Protein AF-A0A9D5PFR1-F1 (afdb_monomer_lite)

Structure (mmCIF, N/CA/C/O backbone):
data_AF-A0A9D5PFR1-F1
#
_entry.id   AF-A0A9D5PFR1-F1
#
loop_
_atom_site.group_PDB
_atom_site.id
_atom_site.type_symbol
_atom_site.label_atom_id
_atom_site.label_alt_id
_atom_site.label_comp_id
_atom_site.label_asym_id
_atom_site.label_entity_id
_atom_site.label_seq_id
_atom_site.pdbx_PDB_ins_code
_atom_site.Cartn_x
_atom_site.Cartn_y
_atom_site.Cartn_z
_atom_site.occupancy
_atom_site.B_iso_or_equiv
_atom_site.auth_seq_id
_atom_site.auth_comp_id
_atom_site.auth_asym_id
_atom_site.auth_atom_id
_atom_site.pdbx_PDB_model_num
ATOM 1 N N . MET A 1 1 ? 5.428 -60.047 27.900 1.00 41.16 1 MET A N 1
ATOM 2 C CA . MET A 1 1 ? 6.008 -58.747 28.324 1.00 41.16 1 MET A CA 1
ATOM 3 C C . MET A 1 1 ? 7.180 -58.253 27.455 1.00 41.16 1 MET A C 1
ATOM 5 O O . MET A 1 1 ? 7.588 -57.112 27.629 1.00 41.16 1 MET A O 1
ATOM 9 N N . GLN A 1 2 ? 7.705 -59.041 26.500 1.00 33.66 2 GLN A N 1
ATOM 10 C CA . GLN A 1 2 ? 8.765 -58.591 25.575 1.00 33.66 2 GLN A CA 1
ATOM 11 C C . GLN A 1 2 ? 8.259 -58.138 24.187 1.00 33.66 2 GLN A C 1
ATOM 13 O O . GLN A 1 2 ? 8.930 -57.322 23.565 1.00 33.66 2 GLN A O 1
ATOM 18 N N . SER A 1 3 ? 7.065 -58.546 23.725 1.00 34.97 3 SER A N 1
ATOM 19 C CA . SER A 1 3 ? 6.551 -58.102 22.410 1.00 34.97 3 SER A CA 1
ATOM 20 C C . SER A 1 3 ? 5.905 -56.705 22.410 1.00 34.97 3 SER A C 1
ATOM 22 O O . SER A 1 3 ? 5.907 -56.049 21.373 1.00 34.97 3 SER A O 1
ATOM 24 N N . SER A 1 4 ? 5.438 -56.178 23.554 1.00 37.75 4 SER A N 1
ATOM 25 C CA . SER A 1 4 ? 4.819 -54.837 23.599 1.00 37.75 4 SER A CA 1
ATOM 26 C C . SER A 1 4 ? 5.831 -53.688 23.530 1.00 37.75 4 SER A C 1
ATOM 28 O O . SER A 1 4 ? 5.507 -52.623 23.009 1.00 37.75 4 SER A O 1
ATOM 30 N N . LYS A 1 5 ? 7.081 -53.907 23.967 1.00 39.31 5 LYS A N 1
ATOM 31 C CA . LYS A 1 5 ? 8.146 -52.897 23.854 1.00 39.31 5 LYS A CA 1
ATOM 32 C C . LYS A 1 5 ? 8.558 -52.671 22.397 1.00 39.31 5 LYS A C 1
ATOM 34 O O . LYS A 1 5 ? 8.757 -51.529 22.012 1.00 39.31 5 LYS A O 1
ATOM 39 N N . ALA A 1 6 ? 8.609 -53.716 21.569 1.00 40.66 6 ALA A N 1
ATOM 40 C CA . ALA A 1 6 ? 9.007 -53.586 20.165 1.00 40.66 6 ALA A CA 1
ATOM 41 C C . ALA A 1 6 ? 8.016 -52.752 19.325 1.00 40.66 6 ALA A C 1
ATOM 43 O O . ALA A 1 6 ? 8.458 -51.971 18.489 1.00 40.66 6 ALA A O 1
ATOM 44 N N . SER A 1 7 ? 6.703 -52.852 19.588 1.00 38.56 7 SER A N 1
ATOM 45 C CA . SER A 1 7 ? 5.692 -52.044 18.875 1.00 38.56 7 SER A CA 1
ATOM 46 C C . SER A 1 7 ? 5.764 -50.554 19.232 1.00 38.56 7 SER A C 1
ATOM 48 O O . SER A 1 7 ? 5.822 -49.715 18.342 1.00 38.56 7 SER A O 1
ATOM 50 N N . PHE A 1 8 ? 5.930 -50.228 20.520 1.00 45.06 8 PHE A N 1
ATOM 51 C CA . PHE A 1 8 ? 6.042 -48.843 20.988 1.00 45.06 8 PHE A CA 1
ATOM 52 C C . PHE A 1 8 ? 7.277 -48.120 20.420 1.00 45.06 8 PHE A C 1
ATOM 54 O O . PHE A 1 8 ? 7.231 -46.924 20.140 1.00 45.06 8 PHE A O 1
ATOM 61 N N . PHE A 1 9 ? 8.386 -48.840 20.213 1.00 43.34 9 PHE A N 1
ATOM 62 C CA . PHE A 1 9 ? 9.612 -48.260 19.656 1.00 43.34 9 PHE A CA 1
ATOM 63 C C . PHE A 1 9 ? 9.574 -48.080 18.135 1.00 43.34 9 PHE A C 1
ATOM 65 O O . PHE A 1 9 ? 10.194 -47.144 17.631 1.00 43.34 9 PHE A O 1
ATOM 72 N N . ASN A 1 10 ? 8.837 -48.925 17.411 1.00 44.44 10 ASN A N 1
ATOM 73 C CA . ASN A 1 10 ? 8.672 -48.761 15.967 1.00 44.44 10 ASN A CA 1
ATOM 74 C C . ASN A 1 10 ? 7.770 -47.563 15.644 1.00 44.44 10 ASN A C 1
ATOM 76 O O . ASN A 1 10 ? 8.100 -46.774 14.762 1.00 44.44 10 ASN A O 1
ATOM 80 N N . ASP A 1 11 ? 6.706 -47.364 16.423 1.00 43.59 11 ASP A N 1
ATOM 81 C CA . ASP A 1 11 ? 5.785 -46.238 16.238 1.00 43.59 11 ASP A CA 1
ATOM 82 C C . ASP A 1 11 ? 6.452 -44.890 16.573 1.00 43.59 11 ASP A C 1
ATOM 84 O O . ASP A 1 11 ? 6.253 -43.891 15.879 1.00 43.59 11 ASP A O 1
ATOM 88 N N . PHE A 1 12 ? 7.346 -44.866 17.570 1.00 44.44 12 PHE A N 1
ATOM 89 C CA . PHE A 1 12 ? 8.125 -43.672 17.920 1.00 44.44 12 PHE A CA 1
ATOM 90 C C . PHE A 1 12 ? 9.150 -43.285 16.835 1.00 44.44 12 PHE A C 1
ATOM 92 O O . PHE A 1 12 ? 9.372 -42.103 16.573 1.00 44.44 12 PHE A O 1
ATOM 99 N N . ALA A 1 13 ? 9.750 -44.270 16.158 1.00 43.72 13 ALA A N 1
ATOM 100 C CA . ALA A 1 13 ? 10.726 -44.054 15.085 1.00 43.72 13 ALA A CA 1
ATOM 101 C C . ALA A 1 13 ? 10.098 -43.661 13.732 1.00 43.72 13 ALA A C 1
ATOM 103 O O . ALA A 1 13 ? 10.822 -43.240 12.826 1.00 43.72 13 ALA A O 1
ATOM 104 N N . VAL A 1 14 ? 8.778 -43.815 13.582 1.00 49.25 14 VAL A N 1
ATOM 105 C CA . VAL A 1 14 ? 8.005 -43.340 12.420 1.00 49.25 14 VAL A CA 1
ATOM 106 C C . VAL A 1 14 ? 7.525 -41.897 12.629 1.00 49.25 14 VAL A C 1
ATOM 108 O O . VAL A 1 14 ? 7.457 -41.139 11.666 1.00 49.25 14 VAL A O 1
ATOM 111 N N . ALA A 1 15 ? 7.261 -41.486 13.874 1.00 41.72 15 ALA A N 1
ATOM 112 C CA . ALA A 1 15 ? 6.832 -40.123 14.212 1.00 41.72 15 ALA A CA 1
ATOM 113 C C . ALA A 1 15 ? 7.988 -39.106 14.319 1.00 41.72 15 ALA A C 1
ATOM 115 O O . ALA A 1 15 ? 7.789 -37.906 14.138 1.00 41.72 15 ALA A O 1
ATOM 116 N N . ALA A 1 16 ? 9.202 -39.570 14.615 1.00 49.91 16 ALA A N 1
ATOM 117 C CA . ALA A 1 16 ? 10.389 -38.733 14.718 1.00 49.91 16 ALA A CA 1
ATOM 118 C C . ALA A 1 16 ? 11.079 -38.597 13.347 1.00 49.91 16 ALA A C 1
ATOM 120 O O . ALA A 1 16 ? 11.546 -39.585 12.785 1.00 49.91 16 ALA A O 1
ATOM 121 N N . GLY A 1 17 ? 11.144 -37.373 12.811 1.00 62.44 17 GLY A N 1
ATOM 122 C CA . GLY A 1 17 ? 11.751 -37.067 11.509 1.00 62.44 17 GLY A CA 1
ATOM 123 C C . GLY A 1 17 ? 13.201 -37.555 11.333 1.00 62.44 17 GLY A C 1
ATOM 124 O O . GLY A 1 17 ? 13.867 -37.989 12.276 1.00 62.44 17 GLY A O 1
ATOM 125 N N . SER A 1 18 ? 13.701 -37.463 10.096 1.00 49.91 18 SER A N 1
ATOM 126 C CA . SER A 1 18 ? 14.962 -38.059 9.609 1.00 49.91 18 SER A CA 1
ATOM 127 C C . SER A 1 18 ? 16.199 -37.818 10.484 1.00 49.91 18 SER A C 1
ATOM 129 O O . SER A 1 18 ? 17.082 -38.672 10.527 1.00 49.91 18 SER A O 1
ATOM 131 N N . GLU A 1 19 ? 16.268 -36.710 11.222 1.00 46.56 19 GLU A N 1
ATOM 132 C CA . GLU A 1 19 ? 17.404 -36.383 12.092 1.00 46.56 19 GLU A CA 1
ATOM 133 C C . GLU A 1 19 ? 17.514 -37.282 13.337 1.00 46.56 19 GLU A C 1
ATOM 135 O O . GLU A 1 19 ? 18.616 -37.672 13.728 1.00 46.56 19 GLU A O 1
ATOM 140 N N . LEU A 1 20 ? 16.390 -37.695 13.933 1.00 54.81 20 LEU A N 1
ATOM 141 C CA . LEU A 1 20 ? 16.378 -38.559 15.124 1.00 54.81 20 LEU A CA 1
ATOM 142 C C . LEU A 1 20 ? 16.770 -40.006 14.792 1.00 54.81 20 LEU A C 1
ATOM 144 O O . LEU A 1 20 ? 17.420 -40.674 15.600 1.00 54.81 20 LEU A O 1
ATOM 148 N N . ARG A 1 21 ? 16.465 -40.468 13.571 1.00 56.56 21 ARG A N 1
ATOM 149 C CA . ARG A 1 21 ? 16.953 -41.755 13.042 1.00 56.56 21 ARG A CA 1
ATOM 150 C C . ARG A 1 21 ? 18.477 -41.792 12.943 1.00 56.56 21 ARG A C 1
ATOM 152 O O . ARG A 1 21 ? 19.079 -42.797 13.314 1.00 56.56 21 ARG A O 1
ATOM 159 N N . THR A 1 22 ? 19.101 -40.704 12.497 1.00 56.72 22 THR A N 1
ATOM 160 C CA . THR A 1 22 ? 20.563 -40.604 12.356 1.00 56.72 22 THR A CA 1
ATOM 161 C C . THR A 1 22 ? 21.268 -40.680 13.709 1.00 56.72 22 THR A C 1
ATOM 163 O O . THR A 1 22 ? 22.243 -41.415 13.860 1.00 56.72 22 THR A O 1
ATOM 166 N N . VAL A 1 23 ? 20.734 -39.995 14.726 1.00 56.75 23 VAL A N 1
ATOM 167 C CA . VAL A 1 23 ? 21.271 -40.047 16.097 1.00 56.75 23 VAL A CA 1
ATOM 168 C C . VAL A 1 23 ? 21.112 -41.446 16.699 1.00 56.75 23 VAL A C 1
ATOM 170 O O . VAL A 1 23 ? 22.045 -41.968 17.309 1.00 56.75 23 VAL A O 1
ATOM 173 N N . PHE A 1 24 ? 19.968 -42.098 16.483 1.00 61.56 24 PHE A N 1
ATOM 174 C CA . PHE A 1 24 ? 19.722 -43.449 16.989 1.00 61.56 24 PHE A CA 1
ATOM 175 C C . PHE A 1 24 ? 20.650 -44.498 16.352 1.00 61.56 24 PHE A C 1
ATOM 177 O O . PHE A 1 24 ? 21.216 -45.339 17.056 1.00 61.56 24 PHE A O 1
ATOM 184 N N . LEU A 1 25 ? 20.875 -44.409 15.037 1.00 59.78 25 LEU A N 1
ATOM 185 C CA . LEU A 1 25 ? 21.826 -45.261 14.318 1.00 59.78 25 LEU A CA 1
ATOM 186 C C . LEU A 1 25 ? 23.271 -45.030 14.784 1.00 59.78 25 LEU A C 1
ATOM 188 O O . LEU A 1 25 ? 24.013 -45.996 14.948 1.00 59.78 25 LEU A O 1
ATOM 192 N N . ALA A 1 26 ? 23.654 -43.784 15.081 1.00 59.12 26 ALA A N 1
ATOM 193 C CA . ALA A 1 26 ? 24.974 -43.464 15.626 1.00 59.12 26 ALA A CA 1
ATOM 194 C C . ALA A 1 26 ? 25.193 -44.052 17.036 1.00 59.12 26 ALA A C 1
ATOM 196 O O . ALA A 1 26 ? 26.270 -44.571 17.332 1.00 59.12 26 ALA A O 1
ATOM 197 N N . VAL A 1 27 ? 24.165 -44.048 17.893 1.00 61.97 27 VAL A N 1
ATOM 198 C CA . VAL A 1 27 ? 24.221 -44.656 19.237 1.00 61.97 27 VAL A CA 1
ATOM 199 C C . VAL A 1 27 ? 24.313 -46.186 19.163 1.00 61.97 27 VAL A C 1
ATOM 201 O O . VAL A 1 27 ? 25.076 -46.800 19.915 1.00 61.97 27 VAL A O 1
ATOM 204 N N . LEU A 1 28 ? 23.582 -46.816 18.237 1.00 57.62 28 LEU A N 1
ATOM 205 C CA . LEU A 1 28 ? 23.674 -48.259 17.986 1.00 57.62 28 LEU A CA 1
ATOM 206 C C . LEU A 1 28 ? 25.041 -48.664 17.417 1.00 57.62 28 LEU A C 1
ATOM 208 O O . LEU A 1 28 ? 25.621 -49.648 17.880 1.00 57.62 28 LEU A O 1
ATOM 212 N N . ALA A 1 29 ? 25.592 -47.879 16.487 1.00 57.22 29 ALA A N 1
ATOM 213 C CA . ALA A 1 29 ? 26.934 -48.086 15.945 1.00 57.22 29 ALA A CA 1
ATOM 214 C C . ALA A 1 29 ? 28.022 -47.933 17.026 1.00 57.22 29 ALA A C 1
ATOM 216 O O . ALA A 1 29 ? 28.961 -48.729 17.083 1.00 57.22 29 ALA A O 1
ATOM 217 N N . GLY A 1 30 ? 27.855 -46.978 17.949 1.00 54.44 30 GLY A N 1
ATOM 218 C CA . GLY A 1 30 ? 28.743 -46.797 19.100 1.00 54.44 30 GLY A CA 1
ATOM 219 C C . GLY A 1 30 ? 28.773 -48.008 20.041 1.00 54.44 30 GLY A C 1
ATOM 220 O O . GLY A 1 30 ? 29.847 -48.412 20.482 1.00 54.44 30 GLY A O 1
ATOM 221 N N . LYS A 1 31 ? 27.626 -48.655 20.297 1.00 53.25 31 LYS A N 1
ATOM 222 C CA . LYS A 1 31 ? 27.570 -49.886 21.114 1.00 53.25 31 LYS A CA 1
ATOM 223 C C . LYS A 1 31 ? 28.269 -51.082 20.463 1.00 53.25 31 LYS A C 1
ATOM 225 O O . LYS A 1 31 ? 28.791 -51.928 21.183 1.00 53.25 31 LYS A O 1
ATOM 230 N N . PHE A 1 32 ? 28.305 -51.149 19.132 1.00 50.00 32 PHE A N 1
ATOM 231 C CA . PHE A 1 32 ? 29.008 -52.213 18.409 1.00 50.00 32 PHE A CA 1
ATOM 232 C C . PHE A 1 32 ? 30.534 -52.038 18.427 1.00 50.00 32 PHE A C 1
ATOM 234 O O . PHE A 1 32 ? 31.261 -53.022 18.538 1.00 50.00 32 PHE A O 1
ATOM 241 N N . LEU A 1 33 ? 31.030 -50.798 18.383 1.00 52.19 33 LEU A N 1
ATOM 242 C CA . LEU A 1 33 ? 32.470 -50.506 18.329 1.00 52.19 33 LEU A CA 1
ATOM 243 C C . LEU A 1 33 ? 33.192 -50.670 19.679 1.00 52.19 33 LEU A C 1
ATOM 245 O O . LEU A 1 33 ? 34.379 -50.999 19.707 1.00 52.19 33 LEU A O 1
ATOM 249 N N . VAL A 1 34 ? 32.485 -50.504 20.802 1.00 54.38 34 VAL A N 1
ATOM 250 C CA . VAL A 1 34 ? 33.065 -50.638 22.156 1.00 54.38 34 VAL A CA 1
ATOM 251 C C . VAL A 1 34 ? 33.454 -52.087 22.493 1.00 54.38 34 VAL A C 1
ATOM 253 O O . VAL A 1 34 ? 34.335 -52.303 23.320 1.00 54.38 34 VAL A O 1
ATOM 256 N N . ASN A 1 35 ? 32.899 -53.086 21.800 1.00 51.38 35 ASN A N 1
ATOM 257 C CA . ASN A 1 35 ? 33.207 -54.498 22.053 1.00 51.38 35 ASN A CA 1
ATOM 258 C C . ASN A 1 35 ? 34.431 -55.046 21.287 1.00 51.38 35 ASN A C 1
ATOM 260 O O . ASN A 1 35 ? 34.723 -56.232 21.418 1.00 51.38 35 ASN A O 1
ATOM 264 N N . GLY A 1 36 ? 35.164 -54.230 20.512 1.00 53.22 36 GLY A N 1
ATOM 265 C CA . GLY A 1 36 ? 36.220 -54.744 19.619 1.00 53.22 36 GLY A CA 1
ATOM 266 C C . GLY A 1 36 ? 37.571 -54.019 19.589 1.00 53.22 36 GLY A C 1
ATOM 267 O O . GLY A 1 36 ? 38.521 -54.580 19.050 1.00 53.22 36 GLY A O 1
ATOM 268 N N . CYS A 1 37 ? 37.718 -52.815 20.152 1.00 46.66 37 CYS A N 1
ATOM 269 C CA . CYS A 1 37 ? 38.919 -51.995 19.919 1.00 46.66 37 CYS A CA 1
ATOM 270 C C . CYS A 1 37 ? 39.694 -51.642 21.200 1.00 46.66 37 CYS A C 1
ATOM 272 O O . CYS A 1 37 ? 39.205 -50.912 22.056 1.00 46.66 37 CYS A O 1
ATOM 274 N N . LYS A 1 38 ? 40.957 -52.091 21.292 1.00 47.62 38 LYS A N 1
ATOM 275 C CA . LYS A 1 38 ? 41.921 -51.757 22.364 1.00 47.62 38 LYS A CA 1
ATOM 276 C C . LYS A 1 38 ? 42.842 -50.580 21.988 1.00 47.62 38 LYS A C 1
ATOM 278 O O . LYS A 1 38 ? 44.056 -50.684 22.134 1.00 47.62 38 LYS A O 1
ATOM 283 N N . CYS A 1 39 ? 42.300 -49.474 21.473 1.00 44.31 39 CYS A N 1
ATOM 284 C CA . CYS A 1 39 ? 43.110 -48.295 21.130 1.00 44.31 39 CYS A CA 1
ATOM 285 C C . CYS A 1 39 ? 42.730 -47.075 22.002 1.00 44.31 39 CYS A C 1
ATOM 287 O O . CYS A 1 39 ? 41.635 -46.534 21.831 1.00 44.31 39 CYS A O 1
ATOM 289 N N . PRO A 1 40 ? 43.602 -46.613 22.925 1.00 50.06 40 PRO A N 1
ATOM 290 C CA . PRO A 1 40 ? 43.278 -45.548 23.886 1.00 50.06 40 PRO A CA 1
ATOM 291 C C . PRO A 1 40 ? 43.015 -44.173 23.252 1.00 50.06 40 PRO A C 1
ATOM 293 O O . PRO A 1 40 ? 42.202 -43.403 23.758 1.00 50.06 40 PRO A O 1
ATOM 296 N N . ALA A 1 41 ? 43.658 -43.863 22.121 1.00 51.75 41 ALA A N 1
ATOM 297 C CA . ALA A 1 41 ? 43.536 -42.555 21.471 1.00 51.75 41 ALA A CA 1
ATOM 298 C C . ALA A 1 41 ? 42.153 -42.325 20.831 1.00 51.75 41 ALA A C 1
ATOM 300 O O . ALA A 1 41 ? 41.664 -41.197 20.790 1.00 51.75 41 ALA A O 1
ATOM 301 N N . PHE A 1 42 ? 41.487 -43.396 20.388 1.00 51.06 42 PHE A N 1
ATOM 302 C CA . PHE A 1 42 ? 40.155 -43.308 19.785 1.00 51.06 42 PHE A CA 1
ATOM 303 C C . PHE A 1 42 ? 39.065 -43.065 20.843 1.00 51.06 42 PHE A C 1
ATOM 305 O O . PHE A 1 42 ? 38.099 -42.350 20.592 1.00 51.06 42 PHE A O 1
ATOM 312 N N . LEU A 1 43 ? 39.251 -43.594 22.058 1.00 49.03 43 LEU A N 1
ATOM 313 C CA . LEU A 1 43 ? 38.292 -43.478 23.161 1.00 49.03 43 LEU A CA 1
ATOM 314 C C . LEU A 1 43 ? 38.181 -42.046 23.711 1.00 49.03 43 LEU A C 1
ATOM 316 O O . LEU A 1 43 ? 37.073 -41.605 24.011 1.00 49.03 43 LEU A O 1
ATOM 320 N N . CYS A 1 44 ? 39.281 -41.285 23.773 1.00 50.25 44 CYS A N 1
ATOM 321 C CA . CYS A 1 44 ? 39.244 -39.892 24.242 1.00 50.25 44 CYS A CA 1
ATOM 322 C C . CYS A 1 44 ? 38.529 -38.944 23.264 1.00 50.25 44 CYS A C 1
ATOM 324 O O . CYS A 1 44 ? 37.728 -38.112 23.692 1.00 50.25 44 CYS A O 1
ATOM 326 N N . GLY A 1 45 ? 38.760 -39.087 21.953 1.00 51.31 45 GLY A N 1
ATOM 327 C CA . GLY A 1 45 ? 38.068 -38.279 20.939 1.00 51.31 45 GLY A CA 1
ATOM 328 C C . GLY A 1 45 ? 36.570 -38.594 20.853 1.00 51.31 45 GLY A C 1
ATOM 329 O O . GLY A 1 45 ? 35.741 -37.689 20.743 1.00 51.31 45 GLY A O 1
ATOM 330 N N . PHE A 1 46 ? 36.210 -39.874 20.981 1.00 51.88 46 PHE A N 1
ATOM 331 C CA . PHE A 1 46 ? 34.819 -40.324 20.908 1.00 51.88 46 PHE A CA 1
ATOM 332 C C . PHE A 1 46 ? 34.018 -39.966 22.170 1.00 51.88 46 PHE A C 1
ATOM 334 O O . PHE A 1 46 ? 32.862 -39.563 22.064 1.00 51.88 46 PHE A O 1
ATOM 341 N N . ALA A 1 47 ? 34.632 -40.022 23.358 1.00 50.09 47 ALA A N 1
ATOM 342 C CA . ALA A 1 47 ? 33.998 -39.582 24.603 1.00 50.09 47 ALA A CA 1
ATOM 343 C C . ALA A 1 47 ? 33.683 -38.076 24.588 1.00 50.09 47 ALA A C 1
ATOM 345 O O . ALA A 1 47 ? 32.588 -37.675 24.983 1.00 50.09 47 ALA A O 1
ATOM 346 N N . GLY A 1 48 ? 34.593 -37.246 24.061 1.00 50.56 48 GLY A N 1
ATOM 347 C CA . GLY A 1 48 ? 34.357 -35.809 23.887 1.00 50.56 48 GLY A CA 1
ATOM 348 C C . GLY A 1 48 ? 33.215 -35.505 22.913 1.00 50.56 48 GLY A C 1
ATOM 349 O O . GLY A 1 48 ? 32.380 -34.643 23.190 1.00 50.56 48 GLY A O 1
ATOM 350 N N . LEU A 1 49 ? 33.124 -36.252 21.807 1.00 53.78 49 LEU A N 1
ATOM 351 C CA . LEU A 1 49 ? 32.033 -36.123 20.837 1.00 53.78 49 LEU A CA 1
ATOM 352 C C . LEU A 1 49 ? 30.686 -36.574 21.427 1.00 53.78 49 LEU A C 1
ATOM 354 O O . LEU A 1 49 ? 29.694 -35.869 21.267 1.00 53.78 49 LEU A O 1
ATOM 358 N N . ILE A 1 50 ? 30.652 -37.689 22.166 1.00 55.56 50 ILE A N 1
ATOM 359 C CA . ILE A 1 50 ? 29.438 -38.183 22.833 1.00 55.56 50 ILE A CA 1
ATOM 360 C C . ILE A 1 50 ? 28.953 -37.195 23.895 1.00 55.56 50 ILE A C 1
ATOM 362 O O . ILE A 1 50 ? 27.763 -36.908 23.929 1.00 55.56 50 ILE A O 1
ATOM 366 N N . ILE A 1 51 ? 29.840 -36.637 24.726 1.00 58.12 51 ILE A N 1
ATOM 367 C CA . ILE A 1 51 ? 29.462 -35.643 25.745 1.00 58.12 51 ILE A CA 1
ATOM 368 C C . ILE A 1 51 ? 28.916 -34.374 25.082 1.00 58.12 51 ILE A C 1
ATOM 370 O O . ILE A 1 51 ? 27.903 -33.837 25.528 1.00 58.12 51 ILE A O 1
ATOM 374 N N . ARG A 1 52 ? 29.534 -33.915 23.988 1.00 54.62 52 ARG A N 1
ATOM 375 C CA . ARG A 1 52 ? 29.082 -32.724 23.257 1.00 54.62 52 ARG A CA 1
ATOM 376 C C . ARG A 1 52 ? 27.731 -32.949 22.575 1.00 54.62 52 ARG A C 1
ATOM 378 O O . ARG A 1 52 ? 26.865 -32.089 22.677 1.00 54.62 52 ARG A O 1
ATOM 385 N N . ILE A 1 53 ? 27.518 -34.122 21.971 1.00 59.59 53 ILE A N 1
ATOM 386 C CA . ILE A 1 53 ? 26.216 -34.532 21.421 1.00 59.59 53 ILE A CA 1
ATOM 387 C C . ILE A 1 53 ? 25.179 -34.662 22.543 1.00 59.59 53 ILE A C 1
ATOM 389 O O . ILE A 1 53 ? 24.055 -34.206 22.375 1.00 59.59 53 ILE A O 1
ATOM 393 N N . HIS A 1 54 ? 25.539 -35.216 23.706 1.00 57.59 54 HIS A N 1
ATOM 394 C CA . HIS A 1 54 ? 24.619 -35.344 24.837 1.00 57.59 54 HIS A CA 1
ATOM 395 C C . HIS A 1 54 ? 24.201 -33.989 25.407 1.00 57.59 54 HIS A C 1
ATOM 397 O O . HIS A 1 54 ? 23.021 -33.801 25.686 1.00 57.59 54 HIS A O 1
ATOM 403 N N . LEU A 1 55 ? 25.130 -33.044 25.566 1.00 55.50 55 LEU A N 1
ATOM 404 C CA . LEU A 1 55 ? 24.831 -31.704 26.074 1.00 55.50 55 LEU A CA 1
ATOM 405 C C . LEU A 1 55 ? 23.981 -30.895 25.087 1.00 55.50 55 LEU A C 1
ATOM 407 O O . LEU A 1 55 ? 23.040 -30.227 25.511 1.00 55.50 55 LEU A O 1
ATOM 411 N N . ASP A 1 56 ? 24.257 -31.007 23.786 1.00 56.72 56 ASP A N 1
ATOM 412 C CA . ASP A 1 56 ? 23.476 -30.339 22.737 1.00 56.72 56 ASP A CA 1
ATOM 413 C C . ASP A 1 56 ? 22.089 -30.987 22.549 1.00 56.72 56 ASP A C 1
ATOM 415 O O . ASP A 1 56 ? 21.098 -30.319 22.264 1.00 56.72 56 ASP A O 1
ATOM 419 N N . PHE A 1 57 ? 21.982 -32.296 22.789 1.00 56.66 57 PHE A N 1
ATOM 420 C CA . PHE A 1 57 ? 20.710 -33.015 22.810 1.00 56.66 57 PHE A CA 1
ATOM 421 C C . PHE A 1 57 ? 19.875 -32.669 24.048 1.00 56.66 57 PHE A C 1
ATOM 423 O O . PHE A 1 57 ? 18.674 -32.454 23.924 1.00 56.66 57 PHE A O 1
ATOM 430 N N . TYR A 1 58 ? 20.485 -32.554 25.233 1.00 52.25 58 TYR A N 1
ATOM 431 C CA . TYR A 1 58 ? 19.784 -32.142 26.454 1.00 52.25 58 TYR A CA 1
ATOM 432 C C . TYR A 1 58 ? 19.362 -30.667 26.423 1.00 52.25 58 TYR A C 1
ATOM 434 O O . TYR A 1 58 ? 18.285 -30.348 26.921 1.00 52.25 58 TYR A O 1
ATOM 442 N N . SER A 1 59 ? 20.152 -29.770 25.820 1.00 53.28 59 SER A N 1
ATOM 443 C CA . SER A 1 59 ? 19.753 -28.368 25.632 1.00 53.28 59 SER A CA 1
ATOM 444 C C . SER A 1 59 ? 18.575 -28.253 24.658 1.00 53.28 59 SER A C 1
ATOM 446 O O . SER A 1 59 ? 17.595 -27.579 24.970 1.00 53.28 59 SER A O 1
ATOM 448 N N . LYS A 1 60 ? 18.601 -28.992 23.540 1.00 48.53 60 LYS A N 1
ATOM 449 C CA . LYS A 1 60 ? 17.492 -29.060 22.574 1.00 48.53 60 LYS A CA 1
ATOM 450 C C . LYS A 1 60 ? 16.255 -29.741 23.153 1.00 48.53 60 LYS A C 1
ATOM 452 O O . LYS A 1 60 ? 15.156 -29.236 22.962 1.00 48.53 60 LYS A O 1
ATOM 457 N N . LEU A 1 61 ? 16.405 -30.820 23.924 1.00 43.19 61 LEU A N 1
ATOM 458 C CA . LEU A 1 61 ? 15.288 -31.447 24.635 1.00 43.19 61 LEU A CA 1
ATOM 459 C C . LEU A 1 61 ? 14.690 -30.524 25.692 1.00 43.19 61 LEU A C 1
ATOM 461 O O . LEU A 1 61 ? 13.476 -30.507 25.825 1.00 43.19 61 LEU A O 1
ATOM 465 N N . ARG A 1 62 ? 15.497 -29.739 26.414 1.00 42.81 62 ARG A N 1
ATOM 466 C CA . ARG A 1 62 ? 14.994 -28.750 27.377 1.00 42.81 62 ARG A CA 1
ATOM 467 C C . ARG A 1 62 ? 14.224 -27.628 26.679 1.00 42.81 62 ARG A C 1
ATOM 469 O O . ARG A 1 62 ? 13.144 -27.286 27.135 1.00 42.81 62 ARG A O 1
ATOM 476 N N . ILE A 1 63 ? 14.711 -27.146 25.533 1.00 49.41 63 ILE A N 1
ATOM 477 C CA . ILE A 1 63 ? 13.991 -26.183 24.683 1.00 49.41 63 ILE A CA 1
ATOM 478 C C . ILE A 1 63 ? 12.673 -26.783 24.172 1.00 49.41 63 ILE A C 1
ATOM 480 O O . ILE A 1 63 ? 11.649 -26.116 24.223 1.00 49.41 63 ILE A O 1
ATOM 484 N N . ILE A 1 64 ? 12.662 -28.049 23.744 1.00 45.28 64 ILE A N 1
ATOM 485 C CA . ILE A 1 64 ? 11.446 -28.745 23.293 1.00 45.28 64 ILE A CA 1
ATOM 486 C C . ILE A 1 64 ? 10.481 -29.000 24.468 1.00 45.28 64 ILE A C 1
ATOM 488 O O . ILE A 1 64 ? 9.271 -28.856 24.318 1.00 45.28 64 ILE A O 1
ATOM 492 N N . TYR A 1 65 ? 10.977 -29.345 25.656 1.00 40.44 65 TYR A N 1
ATOM 493 C CA . TYR A 1 65 ? 10.150 -29.619 26.835 1.00 40.44 65 TYR A CA 1
ATOM 494 C C . TYR A 1 65 ? 9.531 -28.332 27.415 1.00 40.44 65 TYR A C 1
ATOM 496 O O . TYR A 1 65 ? 8.336 -28.303 27.721 1.00 40.44 65 TYR A O 1
ATOM 504 N N . ASP A 1 66 ? 10.300 -27.239 27.460 1.00 47.34 66 ASP A N 1
ATOM 505 C CA . ASP A 1 66 ? 9.817 -25.910 27.858 1.00 47.34 66 ASP A CA 1
ATOM 506 C C . ASP A 1 66 ? 8.875 -25.310 26.791 1.00 47.34 66 ASP A C 1
ATOM 508 O O . ASP A 1 66 ? 7.853 -24.710 27.139 1.00 47.34 66 ASP A O 1
ATOM 512 N N . ALA A 1 67 ? 9.136 -25.549 25.498 1.00 48.94 67 ALA A N 1
ATOM 513 C CA . ALA A 1 67 ? 8.239 -25.164 24.405 1.00 48.94 67 ALA A CA 1
ATOM 514 C C . ALA A 1 67 ? 6.921 -25.947 24.440 1.00 48.94 67 ALA A C 1
ATOM 516 O O . ALA A 1 67 ? 5.863 -25.345 24.387 1.00 48.94 67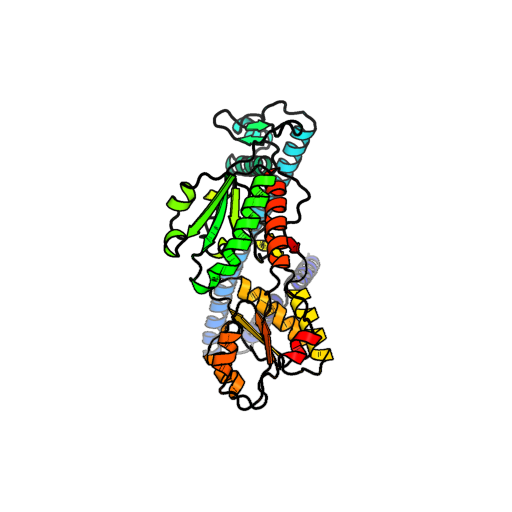 ALA A O 1
ATOM 517 N N . THR A 1 68 ? 6.926 -27.268 24.636 1.00 50.97 68 THR A N 1
ATOM 518 C CA . THR A 1 68 ? 5.680 -28.066 24.618 1.00 50.97 68 THR A CA 1
ATOM 519 C C . THR A 1 68 ? 4.725 -27.763 25.773 1.00 50.97 68 THR A C 1
ATOM 521 O O . THR A 1 68 ? 3.516 -27.945 25.621 1.00 50.97 68 THR A O 1
ATOM 524 N N . THR A 1 69 ? 5.232 -27.291 26.914 1.00 51.06 69 THR A N 1
ATOM 525 C CA . THR A 1 69 ? 4.395 -26.886 28.055 1.00 51.06 69 THR A CA 1
ATOM 526 C C . THR A 1 69 ? 3.839 -25.477 27.839 1.00 51.06 69 THR A C 1
ATOM 528 O O . THR A 1 69 ? 2.634 -25.262 27.966 1.00 51.06 69 THR A O 1
ATOM 531 N N . THR A 1 70 ? 4.692 -24.551 27.394 1.00 55.31 70 THR A N 1
ATOM 532 C CA . THR A 1 70 ? 4.317 -23.162 27.091 1.00 55.31 70 THR A CA 1
ATOM 533 C C . THR A 1 70 ? 3.385 -23.072 25.878 1.00 55.31 70 THR A C 1
ATOM 535 O O . THR A 1 70 ? 2.404 -22.334 25.910 1.00 55.31 70 THR A O 1
ATOM 538 N N . ASP A 1 71 ? 3.614 -23.874 24.839 1.00 57.12 71 ASP A N 1
ATOM 539 C CA . ASP A 1 71 ? 2.780 -23.944 23.638 1.00 57.12 71 ASP A CA 1
ATOM 540 C C . ASP A 1 71 ? 1.431 -24.586 23.944 1.00 57.12 71 ASP A C 1
ATOM 542 O O . ASP A 1 71 ? 0.409 -24.102 23.469 1.00 57.12 71 ASP A O 1
ATOM 546 N N . LYS A 1 72 ? 1.371 -25.626 24.787 1.00 53.75 72 LYS A N 1
ATOM 547 C CA . LYS A 1 72 ? 0.085 -26.193 25.224 1.00 53.75 72 LYS A CA 1
ATOM 548 C C . LYS A 1 72 ? -0.723 -25.196 26.041 1.00 53.75 72 LYS A C 1
ATOM 550 O O . LYS A 1 72 ? -1.920 -25.066 25.799 1.00 53.75 72 LYS A O 1
ATOM 555 N N . GLU A 1 73 ? -0.099 -24.473 26.967 1.00 58.19 73 GLU A N 1
ATOM 556 C CA . GLU A 1 73 ? -0.780 -23.421 27.725 1.00 58.19 73 GLU A CA 1
ATOM 557 C C . GLU A 1 73 ? -1.226 -22.268 26.821 1.00 58.19 73 GLU A C 1
ATOM 559 O O . GLU A 1 73 ? -2.360 -21.810 26.944 1.00 58.19 73 GLU A O 1
ATOM 564 N N . GLN A 1 74 ? -0.403 -21.843 25.859 1.00 62.25 74 GLN A N 1
ATOM 565 C CA . GLN A 1 74 ? -0.765 -20.805 24.891 1.00 62.25 74 GLN A CA 1
ATOM 566 C C . GLN A 1 74 ? -1.870 -21.250 23.924 1.00 62.25 74 GLN A C 1
ATOM 568 O O . GLN A 1 74 ? -2.777 -20.467 23.638 1.00 62.25 74 GLN A O 1
ATOM 573 N N . ILE A 1 75 ? -1.848 -22.499 23.454 1.00 65.38 75 ILE A N 1
ATOM 574 C CA . ILE A 1 75 ? -2.889 -23.083 22.598 1.00 65.38 75 ILE A CA 1
ATOM 575 C C . ILE A 1 75 ? -4.197 -23.206 23.383 1.00 65.38 75 ILE A C 1
ATOM 577 O O . ILE A 1 75 ? -5.235 -22.744 22.911 1.00 65.38 75 ILE A O 1
ATOM 581 N N . MET A 1 76 ? -4.158 -23.742 24.606 1.00 62.53 76 MET A N 1
ATOM 582 C CA . MET A 1 76 ? -5.332 -23.829 25.482 1.00 62.53 76 MET A CA 1
ATOM 583 C C . MET A 1 76 ? -5.883 -22.443 25.829 1.00 62.53 76 MET A C 1
ATOM 585 O O . MET A 1 76 ? -7.098 -22.240 25.843 1.00 62.53 76 MET A O 1
ATOM 589 N N . PHE A 1 77 ? -5.006 -21.461 26.044 1.00 67.31 77 PHE A N 1
ATOM 590 C CA . PHE A 1 77 ? -5.384 -20.067 26.250 1.00 67.31 77 PHE A CA 1
ATOM 591 C C . PHE A 1 77 ? -6.055 -19.473 25.007 1.00 67.31 77 PHE A C 1
ATOM 593 O O . PHE A 1 77 ? -7.087 -18.812 25.121 1.00 67.31 77 PHE A O 1
ATOM 600 N N . ALA A 1 78 ? -5.505 -19.719 23.815 1.00 68.88 78 ALA A N 1
ATOM 601 C CA . ALA A 1 78 ? -6.053 -19.236 22.552 1.00 68.88 78 ALA A CA 1
ATOM 602 C C . ALA A 1 78 ? -7.419 -19.863 22.229 1.00 68.88 78 ALA A C 1
ATOM 604 O O . ALA A 1 78 ? -8.299 -19.164 21.722 1.00 68.88 78 ALA A O 1
ATOM 605 N N . ILE A 1 79 ? -7.614 -21.145 22.550 1.00 76.00 79 ILE A N 1
ATOM 606 C CA . ILE A 1 79 ? -8.896 -21.850 22.406 1.00 76.00 79 ILE A CA 1
ATOM 607 C C . ILE A 1 79 ? -9.931 -21.243 23.358 1.00 76.00 79 ILE A C 1
ATOM 609 O O . ILE A 1 79 ? -10.959 -20.737 22.907 1.00 76.00 79 ILE A O 1
ATOM 613 N N . ARG A 1 80 ? -9.617 -21.166 24.657 1.00 80.88 80 ARG A N 1
ATOM 614 C CA . ARG A 1 80 ? -10.549 -20.665 25.679 1.00 80.88 80 ARG A CA 1
ATOM 615 C C . ARG A 1 80 ? -10.911 -19.194 25.475 1.00 80.88 80 ARG A C 1
ATOM 617 O O . ARG A 1 80 ? -12.049 -18.786 25.680 1.00 80.88 80 ARG A O 1
ATOM 624 N N . TYR A 1 81 ? -9.960 -18.390 25.009 1.00 82.94 81 TYR A N 1
ATOM 625 C CA . TYR A 1 81 ? -10.198 -17.007 24.602 1.00 82.94 81 TYR A CA 1
ATOM 626 C C . TYR A 1 81 ? -11.248 -16.895 23.483 1.00 82.94 81 TYR A C 1
ATOM 628 O O . TYR A 1 81 ? -12.160 -16.069 23.576 1.00 82.94 81 TYR A O 1
ATOM 636 N N . LYS A 1 82 ? -11.131 -17.721 22.432 1.00 80.81 82 LYS A N 1
ATOM 637 C CA . LYS A 1 82 ? -12.065 -17.719 21.295 1.00 80.81 82 LYS A CA 1
ATOM 638 C C . LYS A 1 82 ? -13.463 -18.170 21.711 1.00 80.81 82 LYS A C 1
ATOM 640 O O . LYS A 1 82 ? -14.439 -17.566 21.277 1.00 80.81 82 LYS A O 1
ATOM 645 N N . GLU A 1 83 ? -13.551 -19.176 22.576 1.00 89.38 83 GLU A N 1
ATOM 646 C CA . GLU A 1 83 ? -14.821 -19.679 23.109 1.00 89.38 83 GLU A CA 1
ATOM 647 C C . GLU A 1 83 ? -15.561 -18.607 23.916 1.00 89.38 83 GLU A C 1
ATOM 649 O O . GLU A 1 83 ? -16.722 -18.314 23.636 1.00 89.38 83 GLU A O 1
ATOM 654 N N . ILE A 1 84 ? -14.877 -17.954 24.864 1.00 93.56 84 ILE A N 1
ATOM 655 C CA . ILE A 1 84 ? -15.482 -16.895 25.689 1.00 93.56 84 ILE A CA 1
ATOM 656 C C . ILE A 1 84 ? -15.948 -15.731 24.812 1.00 93.56 84 ILE A C 1
ATOM 658 O O . ILE A 1 84 ? -17.038 -15.198 25.019 1.00 93.56 84 ILE A O 1
ATOM 662 N N . PHE A 1 85 ? -15.147 -15.345 23.815 1.00 89.50 85 PHE A N 1
ATOM 663 C CA . PHE A 1 85 ? -15.533 -14.310 22.860 1.00 89.50 85 PHE A CA 1
ATOM 664 C C . PHE A 1 85 ? -16.815 -14.680 22.102 1.00 89.50 85 PHE A C 1
ATOM 666 O O . PHE A 1 85 ? -17.721 -13.853 22.014 1.00 89.50 85 PHE A O 1
ATOM 673 N N . ALA A 1 86 ? -16.909 -15.909 21.586 1.00 85.69 86 ALA A N 1
ATOM 674 C CA . ALA A 1 86 ? -18.087 -16.379 20.862 1.00 85.69 86 ALA A CA 1
ATOM 675 C C . ALA A 1 86 ? -19.339 -16.396 21.754 1.00 85.69 86 ALA A C 1
ATOM 677 O O . ALA A 1 86 ? -20.379 -15.884 21.345 1.00 85.69 86 ALA A O 1
ATOM 678 N N . ILE A 1 87 ? -19.225 -16.893 22.991 1.00 94.81 87 ILE A N 1
ATOM 679 C CA . ILE A 1 87 ? -20.338 -16.944 23.951 1.00 94.81 87 ILE A CA 1
ATOM 680 C C . ILE A 1 87 ? -20.814 -15.536 24.320 1.00 94.81 87 ILE A C 1
ATOM 682 O O . ILE A 1 87 ? -22.012 -15.260 24.281 1.00 94.81 87 ILE A O 1
ATOM 686 N N . LEU A 1 88 ? -19.896 -14.628 24.671 1.00 95.38 88 LEU A N 1
ATOM 687 C CA . LEU A 1 88 ? -20.267 -13.257 25.028 1.00 95.38 88 LEU A CA 1
ATOM 688 C C . LEU A 1 88 ? -20.892 -12.517 23.849 1.00 95.38 88 LEU A C 1
ATOM 690 O O . LEU A 1 88 ? -21.882 -11.817 24.036 1.00 95.38 88 LEU A O 1
ATOM 694 N N . ARG A 1 89 ? -20.354 -12.699 22.639 1.00 90.31 89 ARG A N 1
ATOM 695 C CA . ARG A 1 89 ? -20.945 -12.140 21.421 1.00 90.31 89 ARG A CA 1
ATOM 696 C C . ARG A 1 89 ? -22.372 -12.645 21.219 1.00 90.31 89 ARG A C 1
ATOM 698 O O . ARG A 1 89 ? -23.255 -11.826 21.002 1.00 90.31 89 ARG A O 1
ATOM 705 N N . GLN A 1 90 ? -22.593 -13.954 21.328 1.00 89.00 90 GLN A N 1
ATOM 706 C CA . GLN A 1 90 ? -23.917 -14.551 21.163 1.00 89.00 90 GLN A CA 1
ATOM 707 C C . GLN A 1 90 ? -24.911 -14.002 22.193 1.00 89.00 90 GLN A C 1
ATOM 709 O O . GLN A 1 90 ? -25.994 -13.570 21.833 1.00 89.00 90 GLN A O 1
ATOM 714 N N . ARG A 1 91 ? -24.510 -13.901 23.464 1.00 94.06 91 ARG A N 1
ATOM 715 C CA . ARG A 1 91 ? -25.361 -13.350 24.532 1.00 94.06 91 ARG A CA 1
ATOM 716 C C . ARG A 1 91 ? -25.700 -11.872 24.363 1.00 94.06 91 ARG A C 1
ATOM 718 O O . ARG A 1 91 ? -26.763 -11.447 24.802 1.00 94.06 91 ARG A O 1
ATOM 725 N N . ILE A 1 92 ? -24.797 -11.087 23.776 1.00 90.88 92 ILE A N 1
ATOM 726 C CA . ILE A 1 92 ? -25.085 -9.695 23.412 1.00 90.88 92 ILE A CA 1
ATOM 727 C C . ILE A 1 92 ? -26.133 -9.663 22.294 1.00 90.88 92 ILE A C 1
ATOM 729 O O . ILE A 1 92 ? -27.112 -8.938 22.412 1.00 90.88 92 ILE A O 1
ATOM 733 N N . VAL A 1 93 ? -25.947 -10.472 21.246 1.00 84.75 93 VAL A N 1
ATOM 734 C CA . VAL A 1 93 ? -26.862 -10.541 20.091 1.00 84.75 93 VAL A CA 1
ATOM 735 C C . VAL A 1 93 ? -28.252 -11.035 20.495 1.00 84.75 93 VAL A C 1
ATOM 737 O O . VAL A 1 93 ? -29.247 -10.455 20.080 1.00 84.75 93 VAL A O 1
ATOM 740 N N . ASP A 1 94 ? -28.324 -12.045 21.358 1.00 87.00 94 ASP A N 1
ATOM 741 C CA . ASP A 1 94 ? -29.585 -12.626 21.833 1.00 87.00 94 ASP A CA 1
ATOM 742 C C . ASP A 1 94 ? -30.261 -11.769 22.922 1.00 87.00 94 ASP A C 1
ATOM 744 O O . ASP A 1 94 ? -31.251 -12.187 23.521 1.00 87.00 94 ASP A O 1
ATOM 748 N N . GLY A 1 95 ? -29.707 -10.593 23.245 1.00 88.38 95 GLY A N 1
ATOM 749 C CA . GLY A 1 95 ? -30.262 -9.673 24.240 1.00 88.38 95 GLY A CA 1
ATOM 750 C C . GLY A 1 95 ? -30.196 -10.179 25.686 1.00 88.38 95 GLY A C 1
ATOM 751 O O . GLY A 1 95 ? -30.843 -9.614 26.565 1.00 88.38 95 GLY A O 1
ATOM 752 N N . THR A 1 96 ? -29.402 -11.221 25.971 1.00 92.50 96 THR A N 1
ATOM 753 C CA . THR A 1 96 ? -29.207 -11.743 27.340 1.00 92.50 96 THR A CA 1
ATOM 754 C C . THR A 1 96 ? -28.633 -10.670 28.262 1.00 92.50 96 THR A C 1
ATOM 756 O O . THR A 1 96 ? -28.977 -10.592 29.441 1.00 92.50 96 THR A O 1
ATOM 759 N N . TYR A 1 97 ? -27.742 -9.838 27.726 1.00 92.06 97 TYR A N 1
ATOM 760 C CA . TYR A 1 97 ? -27.258 -8.651 28.409 1.00 92.06 97 TYR A CA 1
ATOM 761 C C . TYR A 1 97 ? -27.911 -7.419 27.790 1.00 92.06 97 TYR A C 1
ATOM 763 O O . TYR A 1 97 ? -27.787 -7.183 26.592 1.00 92.06 97 TYR A O 1
ATOM 771 N N . VAL A 1 98 ? -28.578 -6.620 28.620 1.00 85.75 98 VAL A N 1
ATOM 772 C CA . VAL A 1 98 ? -29.299 -5.416 28.192 1.00 85.75 98 VAL A CA 1
ATOM 773 C C . VAL A 1 98 ? -28.526 -4.190 28.667 1.00 85.75 98 VAL A C 1
ATOM 775 O O . VAL A 1 98 ? -28.213 -4.084 29.853 1.00 85.75 98 VAL A O 1
ATOM 778 N N . GLN A 1 99 ? -28.203 -3.271 27.749 1.00 87.56 99 GLN A N 1
ATOM 779 C CA . GLN A 1 99 ? -27.468 -2.007 27.961 1.00 87.56 99 GLN A CA 1
ATOM 780 C C . GLN A 1 99 ? -26.024 -2.120 28.487 1.00 87.56 99 GLN A C 1
ATOM 782 O O . GLN A 1 99 ? -25.182 -1.286 28.150 1.00 87.56 99 GLN A O 1
ATOM 787 N N . ARG A 1 100 ? -25.695 -3.099 29.335 1.00 93.31 100 ARG A N 1
ATOM 788 C CA . ARG A 1 100 ? -24.368 -3.269 29.944 1.00 93.31 100 ARG A CA 1
ATOM 789 C C . ARG A 1 100 ? -24.016 -4.733 30.138 1.00 93.31 100 ARG A C 1
ATOM 791 O O . ARG A 1 100 ? -24.865 -5.557 30.464 1.00 93.31 100 ARG A O 1
ATOM 798 N N . LEU A 1 101 ? -22.724 -5.026 30.025 1.00 95.56 101 LEU A N 1
ATOM 799 C CA . LEU A 1 101 ? -22.188 -6.304 30.473 1.00 95.56 101 LEU A CA 1
ATOM 800 C C . LEU A 1 101 ? -22.042 -6.334 32.004 1.00 95.56 101 LEU A C 1
ATOM 802 O O . LEU A 1 101 ? -21.835 -5.285 32.629 1.00 95.56 101 LEU A O 1
ATOM 806 N N . PRO A 1 102 ? -22.067 -7.536 32.613 1.00 96.44 102 PRO A N 1
ATOM 807 C CA . PRO A 1 102 ? -21.674 -7.720 34.001 1.00 96.44 102 PRO A CA 1
ATOM 808 C C . PRO A 1 102 ? -20.273 -7.165 34.274 1.00 96.44 102 PRO A C 1
ATOM 810 O O . PRO A 1 102 ? -19.439 -7.016 33.376 1.00 96.44 102 PRO A O 1
ATOM 813 N N . SER A 1 103 ? -19.993 -6.878 35.547 1.00 95.38 103 SER A N 1
ATOM 814 C CA . SER A 1 103 ? -18.683 -6.361 35.947 1.00 95.38 103 SER A CA 1
ATOM 815 C C . SER A 1 103 ? -17.552 -7.289 35.490 1.00 95.38 103 SER A C 1
ATOM 817 O O . SER A 1 103 ? -17.716 -8.511 35.456 1.00 95.38 103 SER A O 1
ATOM 819 N N . LEU A 1 104 ? -16.367 -6.728 35.223 1.00 94.31 104 LEU A N 1
ATOM 820 C CA . LEU A 1 104 ? -15.189 -7.521 34.851 1.00 94.31 104 LEU A CA 1
ATOM 821 C C . LEU A 1 104 ? -14.934 -8.660 35.853 1.00 94.31 104 LEU A C 1
ATOM 823 O O . LEU A 1 104 ? -14.581 -9.764 35.455 1.00 94.31 104 LEU A O 1
ATOM 827 N N . ARG A 1 105 ? -15.151 -8.406 37.151 1.00 95.25 105 ARG A N 1
ATOM 828 C CA . ARG A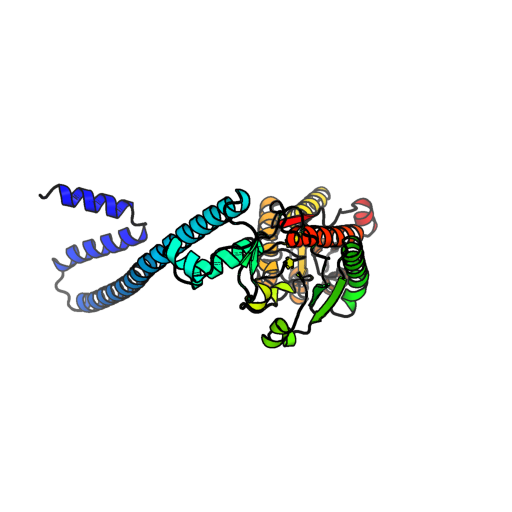 1 105 ? -15.004 -9.406 38.217 1.00 95.25 105 ARG A CA 1
ATOM 829 C C . ARG A 1 105 ? -16.044 -10.524 38.103 1.00 95.25 105 ARG A C 1
ATOM 831 O O . ARG A 1 105 ? -15.672 -11.684 38.245 1.00 95.25 105 ARG A O 1
ATOM 838 N N . SER A 1 106 ? -17.302 -10.181 37.829 1.00 96.19 106 SER A N 1
ATOM 839 C CA . SER A 1 106 ? -18.385 -11.152 37.625 1.00 96.19 106 SER A CA 1
ATOM 840 C C . SER A 1 106 ? -18.100 -12.042 36.419 1.00 96.19 106 SER A C 1
ATOM 842 O O . SER A 1 106 ? -18.148 -13.258 36.545 1.00 96.19 106 SER A O 1
ATOM 844 N N . LEU A 1 107 ? -17.688 -11.449 35.295 1.00 96.19 107 LEU A N 1
ATOM 845 C CA . LEU A 1 107 ? -17.312 -12.190 34.090 1.00 96.19 107 LEU A CA 1
ATOM 846 C C . LEU A 1 107 ? -16.095 -13.099 34.328 1.00 96.19 107 LEU A C 1
ATOM 848 O O . LEU A 1 107 ? -16.081 -14.247 33.902 1.00 96.19 107 LEU A O 1
ATOM 852 N N . CYS A 1 108 ? -15.071 -12.624 35.045 1.00 95.81 108 CYS A N 1
ATOM 853 C CA . CYS A 1 108 ? -13.919 -13.464 35.397 1.00 95.81 108 CYS A CA 1
ATOM 854 C C . CYS A 1 108 ? -14.336 -14.683 36.232 1.00 95.81 108 CYS A C 1
ATOM 856 O O . CYS A 1 108 ? -13.840 -15.782 35.995 1.00 95.81 108 CYS A O 1
ATOM 858 N N . SER A 1 109 ? -15.248 -14.485 37.190 1.00 95.31 109 SER A N 1
ATOM 859 C CA . SER A 1 109 ? -15.780 -15.564 38.025 1.00 95.31 109 SER A CA 1
ATOM 860 C C . SER A 1 109 ? -16.613 -16.552 37.214 1.00 95.31 109 SER A C 1
ATOM 862 O O . SER A 1 109 ? -16.460 -17.755 37.388 1.00 95.31 109 SER A O 1
ATOM 864 N N . GLU A 1 110 ? -17.468 -16.049 36.326 1.00 95.12 110 GLU A N 1
ATOM 865 C CA . GLU A 1 110 ? -18.361 -16.860 35.500 1.00 95.12 110 GLU A CA 1
ATOM 866 C C . GLU A 1 110 ? -17.590 -17.774 34.543 1.00 95.12 110 GLU A C 1
ATOM 868 O O . GLU A 1 110 ? -17.851 -18.970 34.473 1.00 95.12 110 GLU A O 1
ATOM 873 N N . PHE A 1 111 ? -16.597 -17.230 33.840 1.00 94.31 111 PHE A N 1
ATOM 874 C CA . PHE A 1 111 ? -15.826 -17.985 32.848 1.00 94.31 111 PHE A CA 1
ATOM 875 C C . PHE A 1 111 ? -14.585 -18.682 33.438 1.00 94.31 111 PHE A C 1
ATOM 877 O O . PHE A 1 111 ? -13.840 -19.356 32.716 1.00 94.31 111 PHE A O 1
ATOM 884 N N . MET A 1 112 ? -14.362 -18.530 34.750 1.00 92.75 112 MET A N 1
ATOM 885 C CA . MET A 1 112 ? -13.188 -19.019 35.481 1.00 92.75 112 MET A CA 1
ATOM 886 C C . MET A 1 112 ? -11.871 -18.609 34.804 1.00 92.75 112 MET A C 1
ATOM 888 O O . MET A 1 112 ? -10.998 -19.436 34.539 1.00 92.75 112 MET A O 1
ATOM 892 N N . VAL A 1 113 ? -11.739 -17.318 34.486 1.00 93.12 113 VAL A N 1
ATOM 893 C CA . VAL A 1 113 ? -10.542 -16.752 33.848 1.00 93.12 113 VAL A CA 1
ATOM 894 C C . VAL A 1 113 ? -9.972 -15.583 34.635 1.00 93.12 113 VAL A C 1
ATOM 896 O O . VAL A 1 113 ? -10.666 -14.893 35.379 1.00 93.12 113 VAL A O 1
ATOM 899 N N . CYS A 1 114 ? -8.681 -15.321 34.442 1.00 92.00 114 CYS A N 1
ATOM 900 C CA . CYS A 1 114 ? -8.041 -14.148 35.017 1.00 92.00 114 CYS A CA 1
ATOM 901 C C . CYS A 1 114 ? -8.475 -12.851 34.306 1.00 92.00 114 CYS A C 1
ATOM 903 O O . CYS A 1 114 ? -8.898 -12.851 33.144 1.00 92.00 114 CYS A O 1
ATOM 905 N N . LYS A 1 115 ? -8.292 -11.715 34.993 1.00 91.19 115 LYS A N 1
ATOM 906 C CA . LYS A 1 115 ? -8.635 -10.381 34.472 1.00 91.19 115 LYS A CA 1
ATOM 907 C C . LYS A 1 115 ? -7.979 -10.074 33.129 1.00 91.19 115 LYS A C 1
ATOM 909 O O . LYS A 1 115 ? -8.633 -9.482 32.282 1.00 91.19 115 LYS A O 1
ATOM 914 N N . SER A 1 116 ? -6.722 -10.474 32.911 1.00 86.19 116 SER A N 1
ATOM 915 C CA . SER A 1 116 ? -6.027 -10.171 31.651 1.00 86.19 116 SER A CA 1
ATOM 916 C C . SER A 1 116 ? -6.700 -10.849 30.452 1.00 86.19 116 SER A C 1
ATOM 918 O O . SER A 1 116 ? -6.875 -10.216 29.413 1.00 86.19 116 SER A O 1
ATOM 920 N N . THR A 1 117 ? -7.148 -12.097 30.614 1.00 87.06 117 THR A N 1
ATOM 921 C CA . THR A 1 117 ? -7.889 -12.847 29.589 1.00 87.06 117 THR A CA 1
ATOM 922 C C . THR A 1 117 ? -9.210 -12.168 29.276 1.00 87.06 117 THR A C 1
ATOM 924 O O . THR A 1 117 ? -9.491 -11.876 28.116 1.00 87.06 117 THR A O 1
ATOM 927 N N . MET A 1 118 ? -9.994 -11.848 30.308 1.00 94.69 118 MET A N 1
ATOM 928 C CA . MET A 1 118 ? -11.287 -11.199 30.114 1.00 94.69 118 MET A CA 1
ATOM 929 C C . MET A 1 118 ? -11.134 -9.798 29.508 1.00 94.69 118 MET A C 1
ATOM 931 O O . MET A 1 118 ? -11.864 -9.456 28.586 1.00 94.69 118 MET A O 1
ATOM 935 N N . SER A 1 119 ? -10.134 -9.014 29.924 1.00 88.75 119 SER A N 1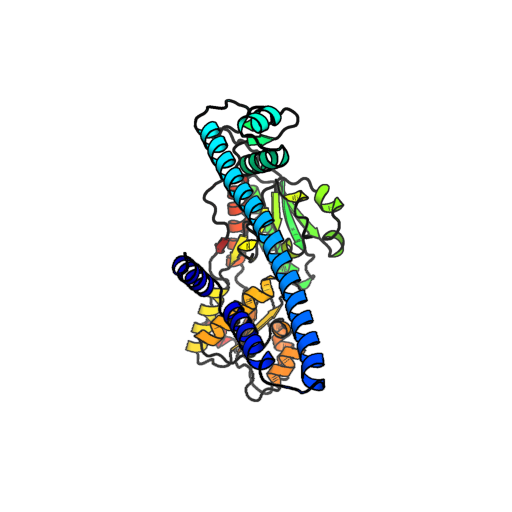
ATOM 936 C CA . SER A 1 119 ? -9.831 -7.721 29.298 1.00 88.75 119 SER A CA 1
ATOM 937 C C . SER A 1 119 ? -9.492 -7.863 27.813 1.00 88.75 119 SER A C 1
ATOM 939 O O . SER A 1 119 ? -9.974 -7.071 27.009 1.00 88.75 119 SER A O 1
ATOM 941 N N . LYS A 1 120 ? -8.728 -8.891 27.407 1.00 85.38 120 LYS A N 1
ATOM 942 C CA . LYS A 1 120 ? -8.479 -9.171 25.980 1.00 85.38 120 LYS A CA 1
ATOM 943 C C . LYS A 1 120 ? -9.775 -9.492 25.231 1.00 85.38 120 LYS A C 1
ATOM 945 O O . LYS A 1 120 ? -9.922 -9.077 24.083 1.00 85.38 120 LYS A O 1
ATOM 950 N N . VAL A 1 121 ? -10.692 -10.243 25.846 1.00 91.75 121 VAL A N 1
ATOM 951 C CA . VAL A 1 121 ? -11.986 -10.580 25.232 1.00 91.75 121 VAL A CA 1
ATOM 952 C C . VAL A 1 121 ? -12.849 -9.328 25.084 1.00 91.75 121 VAL A C 1
ATOM 954 O O . VAL A 1 121 ? -13.337 -9.054 23.992 1.00 91.75 121 VAL A O 1
ATOM 957 N N . LEU A 1 122 ? -12.972 -8.522 26.142 1.00 92.38 122 LEU A N 1
ATOM 958 C CA . LEU A 1 122 ? -13.730 -7.269 26.116 1.00 92.38 122 LEU A CA 1
ATOM 959 C C . LEU A 1 122 ? -13.156 -6.272 25.108 1.00 92.38 122 LEU A C 1
ATOM 961 O O . LEU A 1 122 ? -13.919 -5.667 24.365 1.00 92.38 122 LEU A O 1
ATOM 965 N N . ASN A 1 123 ? -11.830 -6.144 25.020 1.00 81.69 123 ASN A N 1
ATOM 966 C CA . ASN A 1 123 ? -11.187 -5.309 24.005 1.00 81.69 123 ASN A CA 1
ATOM 967 C C . ASN A 1 123 ? -11.513 -5.794 22.589 1.00 81.69 123 ASN A C 1
ATOM 969 O O . ASN A 1 123 ? -11.693 -4.981 21.690 1.00 81.69 123 ASN A O 1
ATOM 973 N N . LYS A 1 124 ? -11.624 -7.111 22.381 1.00 79.94 124 LYS A N 1
ATOM 974 C CA . LYS A 1 124 ? -12.005 -7.676 21.083 1.00 79.94 124 LYS A CA 1
ATOM 975 C C . LYS A 1 124 ? -13.475 -7.437 20.753 1.00 79.94 124 LYS A C 1
ATOM 977 O O . LYS A 1 124 ? -13.780 -7.148 19.603 1.00 79.94 124 LYS A O 1
ATOM 982 N N . LEU A 1 125 ? -14.369 -7.526 21.739 1.00 84.94 125 LEU A N 1
ATOM 983 C CA . LEU A 1 125 ? -15.779 -7.152 21.580 1.00 84.94 125 LEU A CA 1
ATOM 984 C C . LEU A 1 125 ? -15.923 -5.650 21.299 1.00 84.94 125 LEU A C 1
ATOM 986 O O . LEU A 1 125 ? -16.734 -5.268 20.463 1.00 84.94 125 LEU A O 1
ATOM 990 N N . ALA A 1 126 ? -15.107 -4.815 21.949 1.00 80.50 126 ALA A N 1
ATOM 991 C CA . ALA A 1 126 ? -15.084 -3.376 21.713 1.00 80.50 126 ALA A CA 1
ATOM 992 C C . ALA A 1 126 ? -14.566 -3.038 20.314 1.00 80.50 126 ALA A C 1
ATOM 994 O O . ALA A 1 126 ? -15.166 -2.241 19.603 1.00 80.50 126 ALA A O 1
ATOM 995 N N . TYR A 1 127 ? -13.504 -3.718 19.883 1.00 67.94 127 TYR A N 1
ATOM 996 C CA . TYR A 1 127 ? -13.006 -3.644 18.514 1.00 67.94 127 TYR A CA 1
ATOM 997 C C . TYR A 1 127 ? -14.053 -4.101 17.486 1.00 67.94 127 TYR A C 1
ATOM 999 O O . TYR A 1 127 ? -14.122 -3.557 16.392 1.00 67.94 127 TYR A O 1
ATOM 1007 N N . ALA A 1 128 ? -14.886 -5.082 17.840 1.00 70.81 128 ALA A N 1
ATOM 1008 C CA . ALA A 1 128 ? -16.006 -5.529 17.016 1.00 70.81 128 ALA A CA 1
ATOM 1009 C C . ALA A 1 128 ? -17.227 -4.587 17.071 1.00 70.81 128 ALA A C 1
ATOM 1011 O O . ALA A 1 128 ? -18.265 -4.929 16.515 1.00 70.81 128 ALA A O 1
ATOM 1012 N N . GLY A 1 129 ? -17.139 -3.447 17.767 1.00 74.00 129 GLY A N 1
ATOM 1013 C CA . GLY A 1 129 ? -18.223 -2.469 17.882 1.00 74.00 129 GLY A CA 1
ATOM 1014 C C . GLY A 1 129 ? -19.403 -2.914 18.749 1.00 74.00 129 GLY A C 1
ATOM 1015 O O . GLY A 1 129 ? -20.384 -2.191 18.842 1.00 74.00 129 GLY A O 1
ATOM 1016 N N . LEU A 1 130 ? -19.322 -4.073 19.410 1.00 85.06 130 LEU A N 1
ATOM 1017 C CA . LEU A 1 130 ? -20.428 -4.631 20.199 1.00 85.06 130 LEU A CA 1
ATOM 1018 C C . LEU A 1 130 ? -20.551 -3.978 21.5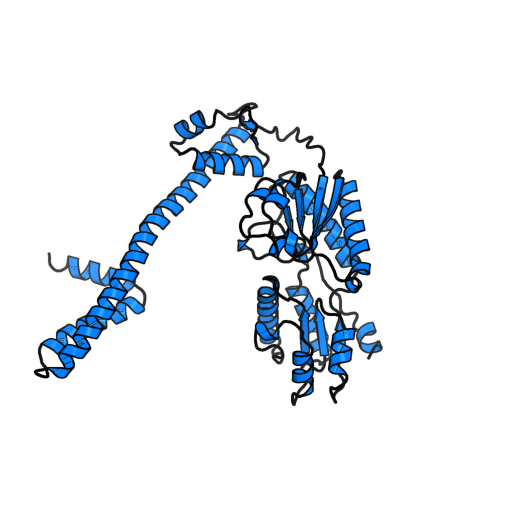76 1.00 85.06 130 LEU A C 1
ATOM 1020 O O . LEU A 1 130 ? -21.616 -3.986 22.191 1.00 85.06 130 LEU A O 1
ATOM 1024 N N . VAL A 1 131 ? -19.441 -3.449 22.095 1.00 89.62 131 VAL A N 1
ATOM 1025 C CA . VAL A 1 131 ? -19.394 -2.832 23.418 1.00 89.62 131 VAL A CA 1
ATOM 1026 C C . VAL A 1 131 ? -18.475 -1.617 23.452 1.00 89.62 131 VAL A C 1
ATOM 1028 O O . VAL A 1 131 ? -17.525 -1.507 22.688 1.00 89.62 131 VAL A O 1
ATOM 1031 N N . ARG A 1 132 ? -18.698 -0.725 24.414 1.00 86.19 132 ARG A N 1
ATOM 1032 C CA . ARG A 1 132 ? -17.817 0.398 24.737 1.00 86.19 132 ARG A CA 1
ATOM 1033 C C . ARG A 1 132 ? -17.378 0.305 26.192 1.00 86.19 132 ARG A C 1
ATOM 1035 O O . ARG A 1 132 ? -18.200 0.319 27.108 1.00 86.19 132 ARG A O 1
ATOM 1042 N N . ILE A 1 133 ? -16.069 0.220 26.410 1.00 86.62 133 ILE A N 1
ATOM 1043 C CA . ILE A 1 133 ? -15.477 0.159 27.751 1.00 86.62 133 ILE A CA 1
ATOM 1044 C C . ILE A 1 133 ? -15.365 1.586 28.299 1.00 86.62 133 ILE A C 1
ATOM 1046 O O . ILE A 1 133 ? -14.787 2.461 27.660 1.00 86.62 133 ILE A O 1
ATOM 1050 N N . THR A 1 134 ? -15.919 1.830 29.485 1.00 85.56 134 THR A N 1
ATOM 1051 C CA . THR A 1 134 ? -15.904 3.135 30.164 1.00 85.56 134 THR A CA 1
ATOM 1052 C C . THR A 1 134 ? -15.417 2.992 31.606 1.00 85.56 134 THR A C 1
ATOM 1054 O O . THR A 1 134 ? -15.365 1.890 32.152 1.00 85.56 134 THR A O 1
ATOM 1057 N N . HIS A 1 135 ? -15.145 4.115 32.277 1.00 79.56 135 HIS A N 1
ATOM 1058 C CA . HIS A 1 135 ? -14.830 4.126 33.711 1.00 79.56 135 HIS A CA 1
ATOM 1059 C C . HIS A 1 135 ? -15.968 3.573 34.594 1.00 79.56 135 HIS A C 1
ATOM 1061 O O . HIS A 1 135 ? -15.721 3.176 35.728 1.00 79.56 135 HIS A O 1
ATOM 1067 N N . ARG A 1 136 ? -17.209 3.517 34.083 1.00 82.25 136 ARG A N 1
ATOM 1068 C CA . ARG A 1 136 ? -18.389 2.987 34.795 1.00 82.25 136 ARG A CA 1
ATOM 1069 C C . ARG A 1 136 ? -18.719 1.536 34.430 1.00 82.25 136 ARG A C 1
ATOM 1071 O O . ARG A 1 136 ? -19.765 1.037 34.835 1.00 82.25 136 ARG A O 1
ATOM 1078 N N . GLY A 1 137 ? -17.860 0.870 33.658 1.00 89.88 137 GLY A N 1
ATOM 1079 C CA . GLY A 1 137 ? -18.073 -0.490 33.161 1.00 89.88 137 GLY A CA 1
ATOM 1080 C C . GLY A 1 137 ? -18.237 -0.553 31.643 1.00 89.88 137 GLY A C 1
ATOM 1081 O O . GLY A 1 137 ? -17.929 0.401 30.926 1.00 89.88 137 GLY A O 1
ATOM 1082 N N . THR A 1 138 ? -18.711 -1.697 31.155 1.00 92.19 138 THR A N 1
ATOM 1083 C CA . THR A 1 138 ? -18.794 -2.000 29.722 1.00 92.19 138 THR A CA 1
ATOM 1084 C C . THR A 1 138 ? -20.236 -1.875 29.241 1.00 92.19 138 THR A C 1
ATOM 1086 O O . THR A 1 138 ? -21.108 -2.619 29.683 1.00 92.19 138 THR A O 1
ATOM 1089 N N . ILE A 1 139 ? -20.481 -0.906 28.363 1.00 91.31 139 ILE A N 1
ATOM 1090 C CA . ILE A 1 139 ? -21.795 -0.589 27.791 1.00 91.31 139 ILE A CA 1
ATOM 1091 C C . ILE A 1 139 ? -21.962 -1.387 26.499 1.00 91.31 139 ILE A C 1
ATOM 1093 O O . ILE A 1 139 ? -21.009 -1.480 25.733 1.00 91.31 139 ILE A O 1
ATOM 1097 N N . ILE A 1 140 ? -23.135 -1.964 26.268 1.00 90.88 140 ILE A N 1
ATOM 1098 C CA . ILE A 1 140 ? -23.470 -2.642 25.012 1.00 90.88 140 ILE A CA 1
ATOM 1099 C C . ILE A 1 140 ? -23.903 -1.582 24.009 1.00 90.88 140 ILE A C 1
ATOM 1101 O O . ILE A 1 140 ? -24.648 -0.670 24.359 1.00 90.88 140 ILE A O 1
ATOM 1105 N N . MET A 1 141 ? -23.376 -1.673 22.795 1.00 84.00 141 MET A N 1
ATOM 1106 C CA . MET A 1 141 ? -23.753 -0.776 21.712 1.00 84.00 141 MET A CA 1
ATOM 1107 C C . MET A 1 141 ? -24.944 -1.406 20.988 1.00 84.00 141 MET A C 1
ATOM 1109 O O . MET A 1 141 ? -24.812 -2.513 20.467 1.00 84.00 141 MET A O 1
ATOM 1113 N N . ASP A 1 142 ? -26.094 -0.732 20.969 1.00 67.88 142 ASP A N 1
ATOM 1114 C CA . ASP A 1 142 ? -27.221 -1.175 20.148 1.00 67.88 142 ASP A CA 1
ATOM 1115 C C . ASP A 1 142 ? -26.833 -1.037 18.673 1.00 67.88 142 ASP A C 1
ATOM 1117 O O . ASP A 1 142 ? -26.411 0.032 18.219 1.00 67.88 142 ASP A O 1
ATOM 1121 N N . SER A 1 143 ? -26.973 -2.124 17.910 1.00 55.91 143 SER A N 1
ATOM 1122 C CA . SER A 1 143 ? -26.625 -2.152 16.484 1.00 55.91 143 SER A CA 1
ATOM 1123 C C . SER A 1 143 ? -27.452 -1.175 15.645 1.00 55.91 143 SER A C 1
ATOM 1125 O O . SER A 1 143 ? -27.057 -0.857 14.529 1.00 55.91 143 SER A O 1
ATOM 1127 N N . GLU A 1 144 ? -28.579 -0.691 16.175 1.00 48.91 144 GLU A N 1
ATOM 1128 C CA . GLU A 1 144 ? -29.486 0.236 15.493 1.00 48.91 144 GLU A CA 1
ATOM 1129 C C . GLU A 1 144 ? -29.167 1.721 15.753 1.00 48.91 144 GLU A C 1
ATOM 1131 O O . GLU A 1 144 ? -29.681 2.578 15.043 1.00 48.91 144 GLU A O 1
ATOM 1136 N N . THR A 1 145 ? -28.294 2.055 16.716 1.00 43.66 145 THR A N 1
ATOM 1137 C CA . THR A 1 145 ? -28.017 3.455 17.118 1.00 43.66 145 THR A CA 1
ATOM 1138 C C . THR A 1 145 ? -26.529 3.793 17.195 1.00 43.66 145 THR A C 1
ATOM 1140 O O . THR A 1 145 ? -26.078 4.549 18.058 1.00 43.66 145 THR A O 1
ATOM 1143 N N . THR A 1 146 ? -25.725 3.299 16.252 1.00 46.28 146 THR A N 1
ATOM 1144 C CA . THR A 1 146 ? -24.391 3.881 16.036 1.00 46.28 146 THR A CA 1
ATOM 1145 C C . THR A 1 146 ? -24.498 5.205 15.273 1.00 46.28 146 THR A C 1
ATOM 1147 O O . THR A 1 146 ? -23.949 5.361 14.190 1.00 46.28 146 THR A O 1
ATOM 1150 N N . ASP A 1 147 ? -25.105 6.210 15.913 1.00 47.66 147 ASP A N 1
ATOM 1151 C CA . ASP A 1 147 ? -24.775 7.627 15.703 1.00 47.66 147 ASP A CA 1
ATOM 1152 C C . ASP A 1 147 ? -23.360 7.889 16.263 1.00 47.66 147 ASP A C 1
ATOM 1154 O O . ASP A 1 147 ? -23.124 8.733 17.132 1.00 47.66 147 ASP A O 1
ATOM 1158 N N . LEU A 1 148 ? -22.372 7.109 15.810 1.00 55.50 148 LEU A N 1
ATOM 1159 C CA . LEU A 1 148 ? -20.980 7.503 15.932 1.00 55.50 148 LEU A CA 1
ATOM 1160 C C . LEU A 1 148 ? -20.830 8.691 14.995 1.00 55.50 148 LEU A C 1
ATOM 1162 O O . LEU A 1 148 ? -20.590 8.512 13.802 1.00 55.50 148 LEU A O 1
ATOM 1166 N N . GLN A 1 149 ? -21.025 9.897 15.532 1.00 64.19 149 GLN A N 1
ATOM 1167 C CA . GLN A 1 149 ? -20.656 11.104 14.812 1.00 64.19 149 GLN A CA 1
ATOM 1168 C C . GLN A 1 149 ? -19.216 10.917 14.322 1.00 64.19 149 GLN A C 1
ATOM 1170 O O . GLN A 1 149 ? -18.335 10.644 15.147 1.00 64.19 149 GLN A O 1
ATOM 1175 N N . PRO A 1 150 ? -18.985 10.959 13.000 1.00 75.25 150 PRO A N 1
ATOM 1176 C CA . PRO A 1 150 ? -17.687 10.620 12.460 1.00 75.25 150 PRO A CA 1
ATOM 1177 C C . PRO A 1 150 ? -16.636 11.589 13.008 1.00 75.25 150 PRO A C 1
ATOM 1179 O O . PRO A 1 150 ? -16.791 12.809 12.972 1.00 75.25 150 PRO A O 1
ATOM 1182 N N . GLY A 1 151 ? -15.589 11.015 13.596 1.00 88.50 151 GLY A N 1
ATOM 1183 C CA . GLY A 1 151 ? -14.555 11.762 14.302 1.00 88.50 151 GLY A CA 1
ATOM 1184 C C . GLY A 1 151 ? -13.480 12.368 13.394 1.00 88.50 151 GLY A C 1
ATOM 1185 O O . GLY A 1 151 ? -13.643 12.485 12.177 1.00 88.50 151 GLY A O 1
ATOM 1186 N N . ILE A 1 152 ? -12.343 12.740 13.983 1.00 94.69 152 ILE A N 1
ATOM 1187 C CA . ILE A 1 152 ? -11.184 13.272 13.253 1.00 94.69 152 ILE A CA 1
ATOM 1188 C C . ILE A 1 152 ? -10.206 12.139 12.936 1.00 94.69 152 ILE A C 1
ATOM 1190 O O . ILE A 1 152 ? -9.697 11.464 13.830 1.00 94.69 152 ILE A O 1
ATOM 1194 N N . VAL A 1 153 ? -9.881 11.973 11.657 1.00 95.75 153 VAL A N 1
ATOM 1195 C CA . VAL A 1 153 ? -8.962 10.951 11.144 1.00 95.75 153 VAL A CA 1
ATOM 1196 C C . VAL A 1 153 ? -7.590 11.559 10.876 1.00 95.75 153 VAL A C 1
ATOM 1198 O O . VAL A 1 153 ? -7.466 12.575 10.188 1.00 95.75 153 VAL A O 1
ATOM 1201 N N . ALA A 1 154 ? -6.535 10.926 11.379 1.00 96.00 154 ALA A N 1
ATOM 1202 C CA . ALA A 1 154 ? -5.173 11.319 11.040 1.00 96.00 154 ALA A CA 1
ATOM 1203 C C . ALA A 1 154 ? -4.676 10.579 9.795 1.00 96.00 154 ALA A C 1
ATOM 1205 O O . ALA A 1 154 ? -4.651 9.351 9.762 1.00 96.00 154 ALA A O 1
ATOM 1206 N N . ILE A 1 155 ? -4.220 11.327 8.795 1.00 96.88 155 ILE A N 1
ATOM 1207 C CA . ILE A 1 155 ? -3.508 10.809 7.626 1.00 96.88 155 ILE A CA 1
ATOM 1208 C C . ILE A 1 155 ? -2.013 10.945 7.914 1.00 96.88 155 ILE A C 1
ATOM 1210 O O . ILE A 1 155 ? -1.484 12.057 7.942 1.00 96.88 155 ILE A O 1
ATOM 1214 N N . ILE A 1 156 ? -1.345 9.823 8.169 1.00 93.75 156 ILE A N 1
ATOM 1215 C CA . ILE A 1 156 ? 0.051 9.763 8.598 1.00 93.75 156 ILE A CA 1
ATOM 1216 C C . ILE A 1 156 ? 0.963 9.471 7.405 1.00 93.75 156 ILE A C 1
ATOM 1218 O O . ILE A 1 156 ? 0.867 8.419 6.766 1.00 93.75 156 ILE A O 1
ATOM 1222 N N . THR A 1 157 ? 1.924 10.360 7.171 1.00 91.56 157 THR A N 1
ATOM 1223 C CA . THR A 1 157 ? 2.972 10.195 6.161 1.00 91.56 157 THR A CA 1
ATOM 1224 C C . THR A 1 157 ? 4.358 10.438 6.752 1.00 91.56 157 THR A C 1
ATOM 1226 O O . THR A 1 157 ? 4.523 11.177 7.725 1.00 91.56 157 THR A O 1
ATOM 1229 N N . ARG A 1 158 ? 5.380 9.835 6.140 1.00 86.75 158 ARG A N 1
ATOM 1230 C CA . ARG A 1 158 ? 6.760 10.305 6.306 1.00 86.75 158 ARG A CA 1
ATOM 1231 C C . ARG A 1 158 ? 6.933 11.644 5.592 1.00 86.75 158 ARG A C 1
ATOM 1233 O O . ARG A 1 158 ? 6.203 11.927 4.641 1.00 86.75 158 ARG A O 1
ATOM 1240 N N . LYS A 1 159 ? 7.929 12.420 6.000 1.00 83.81 159 LYS A N 1
ATOM 1241 C CA . LYS A 1 159 ? 8.352 13.589 5.233 1.00 83.81 159 LYS A CA 1
ATOM 1242 C C . LYS A 1 159 ? 8.835 13.175 3.852 1.00 83.81 159 LYS A C 1
ATOM 1244 O O . LYS A 1 159 ? 9.744 12.351 3.734 1.00 83.81 159 LYS A O 1
ATOM 1249 N N . LEU A 1 160 ? 8.180 13.699 2.822 1.00 73.62 160 LEU A N 1
ATOM 1250 C CA . LEU A 1 160 ? 8.550 13.437 1.436 1.00 73.62 160 LEU A CA 1
ATOM 1251 C C . LEU A 1 160 ? 9.545 14.494 0.949 1.00 73.62 160 LEU A C 1
ATOM 1253 O O . LEU A 1 160 ? 9.422 15.682 1.267 1.00 73.62 160 LEU A O 1
ATOM 1257 N N . ASP A 1 161 ? 10.512 14.070 0.136 1.00 68.50 161 ASP A N 1
ATOM 1258 C CA . ASP A 1 161 ? 11.405 14.998 -0.554 1.00 68.50 161 ASP A CA 1
ATOM 1259 C C . ASP A 1 161 ? 10.595 15.964 -1.429 1.00 68.50 161 ASP A C 1
ATOM 1261 O O . ASP A 1 161 ? 9.562 15.602 -1.996 1.00 68.50 161 ASP A O 1
ATOM 1265 N N . VAL A 1 162 ? 11.077 17.205 -1.566 1.00 57.94 162 VAL A N 1
ATOM 1266 C CA . VAL A 1 162 ? 10.387 18.309 -2.272 1.00 57.94 162 VAL A CA 1
ATOM 1267 C C . VAL A 1 162 ? 9.905 17.900 -3.663 1.00 57.94 162 VAL A C 1
ATOM 1269 O O . VAL A 1 162 ? 8.841 18.308 -4.121 1.00 57.94 162 VAL A O 1
ATOM 1272 N N . SER A 1 163 ? 10.677 17.047 -4.321 1.00 56.25 163 SER A N 1
ATOM 1273 C CA . SER A 1 163 ? 10.412 16.594 -5.668 1.00 56.25 163 SER A CA 1
ATOM 1274 C C . SER A 1 163 ? 9.203 15.644 -5.758 1.00 56.25 163 SER A C 1
ATOM 1276 O O . SER A 1 163 ? 8.590 15.568 -6.821 1.00 56.25 163 SER A O 1
ATOM 1278 N N . ALA A 1 164 ? 8.829 14.938 -4.686 1.00 60.00 164 ALA A N 1
ATOM 1279 C CA . ALA A 1 164 ? 7.694 14.007 -4.639 1.00 60.00 164 ALA A CA 1
ATOM 1280 C C . ALA A 1 164 ? 6.340 14.686 -4.329 1.00 60.00 164 ALA A C 1
ATOM 1282 O O . ALA A 1 164 ? 5.312 14.015 -4.292 1.00 60.00 164 ALA A O 1
ATOM 1283 N N . LYS A 1 165 ? 6.318 16.012 -4.125 1.00 59.53 165 LYS A N 1
ATOM 1284 C CA . LYS A 1 165 ? 5.151 16.737 -3.590 1.00 59.53 165 LYS A CA 1
ATOM 1285 C C . LYS A 1 165 ? 4.001 16.985 -4.577 1.00 59.53 165 LYS A C 1
ATOM 1287 O O . LYS A 1 165 ? 2.859 17.048 -4.143 1.00 59.53 165 LYS A O 1
ATOM 1292 N N . HIS A 1 166 ? 4.258 17.088 -5.885 1.00 57.44 166 HIS A N 1
ATOM 1293 C CA . HIS A 1 166 ? 3.207 17.477 -6.847 1.00 57.44 166 HIS A CA 1
ATOM 1294 C C . HIS A 1 166 ? 2.085 16.429 -6.995 1.00 57.44 166 HIS A C 1
ATOM 1296 O O . HIS A 1 166 ? 0.919 16.798 -7.079 1.00 57.44 166 HIS A O 1
ATOM 1302 N N . GLY A 1 167 ? 2.405 15.128 -6.980 1.00 64.06 167 GLY A N 1
ATOM 1303 C CA . GLY A 1 167 ? 1.387 14.062 -6.988 1.00 64.06 167 GLY A CA 1
ATOM 1304 C C . GLY A 1 167 ? 0.733 13.820 -5.618 1.00 64.06 167 GLY A C 1
ATOM 1305 O O . GLY A 1 167 ? -0.408 13.367 -5.542 1.00 64.06 167 GLY A O 1
ATOM 1306 N N . ASP A 1 168 ? 1.438 14.161 -4.534 1.00 76.69 168 ASP A N 1
ATOM 1307 C CA . ASP A 1 168 ? 0.977 13.996 -3.148 1.00 76.69 168 ASP A CA 1
ATOM 1308 C C . ASP A 1 168 ? -0.205 14.926 -2.831 1.00 76.69 168 ASP A C 1
ATOM 1310 O O . ASP A 1 168 ? -1.195 14.504 -2.236 1.00 76.69 168 ASP A O 1
ATOM 1314 N N . GLU A 1 169 ? -0.167 16.181 -3.288 1.00 84.50 169 GLU A N 1
ATOM 1315 C CA . GLU A 1 169 ? -1.233 17.153 -3.005 1.00 84.50 169 GLU A CA 1
ATOM 1316 C C . GLU A 1 169 ? -2.597 16.716 -3.549 1.00 84.50 169 GLU A C 1
ATOM 1318 O O . GLU A 1 169 ? -3.603 16.815 -2.841 1.00 84.50 169 GLU A O 1
ATOM 1323 N N . GLN A 1 170 ? -2.641 16.169 -4.766 1.00 89.19 170 GLN A N 1
ATOM 1324 C CA . GLN A 1 170 ? -3.888 15.704 -5.372 1.00 89.19 170 GLN A CA 1
ATOM 1325 C C . GLN A 1 170 ? -4.428 14.445 -4.689 1.00 89.19 170 GLN A C 1
ATOM 1327 O O . GLN A 1 170 ? -5.629 14.361 -4.409 1.00 89.19 170 GLN A O 1
ATOM 1332 N N . PHE A 1 171 ? -3.557 13.477 -4.395 1.00 91.19 171 PHE A N 1
ATOM 1333 C CA . PHE A 1 171 ? -3.931 12.253 -3.690 1.00 91.19 171 PHE A CA 1
ATOM 1334 C C . PHE A 1 171 ? -4.481 12.565 -2.291 1.00 91.19 171 PHE A C 1
ATOM 1336 O O . PHE A 1 171 ? -5.588 12.146 -1.947 1.00 91.19 171 PHE A O 1
ATOM 1343 N N . ILE A 1 172 ? -3.754 13.365 -1.504 1.00 93.81 172 ILE A N 1
ATOM 1344 C CA . ILE A 1 172 ? -4.174 13.787 -0.163 1.00 93.81 172 ILE A CA 1
ATOM 1345 C C . ILE A 1 172 ? -5.440 14.635 -0.221 1.00 93.81 172 ILE A C 1
ATOM 1347 O O . ILE A 1 172 ? -6.335 14.443 0.601 1.00 93.81 172 ILE A O 1
ATOM 1351 N N . GLY A 1 173 ? -5.526 15.576 -1.164 1.00 95.31 173 GLY A N 1
ATOM 1352 C CA . GLY A 1 173 ? -6.701 16.425 -1.348 1.00 95.31 173 GLY A CA 1
ATOM 1353 C C . GLY A 1 173 ? -7.953 15.597 -1.632 1.00 95.31 173 GLY A C 1
ATOM 1354 O O . GLY A 1 173 ? -8.982 15.795 -0.986 1.00 95.31 173 GLY A O 1
ATOM 1355 N N . THR A 1 174 ? -7.831 14.603 -2.515 1.00 96.56 174 THR A N 1
ATOM 1356 C CA . THR A 1 174 ? -8.897 13.638 -2.809 1.00 96.56 174 THR A CA 1
ATOM 1357 C C . THR A 1 174 ? -9.259 12.836 -1.561 1.00 96.56 174 THR A C 1
ATOM 1359 O O . THR A 1 174 ? -10.420 12.819 -1.172 1.00 96.56 174 THR A O 1
ATOM 1362 N N . LEU A 1 175 ? -8.280 12.237 -0.873 1.00 97.56 175 LEU A N 1
ATOM 1363 C CA . LEU A 1 175 ? -8.520 11.443 0.338 1.00 97.56 175 LEU A CA 1
ATOM 1364 C C . LEU A 1 175 ? -9.257 12.252 1.416 1.00 97.56 175 LEU A C 1
ATOM 1366 O O . LEU A 1 175 ? -10.216 11.767 2.012 1.00 97.56 175 LEU A O 1
ATOM 1370 N N . LYS A 1 176 ? -8.841 13.501 1.647 1.00 97.81 176 LYS A N 1
ATOM 1371 C CA . LYS A 1 176 ? -9.502 14.414 2.587 1.00 97.81 176 LYS A CA 1
ATOM 1372 C C . LYS A 1 176 ? -10.927 14.761 2.160 1.00 97.81 176 LYS A C 1
ATOM 1374 O O . LYS A 1 176 ? -11.811 14.781 3.011 1.00 97.81 176 LYS A O 1
ATOM 1379 N N . SER A 1 177 ? -11.145 15.040 0.873 1.00 97.94 177 SER A N 1
ATOM 1380 C CA . SER A 1 177 ? -12.474 15.347 0.331 1.00 97.94 177 SER A CA 1
ATOM 1381 C C . SER A 1 177 ? -13.432 14.170 0.504 1.00 97.94 177 SER A C 1
ATOM 1383 O O . SER A 1 177 ? -14.545 14.354 0.986 1.00 97.94 177 SER A O 1
ATOM 1385 N N . GLU A 1 178 ? -12.979 12.957 0.199 1.00 98.12 178 GLU A N 1
ATOM 1386 C CA . GLU A 1 178 ? -13.773 11.733 0.343 1.00 98.12 178 GLU A CA 1
ATOM 1387 C C . GLU A 1 178 ? -14.081 11.420 1.813 1.00 98.12 178 GLU A C 1
ATOM 1389 O O . GLU A 1 178 ? -15.214 11.094 2.158 1.00 98.12 178 GLU A O 1
ATOM 1394 N N . LEU A 1 179 ? -13.111 11.598 2.717 1.00 97.50 179 LEU A N 1
ATOM 1395 C CA . LEU A 1 179 ? -13.360 11.498 4.159 1.00 97.50 179 LEU A CA 1
ATOM 1396 C C . LEU A 1 179 ? -14.414 12.513 4.626 1.00 97.50 179 LEU A C 1
ATOM 1398 O O . LEU A 1 179 ? -15.304 12.142 5.389 1.00 97.50 179 LEU A O 1
ATOM 1402 N N . ALA A 1 180 ? -14.356 13.755 4.137 1.00 96.88 180 ALA A N 1
ATOM 1403 C CA . ALA A 1 180 ? -15.336 14.786 4.469 1.00 96.88 180 ALA A CA 1
ATOM 1404 C C . ALA A 1 180 ? -16.742 14.457 3.936 1.00 96.88 180 ALA A C 1
ATOM 1406 O O . ALA A 1 180 ? -17.720 14.655 4.653 1.00 96.88 180 ALA A O 1
ATOM 1407 N N . GLN A 1 181 ? -16.857 13.897 2.725 1.00 96.19 181 GLN A N 1
ATOM 1408 C CA . GLN A 1 181 ? -18.134 13.404 2.183 1.00 96.19 181 GLN A CA 1
ATOM 1409 C C . GLN A 1 181 ? -18.719 12.259 3.023 1.00 96.19 181 GLN A C 1
ATOM 1411 O O . GLN A 1 181 ? -19.935 12.138 3.149 1.00 96.19 181 GLN A O 1
ATOM 1416 N N . LEU A 1 182 ? -17.857 11.450 3.642 1.00 94.94 182 LEU A N 1
ATOM 1417 C CA . LEU A 1 182 ? -18.225 10.401 4.598 1.00 94.94 182 LEU A CA 1
ATOM 1418 C C . LEU A 1 182 ? -18.442 10.935 6.029 1.00 94.94 182 LEU A C 1
ATOM 1420 O O . LEU A 1 182 ? -18.669 10.149 6.948 1.00 94.94 182 LEU A O 1
ATOM 1424 N N . GLY A 1 183 ? -18.376 12.257 6.219 1.00 94.19 183 GLY A N 1
ATOM 1425 C CA . GLY A 1 183 ? -18.646 12.960 7.471 1.00 94.19 183 GLY A CA 1
ATOM 1426 C C . GLY A 1 183 ? -17.458 13.080 8.430 1.00 94.19 183 GLY A C 1
ATOM 1427 O O . GLY A 1 183 ? -17.624 13.610 9.525 1.00 94.19 183 GLY A O 1
ATOM 1428 N N . PHE A 1 184 ? -16.263 12.620 8.052 1.00 96.06 184 PHE A N 1
ATOM 1429 C CA . PHE A 1 184 ? -15.071 12.675 8.900 1.00 96.06 184 PHE A CA 1
ATOM 1430 C C . PHE A 1 184 ? -14.318 14.001 8.764 1.00 96.06 184 PHE A C 1
ATOM 1432 O O . PHE A 1 184 ? -14.042 14.479 7.661 1.00 96.06 184 PHE A O 1
ATOM 1439 N N . GLY A 1 185 ? -13.859 14.540 9.895 1.00 96.50 185 GLY A N 1
ATOM 1440 C CA . GLY A 1 185 ? -12.765 15.510 9.896 1.00 96.50 185 GLY A CA 1
ATOM 1441 C C . GLY A 1 185 ? -11.441 14.815 9.566 1.00 96.50 185 GLY A C 1
ATOM 1442 O O . GLY A 1 185 ? -11.267 13.634 9.862 1.00 96.50 185 GLY A O 1
ATOM 1443 N N . SER A 1 186 ? -10.470 15.517 8.978 1.00 97.19 186 SER A N 1
ATOM 1444 C CA . SER A 1 186 ? -9.158 14.914 8.705 1.00 97.19 186 SER A CA 1
ATOM 1445 C C . SER A 1 186 ? -7.979 15.872 8.872 1.00 97.19 186 SER A C 1
ATOM 1447 O O . SER A 1 186 ? -8.043 17.049 8.513 1.00 97.19 186 SER A O 1
ATOM 1449 N N . ALA A 1 187 ? -6.866 15.350 9.392 1.00 96.06 187 ALA A N 1
ATOM 1450 C CA . ALA A 1 187 ? -5.610 16.077 9.569 1.00 96.06 187 ALA A CA 1
ATOM 1451 C C . ALA A 1 187 ? -4.447 15.301 8.936 1.00 96.06 187 ALA A C 1
ATOM 1453 O O . ALA A 1 187 ? -4.296 14.107 9.178 1.00 96.06 187 ALA A O 1
ATOM 1454 N N . LYS A 1 188 ? -3.609 15.978 8.137 1.00 95.00 188 LYS A N 1
ATOM 1455 C CA . LYS A 1 188 ? -2.357 15.396 7.621 1.00 95.00 188 LYS A CA 1
ATOM 1456 C C . LYS A 1 188 ? -1.280 15.589 8.683 1.00 95.00 188 LYS A C 1
ATOM 1458 O O . LYS A 1 188 ? -1.050 16.720 9.102 1.00 95.00 188 LYS A O 1
ATOM 1463 N N . LEU A 1 189 ? -0.624 14.507 9.085 1.00 93.00 189 LEU A N 1
ATOM 1464 C CA . LEU A 1 189 ? 0.559 14.532 9.935 1.00 93.00 189 LEU A CA 1
ATOM 1465 C C . LEU A 1 189 ? 1.740 14.009 9.128 1.00 93.00 189 LEU A C 1
ATOM 1467 O O . LEU A 1 189 ? 1.791 12.834 8.762 1.00 93.00 189 LEU A O 1
ATOM 1471 N N . GLU A 1 190 ? 2.673 14.906 8.844 1.00 91.81 190 GLU A N 1
ATOM 1472 C CA . GLU A 1 190 ? 3.940 14.585 8.204 1.00 91.81 190 GLU A CA 1
ATOM 1473 C C . GLU A 1 190 ? 5.027 14.523 9.277 1.00 91.81 190 GLU A C 1
ATOM 1475 O O . GLU A 1 190 ? 5.223 15.491 10.010 1.00 91.81 190 GLU A O 1
ATOM 1480 N N . LEU A 1 191 ? 5.682 13.367 9.405 1.00 88.88 191 LEU A N 1
ATOM 1481 C CA . LEU A 1 191 ? 6.609 13.088 10.504 1.00 88.88 191 LEU A CA 1
ATOM 1482 C C . LEU A 1 191 ? 8.047 12.917 10.017 1.00 88.88 191 LEU A C 1
ATOM 1484 O O . LEU A 1 191 ? 8.309 12.221 9.027 1.00 88.88 191 LEU A O 1
ATOM 1488 N N . ASP A 1 192 ? 8.977 13.498 10.774 1.00 86.00 192 ASP A N 1
ATOM 1489 C CA . ASP A 1 192 ? 10.417 13.301 10.622 1.00 86.00 192 ASP A CA 1
ATOM 1490 C C . ASP A 1 192 ? 10.873 11.992 11.292 1.00 86.00 192 ASP A C 1
ATOM 1492 O O . ASP A 1 192 ? 10.216 11.470 12.195 1.00 86.00 192 ASP A O 1
ATOM 1496 N N . SER A 1 193 ? 12.027 11.455 10.870 1.00 79.00 193 SER A N 1
ATOM 1497 C CA . SER A 1 193 ? 12.585 10.177 11.361 1.00 79.00 193 SER A CA 1
ATOM 1498 C C . SER A 1 193 ? 12.668 10.095 12.894 1.00 79.00 193 SER A C 1
ATOM 1500 O O . SER A 1 193 ? 12.418 9.039 13.473 1.00 79.00 193 SER A O 1
ATOM 1502 N N . ALA A 1 194 ? 12.960 11.218 13.555 1.00 84.00 194 ALA A N 1
ATOM 1503 C CA . ALA A 1 194 ? 13.081 11.308 15.006 1.00 84.00 194 ALA A CA 1
ATOM 1504 C C . ALA A 1 194 ? 11.747 11.177 15.762 1.00 84.00 194 ALA A C 1
ATOM 1506 O O . ALA A 1 194 ? 11.765 10.855 16.947 1.00 84.00 194 ALA A O 1
ATOM 1507 N N . ASP A 1 195 ? 10.599 11.445 15.134 1.00 85.12 195 ASP A N 1
ATOM 1508 C CA . ASP A 1 195 ? 9.299 11.399 15.818 1.00 85.12 195 ASP A CA 1
ATOM 1509 C C . ASP A 1 195 ? 8.715 9.990 15.871 1.00 85.12 195 ASP A C 1
ATOM 1511 O O . ASP A 1 195 ? 8.042 9.632 16.840 1.00 85.12 195 ASP A O 1
ATOM 1515 N N . TRP A 1 196 ? 9.055 9.157 14.886 1.00 84.56 196 TRP A N 1
ATOM 1516 C CA . TRP A 1 196 ? 8.618 7.766 14.812 1.00 84.56 196 TRP A CA 1
ATOM 1517 C C . TRP A 1 196 ? 8.979 6.971 16.066 1.00 84.56 196 TRP A C 1
ATOM 1519 O O . TRP A 1 196 ? 8.156 6.209 16.570 1.00 84.56 196 TRP A O 1
ATOM 1529 N N . SER A 1 197 ? 10.167 7.205 16.623 1.00 82.62 197 SER A N 1
ATOM 1530 C CA . SER A 1 197 ? 10.697 6.463 17.767 1.00 82.62 197 SER A CA 1
ATOM 1531 C C . SER A 1 197 ? 10.232 6.966 19.137 1.00 82.62 197 SER A C 1
ATOM 1533 O O . SER A 1 197 ? 10.570 6.334 20.133 1.00 82.62 197 SER A O 1
ATOM 1535 N N . LYS A 1 198 ? 9.467 8.065 19.232 1.00 84.50 198 LYS A N 1
ATOM 1536 C CA . LYS A 1 198 ? 9.069 8.678 20.516 1.00 84.50 198 LYS A CA 1
ATOM 1537 C C . LYS A 1 198 ? 7.745 8.085 21.030 1.00 84.50 198 LYS A C 1
ATOM 1539 O O . LYS A 1 198 ? 6.683 8.506 20.571 1.00 84.50 198 LYS A O 1
ATOM 1544 N N . PRO A 1 199 ? 7.722 7.206 22.053 1.00 78.12 199 PRO A N 1
ATOM 1545 C CA . PRO A 1 199 ? 6.473 6.573 22.501 1.00 78.12 199 PRO A CA 1
ATOM 1546 C C . PRO A 1 199 ? 5.455 7.593 23.036 1.00 78.12 199 PRO A C 1
ATOM 1548 O O . PRO A 1 199 ? 4.258 7.512 22.756 1.00 78.12 199 PRO A O 1
ATOM 1551 N N . GLY A 1 200 ? 5.942 8.616 23.747 1.00 80.56 200 GLY A N 1
ATOM 1552 C CA . GLY A 1 200 ? 5.110 9.689 24.293 1.00 80.56 200 GLY A CA 1
ATOM 1553 C C . GLY A 1 200 ? 4.513 10.630 23.241 1.00 80.56 200 GLY A C 1
ATOM 1554 O O . GLY A 1 200 ? 3.607 11.389 23.574 1.00 80.56 200 GLY A O 1
ATOM 1555 N N . PHE A 1 201 ? 5.001 10.622 21.995 1.00 85.00 201 PHE A N 1
ATOM 1556 C CA . PHE A 1 201 ? 4.349 11.332 20.889 1.00 85.00 201 PHE A CA 1
ATOM 1557 C C . PHE A 1 201 ? 3.033 10.630 20.537 1.00 85.00 201 PHE A C 1
ATOM 1559 O O . PHE A 1 201 ? 1.964 11.232 20.616 1.00 85.00 201 PHE A O 1
ATOM 1566 N N . TRP A 1 202 ? 3.098 9.322 20.281 1.00 82.94 202 TRP A N 1
ATOM 1567 C CA . TRP A 1 202 ? 1.948 8.508 19.889 1.00 82.94 202 TRP A CA 1
ATOM 1568 C C . TRP A 1 202 ? 0.859 8.427 20.960 1.00 82.94 202 TRP A C 1
ATOM 1570 O O . TRP A 1 202 ? -0.322 8.446 20.633 1.00 82.94 202 TRP A O 1
ATOM 1580 N N . GLN A 1 203 ? 1.240 8.397 22.241 1.00 79.81 203 GLN A N 1
ATOM 1581 C CA . GLN A 1 203 ? 0.289 8.398 23.362 1.00 79.81 203 GLN A CA 1
ATOM 1582 C C . GLN A 1 203 ? -0.519 9.700 23.478 1.00 79.81 203 GLN A C 1
ATOM 1584 O O . GLN A 1 203 ? -1.611 9.691 24.042 1.00 79.81 203 GLN A O 1
ATOM 1589 N N . ARG A 1 204 ? 0.007 10.818 22.963 1.00 83.88 204 ARG A N 1
ATOM 1590 C CA . ARG A 1 204 ? -0.653 12.131 23.010 1.00 83.88 204 ARG A CA 1
ATOM 1591 C C . ARG A 1 204 ? -1.576 12.384 21.819 1.00 83.88 204 ARG A C 1
ATOM 1593 O O . ARG A 1 204 ? -2.383 13.309 21.873 1.00 83.88 204 ARG A O 1
ATOM 1600 N N . LEU A 1 205 ? -1.487 11.578 20.759 1.00 85.62 205 LEU A N 1
ATOM 1601 C CA . LEU A 1 205 ? -2.354 11.722 19.594 1.00 85.62 205 LEU A CA 1
ATOM 1602 C C . LEU A 1 205 ? -3.758 11.198 19.902 1.00 85.62 205 LEU A C 1
ATOM 1604 O O . LEU A 1 205 ? -3.968 9.995 20.058 1.00 85.62 205 LEU A O 1
ATOM 1608 N N . ASN A 1 206 ? -4.741 12.096 19.912 1.00 86.19 206 ASN A N 1
ATOM 1609 C CA . ASN A 1 206 ? -6.134 11.744 20.165 1.00 86.19 206 ASN A CA 1
ATOM 1610 C C . ASN A 1 206 ? -7.023 11.910 18.923 1.00 86.19 206 ASN A C 1
ATOM 1612 O O . ASN A 1 206 ? -7.925 12.736 18.910 1.00 86.19 206 ASN A O 1
ATOM 1616 N N . PHE A 1 207 ? -6.753 11.114 17.889 1.00 91.69 207 PHE A N 1
ATOM 1617 C CA . PHE A 1 207 ? -7.612 10.997 16.701 1.00 91.69 207 PHE A CA 1
ATOM 1618 C C . PHE A 1 207 ? -8.574 9.825 16.837 1.00 91.69 207 PHE A C 1
ATOM 1620 O O . PHE A 1 207 ? -8.292 8.903 17.591 1.00 91.69 207 PHE A O 1
ATOM 1627 N N . ASP A 1 208 ? -9.670 9.812 16.097 1.00 91.75 208 ASP A N 1
ATOM 1628 C CA . ASP A 1 208 ? -10.648 8.721 16.128 1.00 91.75 208 ASP A CA 1
ATOM 1629 C C . ASP A 1 208 ? -10.225 7.529 15.259 1.00 91.75 208 ASP A C 1
ATOM 1631 O O . ASP A 1 208 ? -10.692 6.411 15.460 1.00 91.75 208 ASP A O 1
ATOM 1635 N N . GLY A 1 209 ? -9.270 7.732 14.351 1.00 93.38 209 GLY A N 1
ATOM 1636 C CA . GLY A 1 209 ? -8.590 6.668 13.622 1.00 93.38 209 GLY A CA 1
ATOM 1637 C C . GLY A 1 209 ? -7.417 7.185 12.797 1.00 93.38 209 GLY A C 1
ATOM 1638 O O . GLY A 1 209 ? -7.137 8.388 12.774 1.00 93.38 209 GLY A O 1
ATOM 1639 N N . TYR A 1 210 ? -6.709 6.264 12.143 1.00 94.44 210 TYR A N 1
ATOM 1640 C CA . TYR A 1 210 ? -5.464 6.572 11.437 1.00 94.44 210 TYR A CA 1
ATOM 1641 C C . TYR A 1 210 ? -5.405 5.898 10.066 1.00 94.44 210 TYR A C 1
ATOM 1643 O O . TYR A 1 210 ? -5.723 4.717 9.925 1.00 94.44 210 TYR A O 1
ATOM 1651 N N . ILE A 1 211 ? -4.935 6.637 9.067 1.00 96.38 211 ILE A N 1
ATOM 1652 C CA . ILE A 1 211 ? -4.626 6.132 7.731 1.00 96.38 211 ILE A CA 1
ATOM 1653 C C . ILE A 1 211 ? -3.130 6.335 7.501 1.00 96.38 211 ILE A C 1
ATOM 1655 O O . ILE A 1 211 ? -2.659 7.469 7.496 1.00 96.38 211 ILE A O 1
ATOM 1659 N N . PHE A 1 212 ? -2.379 5.251 7.333 1.00 94.19 212 PHE A N 1
ATOM 1660 C CA . PHE A 1 212 ? -0.937 5.289 7.080 1.00 94.19 212 PHE A CA 1
ATOM 1661 C C . PHE A 1 212 ? -0.668 5.135 5.590 1.00 94.19 212 PHE A C 1
ATOM 1663 O O . PHE A 1 212 ? -1.119 4.163 5.003 1.00 94.19 212 PHE A O 1
ATOM 1670 N N . ILE A 1 213 ? 0.086 6.044 4.986 1.00 92.25 213 ILE A N 1
ATOM 1671 C CA . ILE A 1 213 ? 0.421 6.021 3.551 1.00 92.25 213 ILE A CA 1
ATOM 1672 C C . ILE A 1 213 ? 1.932 6.169 3.342 1.00 92.25 213 ILE A C 1
ATOM 1674 O O . ILE A 1 213 ? 2.657 6.544 4.264 1.00 92.25 213 ILE A O 1
ATOM 1678 N N . TYR A 1 214 ? 2.416 5.889 2.133 1.00 86.00 214 TYR A N 1
ATOM 1679 C CA . TYR A 1 214 ? 3.833 5.974 1.751 1.00 86.00 214 TYR A CA 1
ATOM 1680 C C . TYR A 1 214 ? 4.769 5.179 2.670 1.00 86.00 214 TYR A C 1
ATOM 1682 O O . TYR A 1 214 ? 5.811 5.667 3.119 1.00 86.00 214 TYR A O 1
ATOM 1690 N N . SER A 1 215 ? 4.363 3.948 2.976 1.00 84.38 215 SER A N 1
ATOM 1691 C CA . SER A 1 215 ? 5.076 2.996 3.829 1.00 84.38 215 SER A CA 1
ATOM 1692 C C . SER A 1 215 ? 5.328 3.506 5.252 1.00 84.38 215 SER A C 1
ATOM 1694 O O . SER A 1 215 ? 6.135 2.935 5.983 1.00 84.38 215 SER A O 1
ATOM 1696 N N . SER A 1 216 ? 4.614 4.551 5.682 1.00 86.88 216 SER A N 1
ATOM 1697 C CA . SER A 1 216 ? 4.807 5.180 6.989 1.00 86.88 216 SER A CA 1
ATOM 1698 C C . SER A 1 216 ? 4.468 4.235 8.150 1.00 86.88 216 SER A C 1
ATOM 1700 O O . SER A 1 216 ? 5.085 4.300 9.208 1.00 86.88 216 SER A O 1
ATOM 1702 N N . PHE A 1 217 ? 3.575 3.265 7.926 1.00 88.25 217 PHE A N 1
ATOM 1703 C CA . PHE A 1 217 ? 3.262 2.218 8.901 1.00 88.25 217 PHE A CA 1
ATOM 1704 C C . PHE A 1 217 ? 4.491 1.392 9.315 1.00 88.25 217 PHE A C 1
ATOM 1706 O O . PHE A 1 217 ? 4.616 1.013 10.478 1.00 88.25 217 PHE A O 1
ATOM 1713 N N . TYR A 1 218 ? 5.423 1.138 8.392 1.00 84.12 218 TYR A N 1
ATOM 1714 C CA . TYR A 1 218 ? 6.630 0.348 8.663 1.00 84.12 218 TYR A CA 1
ATOM 1715 C C . TYR A 1 218 ? 7.638 1.060 9.564 1.00 84.12 218 TYR A C 1
ATOM 1717 O O . TYR A 1 218 ? 8.539 0.415 10.094 1.00 84.12 218 TYR A O 1
ATOM 1725 N N . LEU A 1 219 ? 7.482 2.372 9.743 1.00 84.19 219 LEU A N 1
ATOM 1726 C CA . LEU A 1 219 ? 8.328 3.185 10.610 1.00 84.19 219 LEU A CA 1
ATOM 1727 C C . LEU A 1 219 ? 7.835 3.187 12.063 1.00 84.19 219 LEU A C 1
ATOM 1729 O O . LEU A 1 219 ? 8.540 3.669 12.947 1.00 84.19 219 LEU A O 1
ATOM 1733 N N . LEU A 1 220 ? 6.637 2.653 12.332 1.00 81.62 220 LEU A N 1
ATOM 1734 C CA . LEU A 1 220 ? 6.131 2.541 13.693 1.00 81.62 220 LEU A CA 1
ATOM 1735 C C . LEU A 1 220 ? 6.977 1.555 14.516 1.00 81.62 220 LEU A C 1
ATOM 1737 O O . LEU A 1 220 ? 7.208 0.425 14.072 1.00 81.62 220 LEU A O 1
ATOM 1741 N N . PRO A 1 221 ? 7.370 1.922 15.748 1.00 71.19 221 PRO A N 1
ATOM 1742 C CA . PRO A 1 221 ? 8.001 0.997 16.679 1.00 71.19 221 PRO A CA 1
ATOM 1743 C C . PRO A 1 221 ? 7.119 -0.233 16.934 1.00 71.19 221 PRO A C 1
ATOM 1745 O O . PRO A 1 221 ? 5.888 -0.156 16.904 1.00 71.19 221 PRO A O 1
ATOM 1748 N N . GLY A 1 222 ? 7.747 -1.370 17.252 1.00 63.78 222 GLY A N 1
ATOM 1749 C CA . GLY A 1 222 ? 7.059 -2.642 17.521 1.00 63.78 222 GLY A CA 1
ATOM 1750 C C . GLY A 1 222 ? 6.017 -2.590 18.652 1.00 63.78 222 GLY A C 1
ATOM 1751 O O . GLY A 1 222 ? 5.128 -3.440 18.708 1.00 63.78 222 GLY A O 1
ATOM 1752 N N . GLU A 1 223 ? 6.053 -1.565 19.507 1.00 54.75 223 GLU A N 1
ATOM 1753 C CA . GLU A 1 223 ? 5.046 -1.295 20.537 1.00 54.75 223 GLU A CA 1
ATOM 1754 C C . GLU A 1 223 ? 3.782 -0.645 19.943 1.00 54.75 223 GLU A C 1
ATOM 1756 O O . GLU A 1 223 ? 3.439 0.507 20.198 1.00 54.75 223 GLU A O 1
ATOM 1761 N N . ARG A 1 224 ? 3.021 -1.430 19.176 1.00 61.66 224 ARG A N 1
ATOM 1762 C CA . ARG A 1 224 ? 1.725 -1.057 18.567 1.00 61.66 224 ARG A CA 1
ATOM 1763 C C . ARG A 1 224 ? 0.598 -0.789 19.586 1.00 61.66 224 ARG A C 1
ATOM 1765 O O . ARG A 1 224 ? -0.558 -0.606 19.200 1.00 61.66 224 ARG A O 1
ATOM 1772 N N . ALA A 1 225 ? 0.903 -0.806 20.885 1.00 50.69 225 ALA A N 1
ATOM 1773 C CA . ALA A 1 225 ? -0.069 -0.822 21.974 1.00 50.69 225 ALA A CA 1
ATOM 1774 C C . ALA A 1 225 ? -0.927 0.453 22.041 1.00 50.69 225 ALA A C 1
ATOM 1776 O O . ALA A 1 225 ? -2.132 0.351 22.283 1.00 50.69 225 ALA A O 1
ATOM 1777 N N . SER A 1 226 ? -0.345 1.626 21.759 1.00 57.84 226 SER A N 1
ATOM 1778 C CA . SER A 1 226 ? -1.032 2.932 21.810 1.00 57.84 226 SER A CA 1
ATOM 1779 C C . SER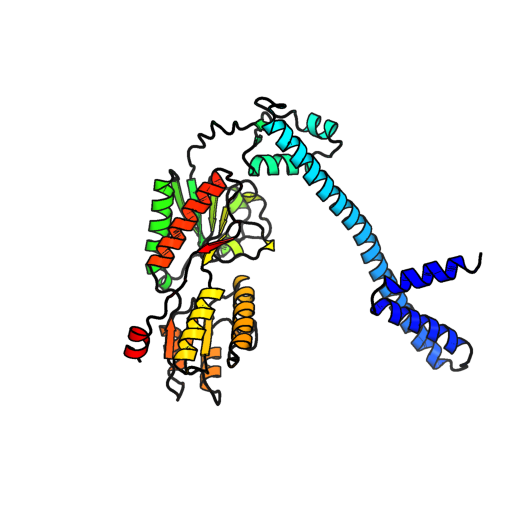 A 1 226 ? -2.185 3.058 20.812 1.00 57.84 226 SER A C 1
ATOM 1781 O O . SER A 1 226 ? -3.139 3.790 21.055 1.00 57.84 226 SER A O 1
ATOM 1783 N N . PHE A 1 227 ? -2.129 2.307 19.715 1.00 64.38 227 PHE A N 1
ATOM 1784 C CA . PHE A 1 227 ? -3.125 2.345 18.650 1.00 64.38 227 PHE A CA 1
ATOM 1785 C C . PHE A 1 227 ? -4.143 1.207 18.694 1.00 64.38 227 PHE A C 1
ATOM 1787 O O . PHE A 1 227 ? -5.092 1.205 17.913 1.00 64.38 227 PHE A O 1
ATOM 1794 N N . SER A 1 228 ? -3.930 0.213 19.556 1.00 61.81 228 SER A N 1
ATOM 1795 C CA . SER A 1 228 ? -4.610 -1.087 19.487 1.00 61.81 228 SER A CA 1
ATOM 1796 C C . SER A 1 228 ? -6.141 -1.029 19.574 1.00 61.81 228 SER A C 1
ATOM 1798 O O . SER A 1 228 ? -6.809 -1.986 19.189 1.00 61.81 228 SER A O 1
ATOM 1800 N N . THR A 1 229 ? -6.705 0.083 20.046 1.00 74.44 229 THR A N 1
ATOM 1801 C CA . THR A 1 229 ? -8.150 0.276 20.206 1.00 74.44 229 THR A CA 1
ATOM 1802 C C . THR A 1 229 ? -8.798 1.120 19.112 1.00 74.44 229 THR A C 1
ATOM 1804 O O . THR A 1 229 ? -10.024 1.176 19.066 1.00 74.44 229 THR A O 1
ATOM 1807 N N . LYS A 1 230 ? -8.020 1.774 18.238 1.00 86.81 230 LYS A N 1
ATOM 1808 C CA . LYS A 1 230 ? -8.542 2.713 17.235 1.00 86.81 230 LYS A CA 1
ATOM 1809 C C . LYS A 1 230 ? -8.491 2.116 15.817 1.00 86.81 230 LYS A C 1
ATOM 1811 O O . LYS A 1 230 ? -7.520 1.424 15.491 1.00 86.81 230 LYS A O 1
ATOM 1816 N N . PRO A 1 231 ? -9.501 2.381 14.966 1.00 90.62 231 PRO A N 1
ATOM 1817 C CA . PRO A 1 231 ? -9.514 1.984 13.559 1.00 90.62 231 PRO A CA 1
ATOM 1818 C C . PRO A 1 231 ? -8.278 2.461 12.797 1.00 90.62 231 PRO A C 1
ATOM 1820 O O . PRO A 1 231 ? -7.849 3.613 12.929 1.00 90.62 231 PRO A O 1
ATOM 1823 N N . ARG A 1 232 ? -7.702 1.560 11.995 1.00 91.69 232 ARG A N 1
ATOM 1824 C CA . ARG A 1 232 ? -6.483 1.806 11.223 1.00 91.69 232 ARG A CA 1
ATOM 1825 C C . ARG A 1 232 ? -6.553 1.164 9.853 1.00 91.69 232 ARG A C 1
ATOM 1827 O O . ARG A 1 232 ? -6.978 0.016 9.749 1.00 91.69 232 ARG A O 1
ATOM 1834 N N . ILE A 1 233 ? -6.083 1.896 8.846 1.00 95.06 233 ILE A N 1
ATOM 1835 C CA . ILE A 1 233 ? -5.877 1.385 7.489 1.00 95.06 233 ILE A CA 1
ATOM 1836 C C . ILE A 1 233 ? -4.503 1.794 6.970 1.00 95.06 233 ILE A C 1
ATOM 1838 O O . ILE A 1 233 ? -4.015 2.885 7.264 1.00 95.06 233 ILE A O 1
ATOM 1842 N N . ILE A 1 234 ? -3.885 0.905 6.198 1.00 94.50 234 ILE A N 1
ATOM 1843 C CA . ILE A 1 234 ? -2.606 1.113 5.530 1.00 94.50 234 ILE A CA 1
ATOM 1844 C C . ILE A 1 234 ? -2.849 1.256 4.020 1.00 94.50 234 ILE A C 1
ATOM 1846 O O . ILE A 1 234 ? -3.456 0.395 3.398 1.00 94.50 234 ILE A O 1
ATOM 1850 N N . GLY A 1 235 ? -2.384 2.346 3.423 1.00 92.88 235 GLY A N 1
ATOM 1851 C CA . GLY A 1 235 ? -2.426 2.627 1.989 1.00 92.88 235 GLY A CA 1
ATOM 1852 C C . GLY A 1 235 ? -1.160 2.211 1.263 1.00 92.88 235 GLY A C 1
ATOM 1853 O O . GLY A 1 235 ? -0.559 3.057 0.614 1.00 92.88 235 GLY A O 1
ATOM 1854 N N . ASN A 1 236 ? -0.739 0.961 1.463 1.00 87.38 236 ASN A N 1
ATOM 1855 C CA . ASN A 1 236 ? 0.381 0.268 0.824 1.00 87.38 236 ASN A CA 1
ATOM 1856 C C . ASN A 1 236 ? 0.293 -1.227 1.156 1.00 87.38 236 ASN A C 1
ATOM 1858 O O . ASN A 1 236 ? -0.412 -1.619 2.093 1.00 87.38 236 ASN A O 1
ATOM 1862 N N . TYR A 1 237 ? 1.082 -2.036 0.451 1.00 85.69 237 TYR A N 1
ATOM 1863 C CA . TYR A 1 237 ? 1.220 -3.460 0.683 1.00 85.69 237 TYR A CA 1
ATOM 1864 C C . TYR A 1 237 ? 1.522 -3.708 2.149 1.00 85.69 237 TYR A C 1
ATOM 1866 O O . TYR A 1 237 ? 2.305 -2.980 2.768 1.00 85.69 237 TYR A O 1
ATOM 1874 N N . LEU A 1 238 ? 0.901 -4.750 2.690 1.00 85.94 238 LEU A N 1
ATOM 1875 C CA . LEU A 1 238 ? 1.081 -5.191 4.056 1.00 85.94 238 LEU A CA 1
ATOM 1876 C C . LEU A 1 238 ? 1.113 -6.722 4.083 1.00 85.94 238 LEU A C 1
ATOM 1878 O O . LEU A 1 238 ? 0.162 -7.331 3.600 1.00 85.94 238 LEU A O 1
ATOM 1882 N N . PRO A 1 239 ? 2.149 -7.350 4.664 1.00 82.12 239 PRO A N 1
ATOM 1883 C CA . PRO A 1 239 ? 2.166 -8.795 4.858 1.00 82.12 239 PRO A CA 1
ATOM 1884 C C . PRO A 1 239 ? 0.960 -9.295 5.668 1.00 82.12 239 PRO A C 1
ATOM 1886 O O . PRO A 1 239 ? 0.536 -8.645 6.634 1.00 82.12 239 PRO A O 1
ATOM 1889 N N . ASP A 1 240 ? 0.427 -10.460 5.292 1.00 80.81 240 ASP A N 1
ATOM 1890 C CA . ASP A 1 240 ? -0.780 -11.060 5.880 1.00 80.81 240 ASP A CA 1
ATOM 1891 C C . ASP A 1 240 ? -0.669 -11.259 7.400 1.00 80.81 240 ASP A C 1
ATOM 1893 O O . ASP A 1 240 ? -1.655 -11.134 8.137 1.00 80.81 240 ASP A O 1
ATOM 1897 N N . GLU A 1 241 ? 0.544 -11.494 7.904 1.00 80.31 241 GLU A N 1
ATOM 1898 C CA . GLU A 1 241 ? 0.820 -11.767 9.315 1.00 80.31 241 GLU A CA 1
ATOM 1899 C C . GLU A 1 241 ? 0.583 -10.546 10.212 1.00 80.31 241 GLU A C 1
ATOM 1901 O O . GLU A 1 241 ? 0.395 -10.683 11.423 1.00 80.31 241 GLU A O 1
ATOM 1906 N N . ILE A 1 242 ? 0.582 -9.334 9.647 1.00 81.31 242 ILE A N 1
ATOM 1907 C CA . ILE A 1 242 ? 0.378 -8.097 10.410 1.00 81.31 242 ILE A CA 1
ATOM 1908 C C . ILE A 1 242 ? -1.093 -7.935 10.815 1.00 81.31 242 ILE A C 1
ATOM 1910 O O . ILE A 1 242 ? -1.379 -7.333 11.852 1.00 81.31 242 ILE A O 1
ATOM 1914 N N . GLY A 1 243 ? -2.020 -8.525 10.055 1.00 83.44 243 GLY A N 1
ATOM 1915 C CA . GLY A 1 243 ? -3.426 -8.645 10.424 1.00 83.44 243 GLY A CA 1
ATOM 1916 C C . GLY A 1 243 ? -4.224 -7.337 10.490 1.00 83.44 243 GLY A C 1
ATOM 1917 O O . GLY A 1 243 ? -5.353 -7.385 10.990 1.00 83.44 243 GLY A O 1
ATOM 1918 N N . GLU A 1 244 ? -3.676 -6.223 10.003 1.00 89.00 244 GLU A N 1
ATOM 1919 C CA . GLU A 1 244 ? -4.371 -4.937 9.833 1.00 89.00 244 GLU A CA 1
ATOM 1920 C C . GLU A 1 244 ? -5.063 -4.866 8.459 1.00 89.00 244 GLU A C 1
ATOM 1922 O O . GLU A 1 244 ? -4.888 -5.755 7.626 1.00 89.00 244 GLU A O 1
ATOM 1927 N N . TYR A 1 245 ? -5.855 -3.815 8.231 1.00 92.94 245 TYR A N 1
ATOM 1928 C CA . TYR A 1 245 ? -6.479 -3.556 6.933 1.00 92.94 245 TYR A CA 1
ATOM 1929 C C . TYR A 1 245 ? -5.537 -2.765 6.027 1.00 92.94 245 TYR A C 1
ATOM 1931 O O . TYR A 1 245 ? -5.011 -1.730 6.444 1.00 92.94 245 TYR A O 1
ATOM 1939 N N . CYS A 1 246 ? -5.380 -3.190 4.779 1.00 94.50 246 CYS A N 1
ATOM 1940 C CA . CYS A 1 246 ? -4.668 -2.448 3.758 1.00 94.50 246 CYS A CA 1
ATOM 1941 C C . CYS A 1 246 ? -5.477 -2.292 2.469 1.00 94.50 246 CYS A C 1
ATOM 1943 O O . CYS A 1 246 ? -6.288 -3.142 2.086 1.00 94.50 246 CYS A O 1
ATOM 1945 N N . VAL A 1 247 ? -5.240 -1.166 1.807 1.00 95.25 247 VAL A N 1
ATOM 1946 C CA . VAL A 1 247 ? -5.658 -0.917 0.434 1.00 95.25 247 VAL A CA 1
ATOM 1947 C C . VAL A 1 247 ? -4.399 -0.597 -0.350 1.00 95.25 247 VAL A C 1
ATOM 1949 O O . VAL A 1 247 ? -3.662 0.312 0.025 1.00 95.25 247 VAL A O 1
ATOM 1952 N N . ASP A 1 248 ? -4.157 -1.333 -1.421 1.00 92.00 248 ASP A N 1
ATOM 1953 C CA . ASP A 1 248 ? -3.040 -1.061 -2.320 1.00 92.00 248 ASP A CA 1
ATOM 1954 C C . ASP A 1 248 ? -3.417 -1.424 -3.753 1.00 92.00 248 ASP A C 1
ATOM 1956 O O . ASP A 1 248 ? -4.533 -1.870 -4.020 1.00 92.00 248 ASP A O 1
ATOM 1960 N N . PHE A 1 249 ? -2.500 -1.229 -4.682 1.00 89.69 249 PHE A N 1
ATOM 1961 C CA . PHE A 1 249 ? -2.626 -1.739 -6.034 1.00 89.69 249 PHE A CA 1
ATOM 1962 C C . PHE A 1 249 ? -2.229 -3.216 -6.119 1.00 89.69 249 PHE A C 1
ATOM 1964 O O . PHE A 1 249 ? -1.409 -3.709 -5.344 1.00 89.69 249 PHE A O 1
ATOM 1971 N N . ASP A 1 250 ? -2.798 -3.931 -7.089 1.00 88.12 250 ASP A N 1
ATOM 1972 C CA . ASP A 1 250 ? -2.315 -5.265 -7.456 1.00 88.12 250 ASP A CA 1
ATOM 1973 C C . ASP A 1 250 ? -1.069 -5.158 -8.353 1.00 88.12 250 ASP A C 1
ATOM 1975 O O . ASP A 1 250 ? -1.126 -5.312 -9.578 1.00 88.12 250 ASP A O 1
ATOM 1979 N N . ASP A 1 251 ? 0.069 -4.843 -7.735 1.00 84.75 251 ASP A N 1
ATOM 1980 C CA . ASP A 1 251 ? 1.333 -4.648 -8.450 1.00 84.75 251 ASP A CA 1
ATOM 1981 C C . ASP A 1 251 ? 1.841 -5.927 -9.111 1.00 84.75 251 ASP A C 1
ATOM 1983 O O . ASP A 1 251 ? 2.485 -5.863 -10.158 1.00 84.75 251 ASP A O 1
ATOM 1987 N N . ALA A 1 252 ? 1.538 -7.092 -8.535 1.00 87.19 252 ALA A N 1
ATOM 1988 C CA . ALA A 1 252 ? 1.939 -8.373 -9.098 1.00 87.19 252 ALA A CA 1
ATOM 1989 C C . ALA A 1 252 ? 1.245 -8.614 -10.443 1.00 87.19 252 ALA A C 1
ATOM 1991 O O . ALA A 1 252 ? 1.918 -8.879 -11.444 1.00 87.19 252 ALA A O 1
ATOM 1992 N N . THR A 1 253 ? -0.082 -8.463 -10.483 1.00 88.88 253 THR A N 1
ATOM 1993 C CA . THR A 1 253 ? -0.855 -8.593 -11.724 1.00 88.88 253 THR A CA 1
ATOM 1994 C C . THR A 1 253 ? -0.493 -7.490 -12.714 1.00 88.88 253 THR A C 1
ATOM 1996 O O . THR A 1 253 ? -0.270 -7.777 -13.889 1.00 88.88 253 THR A O 1
ATOM 1999 N N . GLY A 1 254 ? -0.365 -6.240 -12.256 1.00 88.06 254 GLY A N 1
ATOM 2000 C CA . GLY A 1 254 ? 0.015 -5.122 -13.122 1.00 88.06 254 GLY A CA 1
ATOM 2001 C C . GLY A 1 254 ? 1.378 -5.330 -13.789 1.00 88.06 254 GLY A C 1
ATOM 2002 O O . GLY A 1 254 ? 1.511 -5.180 -15.004 1.00 88.06 254 GLY A O 1
ATOM 2003 N N . LEU A 1 255 ? 2.388 -5.742 -13.020 1.00 89.69 255 LEU A N 1
ATOM 2004 C CA . LEU A 1 255 ? 3.726 -6.010 -13.542 1.00 89.69 255 LEU A CA 1
ATOM 2005 C C . LEU A 1 255 ? 3.740 -7.211 -14.494 1.00 89.69 255 LEU A C 1
ATOM 2007 O O . LEU A 1 255 ? 4.401 -7.161 -15.530 1.00 89.69 255 LEU A O 1
ATOM 2011 N N . GLN A 1 256 ? 2.977 -8.264 -14.187 1.00 92.19 256 GLN A N 1
ATOM 2012 C CA . GLN A 1 256 ? 2.799 -9.405 -15.083 1.00 92.19 256 GLN A CA 1
ATOM 2013 C C . GLN A 1 256 ? 2.236 -8.980 -16.446 1.00 92.19 256 GLN A C 1
ATOM 2015 O O . GLN A 1 256 ? 2.779 -9.374 -17.478 1.00 92.19 256 GLN A O 1
ATOM 2020 N N . GLU A 1 257 ? 1.171 -8.178 -16.462 1.00 90.00 257 GLU A N 1
ATOM 2021 C CA . GLU A 1 257 ? 0.548 -7.693 -17.699 1.00 90.00 257 GLU A CA 1
ATOM 2022 C C . GLU A 1 257 ? 1.512 -6.823 -18.522 1.00 90.00 257 GLU A C 1
ATOM 2024 O O . GLU A 1 257 ? 1.523 -6.909 -19.752 1.00 90.00 257 GLU A O 1
ATOM 2029 N N . ILE A 1 258 ? 2.330 -5.988 -17.872 1.00 90.31 258 ILE A N 1
ATOM 2030 C CA . ILE A 1 258 ? 3.343 -5.169 -18.556 1.00 90.31 258 ILE A CA 1
ATOM 2031 C C . ILE A 1 258 ? 4.407 -6.059 -19.194 1.00 90.31 258 ILE A C 1
ATOM 2033 O O . ILE A 1 258 ? 4.703 -5.894 -20.373 1.00 90.31 258 ILE A O 1
ATOM 2037 N N . ILE A 1 259 ? 4.946 -7.031 -18.454 1.00 93.38 259 ILE A N 1
ATOM 2038 C CA . ILE A 1 259 ? 5.934 -7.977 -18.989 1.00 93.38 259 ILE A CA 1
ATOM 2039 C C . ILE A 1 259 ? 5.364 -8.726 -20.197 1.00 93.38 259 ILE A C 1
ATOM 2041 O O . ILE A 1 259 ? 6.041 -8.839 -21.214 1.00 93.38 259 ILE A O 1
ATOM 2045 N N . GLN A 1 260 ? 4.115 -9.196 -20.119 1.00 93.50 260 GLN A N 1
ATOM 2046 C CA . GLN A 1 260 ? 3.449 -9.866 -21.241 1.00 93.50 260 GLN A CA 1
ATOM 2047 C C . GLN A 1 260 ? 3.379 -8.980 -22.485 1.00 93.50 260 GLN A C 1
ATOM 2049 O O . GLN A 1 260 ? 3.658 -9.449 -23.586 1.00 93.50 260 GLN A O 1
ATOM 2054 N N . GLN A 1 261 ? 3.033 -7.704 -22.314 1.00 91.75 261 GLN A N 1
ATOM 2055 C CA . GLN A 1 261 ? 2.971 -6.756 -23.424 1.00 91.75 261 GLN A CA 1
ATOM 2056 C C . GLN A 1 261 ? 4.354 -6.461 -24.006 1.00 91.75 261 GLN A C 1
ATOM 2058 O O . GLN A 1 261 ? 4.484 -6.394 -25.220 1.00 91.75 261 GLN A O 1
ATOM 2063 N N . LEU A 1 262 ? 5.387 -6.338 -23.170 1.00 92.88 262 LEU A N 1
ATOM 2064 C CA . LEU A 1 262 ? 6.762 -6.128 -23.629 1.00 92.88 262 LEU A CA 1
ATOM 2065 C C . LEU A 1 262 ? 7.302 -7.340 -24.398 1.00 92.88 262 LEU A C 1
ATOM 2067 O O . LEU A 1 262 ? 7.883 -7.172 -25.464 1.00 92.88 262 LEU A O 1
ATOM 2071 N N . ILE A 1 263 ? 7.046 -8.559 -23.918 1.00 94.69 263 ILE A N 1
ATOM 2072 C CA . ILE A 1 263 ? 7.419 -9.792 -24.629 1.00 94.69 263 ILE A CA 1
ATOM 2073 C C . ILE A 1 263 ? 6.687 -9.895 -25.970 1.00 94.69 263 ILE A C 1
ATOM 2075 O O . ILE A 1 263 ? 7.274 -10.327 -26.954 1.00 94.69 263 ILE A O 1
ATOM 2079 N N . ALA A 1 264 ? 5.421 -9.472 -26.036 1.00 93.44 264 ALA A N 1
ATOM 2080 C CA . ALA A 1 264 ? 4.674 -9.418 -27.294 1.00 93.44 264 ALA A CA 1
ATOM 2081 C C . ALA A 1 264 ? 5.236 -8.391 -28.300 1.00 93.44 264 ALA A C 1
ATOM 2083 O O . ALA A 1 264 ? 4.849 -8.419 -29.464 1.00 93.44 264 ALA A O 1
ATOM 2084 N N . GLN A 1 265 ? 6.123 -7.497 -27.854 1.00 91.31 265 GLN A N 1
ATOM 2085 C CA . GLN A 1 265 ? 6.894 -6.555 -28.671 1.00 91.31 265 GLN A CA 1
ATOM 2086 C C . GLN A 1 265 ? 8.365 -6.997 -28.813 1.00 91.31 265 GLN A C 1
ATOM 2088 O O . GLN A 1 265 ? 9.238 -6.169 -29.050 1.00 91.31 265 GLN A O 1
ATOM 2093 N N . ASP A 1 266 ? 8.646 -8.288 -28.611 1.00 93.94 266 ASP A N 1
ATOM 2094 C CA . ASP A 1 266 ? 9.965 -8.921 -28.732 1.00 93.94 266 ASP A CA 1
ATOM 2095 C C . ASP A 1 266 ? 11.041 -8.446 -27.734 1.00 93.94 266 ASP A C 1
ATOM 2097 O O . ASP A 1 266 ? 12.217 -8.790 -27.871 1.00 93.94 266 ASP A O 1
ATOM 2101 N N . PHE A 1 267 ? 10.667 -7.735 -26.663 1.00 94.50 267 PHE A N 1
ATOM 2102 C CA . PHE A 1 267 ? 11.602 -7.445 -25.574 1.00 94.50 267 PHE A CA 1
ATOM 2103 C C . PHE A 1 267 ? 11.853 -8.698 -24.731 1.00 94.50 267 PHE A C 1
ATOM 2105 O O . PHE A 1 267 ? 10.931 -9.283 -24.158 1.00 94.50 267 PHE A O 1
ATOM 2112 N N . SER A 1 268 ? 13.123 -9.076 -24.589 1.00 93.88 268 SER A N 1
ATOM 2113 C CA . SER A 1 268 ? 13.539 -10.259 -23.814 1.00 93.88 268 SER A CA 1
ATOM 2114 C C . SER A 1 268 ? 14.484 -9.914 -22.660 1.00 93.88 268 SER A C 1
ATOM 2116 O O . SER A 1 268 ? 14.528 -10.621 -21.648 1.00 93.88 268 SER A O 1
ATOM 2118 N N . ARG A 1 269 ? 15.195 -8.784 -22.764 1.00 95.62 269 ARG A N 1
ATOM 2119 C CA . ARG A 1 269 ? 16.121 -8.269 -21.747 1.00 95.62 269 ARG A CA 1
ATOM 2120 C C . ARG A 1 269 ? 15.464 -7.154 -20.935 1.00 95.62 269 ARG A C 1
ATOM 2122 O O . ARG A 1 269 ? 15.742 -5.972 -21.124 1.00 95.62 269 ARG A O 1
ATOM 2129 N N . ILE A 1 270 ? 14.558 -7.550 -20.044 1.00 95.94 270 ILE A N 1
ATOM 2130 C CA . ILE A 1 270 ? 13.733 -6.645 -19.233 1.00 95.94 270 ILE A CA 1
ATOM 2131 C C . ILE A 1 270 ? 14.306 -6.552 -17.815 1.00 95.94 270 ILE A C 1
ATOM 2133 O O . ILE A 1 270 ? 14.374 -7.557 -17.107 1.00 95.94 270 ILE A O 1
ATOM 2137 N N . ALA A 1 271 ? 14.662 -5.348 -17.371 1.00 95.12 271 ALA A N 1
ATOM 2138 C CA . ALA A 1 271 ? 15.060 -5.078 -15.991 1.00 95.12 271 ALA A CA 1
ATOM 2139 C C . ALA A 1 271 ? 13.977 -4.307 -15.222 1.00 95.12 271 ALA A C 1
ATOM 2141 O O . ALA A 1 271 ? 13.154 -3.600 -15.804 1.00 95.12 271 ALA A O 1
ATOM 2142 N N . LEU A 1 272 ? 14.008 -4.418 -13.894 1.00 93.75 272 LEU A N 1
ATOM 2143 C CA . LEU A 1 272 ? 13.155 -3.664 -12.977 1.00 93.75 272 LEU A CA 1
ATOM 2144 C C . LEU A 1 272 ? 14.031 -2.755 -12.107 1.00 93.75 272 LEU A C 1
ATOM 2146 O O . LEU A 1 272 ? 14.863 -3.242 -11.345 1.00 93.75 272 LEU A O 1
ATOM 2150 N N . ALA A 1 273 ? 13.825 -1.444 -12.204 1.00 91.75 273 ALA A N 1
ATOM 2151 C CA . ALA A 1 273 ? 14.435 -0.433 -11.349 1.00 91.75 273 A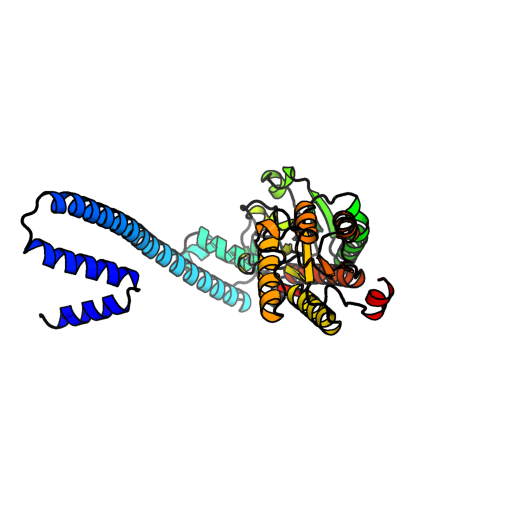LA A CA 1
ATOM 2152 C C . ALA A 1 273 ? 13.422 0.030 -10.296 1.00 91.75 273 ALA A C 1
ATOM 2154 O O . ALA A 1 273 ? 12.492 0.784 -10.600 1.00 91.75 273 ALA A O 1
ATOM 2155 N N . ILE A 1 274 ? 13.609 -0.399 -9.046 1.00 87.75 274 ILE A N 1
ATOM 2156 C CA . ILE A 1 274 ? 12.682 -0.099 -7.953 1.00 87.75 274 ILE A CA 1
ATOM 2157 C C . ILE A 1 274 ? 13.376 0.532 -6.750 1.00 87.75 274 ILE A C 1
ATOM 2159 O O . ILE A 1 274 ? 14.442 0.091 -6.349 1.00 87.75 274 ILE A O 1
ATOM 2163 N N . THR A 1 275 ? 12.796 1.573 -6.149 1.00 81.50 275 THR A N 1
ATOM 2164 C CA . THR A 1 275 ? 13.396 2.239 -4.979 1.00 81.50 275 THR A CA 1
ATOM 2165 C C . THR A 1 275 ? 12.609 1.895 -3.721 1.00 81.50 275 THR A C 1
ATOM 2167 O O . THR A 1 275 ? 11.626 2.557 -3.393 1.00 81.50 275 THR A O 1
ATOM 2170 N N . ILE A 1 276 ? 13.056 0.870 -2.987 1.00 72.69 276 ILE A N 1
ATOM 2171 C CA . ILE A 1 276 ? 12.414 0.423 -1.741 1.00 72.69 276 ILE A CA 1
ATOM 2172 C C . ILE A 1 276 ? 13.440 0.314 -0.609 1.00 72.69 276 ILE A C 1
ATOM 2174 O O . ILE A 1 276 ? 13.663 -0.747 -0.028 1.00 72.69 276 ILE A O 1
ATOM 2178 N N . LYS A 1 277 ? 14.089 1.427 -0.258 1.00 65.88 277 LYS A N 1
ATOM 2179 C CA . LYS A 1 277 ? 15.057 1.417 0.846 1.00 65.88 277 LYS A CA 1
ATOM 2180 C C . LYS A 1 277 ? 14.362 1.296 2.204 1.00 65.88 277 LYS A C 1
ATOM 2182 O O . LYS A 1 277 ? 13.501 2.108 2.536 1.00 65.88 277 LYS A O 1
ATOM 2187 N N . GLY A 1 278 ? 14.798 0.319 3.002 1.00 61.09 278 GLY A N 1
ATOM 2188 C CA . GLY A 1 278 ? 14.490 0.230 4.434 1.00 61.09 278 GLY A CA 1
ATOM 2189 C C . GLY A 1 278 ? 13.043 -0.126 4.778 1.00 61.09 278 GLY A C 1
ATOM 2190 O O . GLY A 1 278 ? 12.591 0.200 5.873 1.00 61.09 278 GLY A O 1
ATOM 2191 N N . THR A 1 279 ? 12.300 -0.772 3.873 1.00 66.31 279 THR A N 1
ATOM 2192 C CA . THR A 1 279 ? 10.931 -1.230 4.162 1.00 66.31 279 THR A CA 1
ATOM 2193 C C . THR A 1 279 ? 10.775 -2.714 3.853 1.00 66.31 279 THR A C 1
ATOM 2195 O O . THR A 1 279 ? 11.382 -3.220 2.910 1.00 66.31 279 THR A O 1
ATOM 2198 N N . ARG A 1 280 ? 9.906 -3.401 4.606 1.00 69.00 280 ARG A N 1
ATOM 2199 C CA . ARG A 1 280 ? 9.565 -4.813 4.356 1.00 69.00 280 ARG A CA 1
ATOM 2200 C C . ARG A 1 280 ? 8.847 -5.040 3.023 1.00 69.00 280 ARG A C 1
ATOM 2202 O O . ARG A 1 280 ? 8.762 -6.176 2.577 1.00 69.00 280 ARG A O 1
ATOM 2209 N N . CYS A 1 281 ? 8.365 -3.983 2.364 1.00 71.00 281 CYS A N 1
ATOM 2210 C CA . CYS A 1 281 ? 7.819 -4.105 1.016 1.00 71.00 281 CYS A CA 1
ATOM 2211 C C . CYS A 1 281 ? 8.874 -4.625 0.027 1.00 71.00 281 CYS A C 1
ATOM 2213 O O . CYS A 1 281 ? 8.516 -5.344 -0.895 1.00 71.00 281 CYS A O 1
ATOM 2215 N N . GLY A 1 282 ? 10.163 -4.318 0.228 1.00 79.19 282 GLY A N 1
ATOM 2216 C CA . GLY A 1 282 ? 11.228 -4.694 -0.709 1.00 79.19 282 GLY A CA 1
ATOM 2217 C C . GLY A 1 282 ? 11.304 -6.200 -0.961 1.00 79.19 282 GLY A C 1
ATOM 2218 O O . GLY A 1 282 ? 11.379 -6.620 -2.111 1.00 79.19 282 GLY A O 1
ATOM 2219 N N . GLU A 1 283 ? 11.196 -7.001 0.101 1.00 81.50 283 GLU A N 1
ATOM 2220 C CA . GLU A 1 283 ? 11.220 -8.468 0.028 1.00 81.50 283 GLU A CA 1
ATOM 2221 C C . GLU A 1 283 ? 10.029 -9.018 -0.766 1.00 81.50 283 GLU A C 1
ATOM 2223 O O . GLU A 1 283 ? 10.210 -9.828 -1.669 1.00 81.50 283 GLU A O 1
ATOM 2228 N N . ALA A 1 284 ? 8.816 -8.517 -0.509 1.00 81.69 284 ALA A N 1
ATOM 2229 C CA . ALA A 1 284 ? 7.619 -8.971 -1.217 1.00 81.69 284 ALA A CA 1
ATOM 2230 C C . ALA A 1 284 ? 7.656 -8.638 -2.720 1.00 81.69 284 ALA A C 1
ATOM 2232 O O . ALA A 1 284 ? 7.267 -9.461 -3.557 1.00 81.69 284 ALA A O 1
ATOM 2233 N N . TYR A 1 285 ? 8.158 -7.453 -3.082 1.00 84.31 285 TYR A N 1
ATOM 2234 C CA . TYR A 1 285 ? 8.369 -7.099 -4.488 1.00 84.31 285 TYR A CA 1
ATOM 2235 C C . TYR A 1 285 ? 9.475 -7.941 -5.128 1.00 84.31 285 TYR A C 1
ATOM 2237 O O . TYR A 1 285 ? 9.313 -8.360 -6.273 1.00 84.31 285 TYR A O 1
ATOM 2245 N N . PHE A 1 286 ? 10.567 -8.220 -4.410 1.00 88.75 286 PHE A N 1
ATOM 2246 C CA . PHE A 1 286 ? 11.649 -9.072 -4.905 1.00 88.75 286 PHE A CA 1
ATOM 2247 C C . PHE A 1 286 ? 11.151 -10.489 -5.182 1.00 88.75 286 PHE A C 1
ATOM 2249 O O . PHE A 1 286 ? 11.340 -11.003 -6.281 1.00 88.75 286 PHE A O 1
ATOM 2256 N N . ASP A 1 287 ? 10.416 -11.085 -4.243 1.00 88.75 287 ASP A N 1
ATOM 2257 C CA . ASP A 1 287 ? 9.817 -12.408 -4.411 1.00 88.75 287 ASP A CA 1
ATOM 2258 C C . ASP A 1 287 ? 8.863 -12.457 -5.607 1.00 88.75 287 ASP A C 1
ATOM 2260 O O . ASP A 1 287 ? 8.856 -13.424 -6.378 1.00 88.75 287 ASP A O 1
ATOM 2264 N N . THR A 1 288 ? 8.060 -11.405 -5.779 1.00 89.69 288 THR A N 1
ATOM 2265 C CA . THR A 1 288 ? 7.158 -11.251 -6.925 1.00 89.69 288 THR A CA 1
ATOM 2266 C C . THR A 1 288 ? 7.950 -11.172 -8.228 1.00 89.69 288 THR A C 1
ATOM 2268 O O . THR A 1 288 ? 7.681 -11.937 -9.156 1.00 89.69 288 THR A O 1
ATOM 2271 N N . TRP A 1 289 ? 8.985 -10.334 -8.285 1.00 92.25 289 TRP A N 1
ATOM 2272 C CA . TRP A 1 289 ? 9.869 -10.213 -9.441 1.00 92.25 289 TRP A CA 1
ATOM 2273 C C . TRP A 1 289 ? 10.559 -11.542 -9.781 1.00 92.25 289 TRP A C 1
ATOM 2275 O O . TRP A 1 289 ? 10.516 -11.986 -10.926 1.00 92.25 289 TRP A O 1
ATOM 2285 N N . CYS A 1 290 ? 11.099 -12.257 -8.791 1.00 92.25 290 CYS A N 1
ATOM 2286 C CA . CYS A 1 290 ? 11.711 -13.574 -8.976 1.00 92.25 290 CYS A CA 1
ATOM 2287 C C . CYS A 1 290 ? 10.730 -14.637 -9.488 1.00 92.25 290 CYS A C 1
ATOM 2289 O O . CYS A 1 290 ? 11.136 -15.553 -10.208 1.00 92.25 290 CYS A O 1
ATOM 2291 N N . LYS A 1 291 ? 9.447 -14.572 -9.112 1.00 94.00 291 LYS A N 1
ATOM 2292 C CA . LYS A 1 291 ? 8.406 -15.443 -9.684 1.00 94.00 291 LYS A CA 1
ATOM 2293 C C . LYS A 1 291 ? 8.154 -15.091 -11.149 1.00 94.00 291 LYS A C 1
ATOM 2295 O O . LYS A 1 291 ? 8.159 -15.989 -11.987 1.00 94.00 291 LYS A O 1
ATOM 2300 N N . LEU A 1 292 ? 8.002 -13.806 -11.465 1.00 93.81 292 LEU A N 1
ATOM 2301 C CA . LEU A 1 292 ? 7.759 -13.341 -12.832 1.00 93.81 292 LEU A CA 1
ATOM 2302 C C . LEU A 1 292 ? 8.928 -13.680 -13.764 1.00 93.81 292 LEU A C 1
ATOM 2304 O O . LEU A 1 292 ? 8.698 -14.263 -14.820 1.00 93.81 292 LEU A O 1
ATOM 2308 N N . MET A 1 293 ? 10.175 -13.439 -13.350 1.00 94.19 293 MET A N 1
ATOM 2309 C CA . MET A 1 293 ? 11.354 -13.807 -14.142 1.00 94.19 293 MET A CA 1
ATOM 2310 C C . MET A 1 293 ? 11.377 -15.296 -14.492 1.00 94.19 293 MET A C 1
ATOM 2312 O O . MET A 1 293 ? 11.637 -15.652 -15.636 1.00 94.19 293 MET A O 1
ATOM 2316 N N . ARG A 1 294 ? 11.055 -16.175 -13.534 1.00 94.69 294 ARG A N 1
ATOM 2317 C CA . ARG A 1 294 ? 10.978 -17.623 -13.784 1.00 94.69 294 ARG A CA 1
ATOM 2318 C C . ARG A 1 294 ? 9.845 -17.983 -14.739 1.00 94.69 294 ARG A C 1
ATOM 2320 O O . ARG A 1 294 ? 10.061 -18.771 -15.654 1.00 94.69 294 ARG A O 1
ATOM 2327 N N . ASN A 1 295 ? 8.665 -17.397 -14.542 1.00 96.00 295 ASN A N 1
ATOM 2328 C CA . ASN A 1 295 ? 7.486 -17.674 -15.362 1.00 96.00 295 ASN A CA 1
ATOM 2329 C C . ASN A 1 295 ? 7.692 -17.253 -16.824 1.00 96.00 295 ASN A C 1
ATOM 2331 O O . ASN A 1 295 ? 7.293 -17.977 -17.732 1.00 96.00 295 ASN A O 1
ATOM 2335 N N . PHE A 1 296 ? 8.351 -16.115 -17.044 1.00 95.75 296 PHE A N 1
ATOM 2336 C CA . PHE A 1 296 ? 8.599 -15.552 -18.372 1.00 95.75 296 PHE A CA 1
ATOM 2337 C C . PHE A 1 296 ? 9.989 -15.868 -18.938 1.00 95.75 296 PHE A C 1
ATOM 2339 O O . PHE A 1 296 ? 10.296 -15.451 -20.049 1.00 95.75 296 PHE A O 1
ATOM 2346 N N . LYS A 1 297 ? 10.820 -16.623 -18.204 1.00 95.38 297 LYS A N 1
ATOM 2347 C CA . LYS A 1 297 ? 12.213 -16.950 -18.563 1.00 95.38 297 LYS A CA 1
ATOM 2348 C C . LYS A 1 297 ? 13.068 -15.707 -18.864 1.00 95.38 297 LYS A C 1
ATOM 2350 O O . LYS A 1 297 ? 13.882 -15.720 -19.783 1.00 95.38 297 LYS A O 1
ATOM 2355 N N . LEU A 1 298 ? 12.877 -14.641 -18.088 1.00 93.81 298 LEU A N 1
ATOM 2356 C CA . LEU A 1 298 ? 13.631 -13.394 -18.230 1.00 93.81 298 LEU A CA 1
ATOM 2357 C C . LEU A 1 298 ? 15.044 -13.526 -17.655 1.00 93.81 298 LEU A C 1
ATOM 2359 O O . LEU A 1 298 ? 15.278 -14.281 -16.707 1.00 93.81 298 LEU A O 1
ATOM 2363 N N . HIS A 1 299 ? 15.968 -12.733 -18.196 1.00 92.12 299 HIS A N 1
ATOM 2364 C CA . HIS A 1 299 ? 17.298 -12.570 -17.620 1.00 92.12 299 HIS A CA 1
ATOM 2365 C C . HIS A 1 299 ? 17.215 -11.933 -16.225 1.00 92.12 299 HIS A C 1
ATOM 2367 O O . HIS A 1 299 ? 16.444 -10.997 -16.000 1.00 92.12 299 HIS A O 1
ATOM 2373 N N . ASN A 1 300 ? 18.028 -12.421 -15.284 1.00 89.94 300 ASN A N 1
ATOM 2374 C CA . ASN A 1 300 ? 18.077 -11.853 -13.944 1.00 89.94 300 ASN A CA 1
ATOM 2375 C C . ASN A 1 300 ? 19.102 -10.719 -13.874 1.00 89.94 300 ASN A C 1
ATOM 2377 O O . ASN A 1 300 ? 20.304 -10.960 -13.841 1.00 89.94 300 ASN A O 1
ATOM 2381 N N . TYR A 1 301 ? 18.603 -9.487 -13.840 1.00 92.19 301 TYR A N 1
ATOM 2382 C CA . TYR A 1 301 ? 19.417 -8.282 -13.677 1.00 92.19 301 TYR A CA 1
ATOM 2383 C C . TYR A 1 301 ? 19.588 -7.850 -12.209 1.00 92.19 301 TYR A C 1
ATOM 2385 O O . TYR A 1 301 ? 20.406 -6.973 -11.928 1.00 92.19 301 TYR A O 1
ATOM 2393 N N . ASN A 1 302 ? 18.839 -8.468 -11.285 1.00 86.38 302 ASN A N 1
ATOM 2394 C CA . ASN A 1 302 ? 18.761 -8.133 -9.860 1.00 86.38 302 ASN A CA 1
ATOM 2395 C C . ASN A 1 302 ? 18.939 -9.409 -9.018 1.00 86.38 302 ASN A C 1
ATOM 2397 O O . ASN A 1 302 ? 17.975 -10.024 -8.560 1.00 86.38 302 ASN A O 1
ATOM 2401 N N . ASN A 1 303 ? 20.186 -9.846 -8.849 1.00 79.62 303 ASN A N 1
ATOM 2402 C CA . ASN A 1 303 ? 20.494 -11.217 -8.416 1.00 79.62 303 ASN A CA 1
ATOM 2403 C C . ASN A 1 303 ? 20.315 -11.464 -6.913 1.00 79.62 303 ASN A C 1
ATOM 2405 O O . ASN A 1 303 ? 20.299 -12.616 -6.481 1.00 79.62 303 ASN A O 1
ATOM 2409 N N . SER A 1 304 ? 20.196 -10.403 -6.121 1.00 82.81 304 SER A N 1
ATOM 2410 C CA . SER A 1 304 ? 20.022 -10.464 -4.675 1.00 82.81 304 SER A CA 1
ATOM 2411 C C . SER A 1 304 ? 19.023 -9.409 -4.213 1.00 82.81 304 SER A C 1
ATOM 2413 O O . SER A 1 304 ? 18.773 -8.420 -4.905 1.00 82.81 304 SER A O 1
ATOM 2415 N N . ILE A 1 305 ? 18.479 -9.606 -3.011 1.00 78.44 305 ILE A N 1
ATOM 2416 C CA . ILE A 1 305 ? 17.635 -8.606 -2.354 1.00 78.44 305 ILE A CA 1
ATOM 2417 C C . ILE A 1 305 ? 18.401 -7.299 -2.093 1.00 78.44 305 ILE A C 1
ATOM 2419 O O . ILE A 1 305 ? 17.828 -6.217 -2.216 1.00 78.44 305 ILE A O 1
ATOM 2423 N N . ASP A 1 306 ? 19.703 -7.394 -1.807 1.00 76.94 306 ASP A N 1
ATOM 2424 C CA . ASP A 1 306 ? 20.578 -6.240 -1.573 1.00 76.94 306 ASP A CA 1
ATOM 2425 C C . ASP A 1 306 ? 20.757 -5.395 -2.844 1.00 76.94 306 ASP A C 1
ATOM 2427 O O . ASP A 1 306 ? 20.827 -4.168 -2.772 1.00 76.94 306 ASP A O 1
ATOM 2431 N N . ASP A 1 307 ? 20.750 -6.048 -4.010 1.00 76.00 307 ASP A N 1
ATOM 2432 C CA . ASP A 1 307 ? 20.830 -5.415 -5.329 1.00 76.00 307 ASP A CA 1
ATOM 2433 C C . ASP A 1 307 ? 19.460 -4.973 -5.870 1.00 76.00 307 ASP A C 1
ATOM 2435 O O . ASP A 1 307 ? 19.390 -4.326 -6.912 1.00 76.00 307 ASP A O 1
ATOM 2439 N N . PHE A 1 308 ? 18.354 -5.324 -5.206 1.00 83.88 308 PHE A N 1
ATOM 2440 C CA . PHE A 1 308 ? 17.018 -5.094 -5.758 1.00 83.88 308 PHE A CA 1
ATOM 2441 C C . PHE A 1 308 ? 16.582 -3.627 -5.689 1.00 83.88 308 PHE A C 1
ATOM 2443 O O . PHE A 1 308 ? 15.806 -3.166 -6.524 1.00 83.88 308 PHE A O 1
ATOM 2450 N N . SER A 1 309 ? 17.086 -2.870 -4.709 1.00 87.56 309 SER A N 1
ATOM 2451 C CA . SER A 1 309 ? 16.865 -1.425 -4.675 1.00 87.56 309 SER A CA 1
ATOM 2452 C C . SER A 1 309 ? 17.783 -0.709 -5.664 1.00 87.56 309 SER A C 1
ATOM 2454 O O . SER A 1 309 ? 19.005 -0.813 -5.583 1.00 87.56 309 SER A O 1
ATOM 2456 N N . TYR A 1 310 ? 17.188 0.098 -6.538 1.00 90.12 310 TYR A N 1
ATOM 2457 C CA . TYR A 1 310 ? 17.892 0.876 -7.544 1.00 90.12 310 TYR A CA 1
ATOM 2458 C C . TYR A 1 310 ? 18.996 1.752 -6.932 1.00 90.12 310 TYR A C 1
ATOM 2460 O O . TYR A 1 310 ? 18.810 2.430 -5.912 1.00 90.12 310 TYR A O 1
ATOM 2468 N N . SER A 1 311 ? 20.148 1.757 -7.601 1.00 90.19 311 SER A N 1
ATOM 2469 C CA . SER A 1 311 ? 21.291 2.614 -7.303 1.00 90.19 311 SER A CA 1
ATOM 2470 C C . SER A 1 311 ? 22.063 2.943 -8.589 1.00 90.19 311 SER A C 1
ATOM 2472 O O . SER A 1 311 ? 22.009 2.162 -9.541 1.00 90.19 311 SER A O 1
ATOM 2474 N N . PRO A 1 312 ? 22.832 4.045 -8.625 1.00 91.44 312 PRO A N 1
ATOM 2475 C CA . PRO A 1 312 ? 23.705 4.341 -9.763 1.00 91.44 312 PRO A CA 1
ATOM 2476 C C . PRO A 1 312 ? 24.710 3.216 -10.061 1.00 91.44 312 PRO A C 1
ATOM 2478 O O . PRO A 1 312 ? 25.013 2.942 -11.218 1.00 91.44 312 PRO A O 1
ATOM 2481 N N . GLN A 1 313 ? 25.187 2.510 -9.029 1.00 91.69 313 GLN A N 1
ATOM 2482 C CA . GLN A 1 313 ? 26.091 1.364 -9.175 1.00 91.69 313 GLN A CA 1
ATOM 2483 C C . GLN A 1 313 ? 25.419 0.179 -9.882 1.00 91.69 313 GLN A C 1
ATOM 2485 O O . GLN A 1 313 ? 26.070 -0.549 -10.631 1.00 91.69 313 GLN A O 1
ATOM 2490 N N . LEU A 1 314 ? 24.116 -0.020 -9.660 1.00 91.75 314 LEU A N 1
ATOM 2491 C CA . LEU A 1 314 ? 23.342 -1.039 -10.366 1.00 91.75 314 LEU A CA 1
ATOM 2492 C C . LEU A 1 314 ? 23.230 -0.705 -11.862 1.00 91.75 314 LEU A C 1
ATOM 2494 O O . LEU A 1 314 ? 23.449 -1.579 -12.696 1.00 91.75 314 LEU A O 1
ATOM 2498 N N . ALA A 1 315 ? 22.974 0.562 -12.202 1.00 92.81 315 ALA A N 1
ATOM 2499 C CA . ALA A 1 315 ? 22.944 1.022 -13.591 1.00 92.81 315 ALA A CA 1
ATOM 2500 C C . ALA A 1 315 ? 24.306 0.857 -14.293 1.00 92.81 315 ALA A C 1
ATOM 2502 O O . ALA A 1 315 ? 24.365 0.376 -15.424 1.00 92.81 315 ALA A O 1
ATOM 2503 N N . GLU A 1 316 ? 25.409 1.185 -13.614 1.00 92.19 316 GLU A N 1
ATOM 2504 C CA . GLU A 1 316 ? 26.769 0.976 -14.132 1.00 92.19 316 GLU A CA 1
ATOM 2505 C C . GLU A 1 316 ? 27.058 -0.508 -14.400 1.00 92.19 316 GLU A C 1
ATOM 2507 O O . GLU A 1 316 ? 27.573 -0.870 -15.461 1.00 92.19 316 GLU A O 1
ATOM 2512 N N . ARG A 1 317 ? 26.660 -1.390 -13.474 1.00 92.69 317 ARG A N 1
ATOM 2513 C CA . ARG A 1 317 ? 26.733 -2.842 -13.678 1.00 92.69 317 ARG A CA 1
ATOM 2514 C C . ARG A 1 317 ? 25.944 -3.271 -14.907 1.00 92.69 317 ARG A C 1
ATOM 2516 O O . ARG A 1 317 ? 26.499 -3.969 -15.743 1.00 92.69 317 ARG A O 1
ATOM 2523 N N . TRP A 1 318 ? 24.696 -2.832 -15.059 1.00 94.50 318 TRP A N 1
ATOM 2524 C CA . TRP A 1 318 ? 23.902 -3.154 -16.246 1.00 94.50 318 TRP A CA 1
ATOM 2525 C C . TRP A 1 318 ? 24.590 -2.711 -17.539 1.00 94.50 318 TRP A C 1
ATOM 2527 O O . TRP A 1 318 ? 24.684 -3.513 -18.461 1.00 94.50 318 TRP A O 1
ATOM 2537 N N . CYS A 1 319 ? 25.145 -1.495 -17.595 1.00 93.75 319 CYS A N 1
ATOM 2538 C CA . CYS A 1 319 ? 25.829 -0.982 -18.788 1.00 93.75 319 CYS A CA 1
ATOM 2539 C C . CYS A 1 319 ? 27.140 -1.704 -19.140 1.00 93.75 319 CYS A C 1
ATOM 2541 O O . CYS A 1 319 ? 27.617 -1.566 -20.265 1.00 93.75 319 CYS A O 1
ATOM 2543 N N . THR A 1 320 ? 27.739 -2.441 -18.202 1.00 93.00 320 THR A N 1
ATOM 2544 C CA . THR A 1 320 ? 29.004 -3.170 -18.413 1.00 93.00 320 THR A CA 1
ATOM 2545 C C . THR A 1 320 ? 28.802 -4.652 -18.727 1.00 93.00 320 THR A C 1
ATOM 2547 O O . THR A 1 320 ? 29.768 -5.354 -19.032 1.00 93.00 320 THR A O 1
ATOM 2550 N N . MET A 1 321 ? 27.561 -5.141 -18.682 1.00 93.00 321 MET A N 1
ATOM 2551 C CA . MET A 1 321 ? 27.228 -6.512 -19.063 1.00 93.00 321 MET A CA 1
ATOM 2552 C C . MET A 1 321 ? 27.370 -6.709 -20.575 1.00 93.00 321 MET A C 1
ATOM 2554 O O . MET A 1 321 ? 27.152 -5.790 -21.361 1.00 93.00 321 MET A O 1
ATOM 2558 N N . SER A 1 322 ? 27.684 -7.938 -20.994 1.00 93.00 322 SER A N 1
ATOM 2559 C CA . SER A 1 322 ? 27.689 -8.305 -22.418 1.00 93.00 322 SER A CA 1
ATOM 2560 C C . SER A 1 322 ? 26.303 -8.172 -23.054 1.00 93.00 322 SER A C 1
ATOM 2562 O O . SER A 1 322 ? 26.189 -7.863 -24.236 1.00 93.00 322 SER A O 1
ATOM 2564 N N . GLU A 1 323 ? 25.258 -8.387 -22.253 1.00 93.31 323 GLU A N 1
ATOM 2565 C CA . GLU A 1 323 ? 23.851 -8.309 -22.642 1.00 93.31 323 GLU A CA 1
ATOM 2566 C C . GLU A 1 323 ? 23.097 -7.373 -21.679 1.00 93.31 323 GLU A C 1
ATOM 2568 O O . GLU A 1 323 ? 22.414 -7.842 -20.758 1.00 93.31 323 GLU A O 1
ATOM 2573 N N . PRO A 1 324 ? 23.240 -6.042 -21.828 1.00 95.06 324 PRO A N 1
ATOM 2574 C CA . PRO A 1 324 ? 22.537 -5.087 -20.980 1.00 95.06 324 PRO A CA 1
ATOM 2575 C C . PRO A 1 324 ? 21.014 -5.159 -21.217 1.00 95.06 324 PRO A C 1
ATOM 2577 O O . PRO A 1 324 ? 20.569 -5.682 -22.251 1.00 95.06 324 PRO A O 1
ATOM 2580 N N . PRO A 1 325 ? 20.202 -4.631 -20.282 1.00 95.94 325 PRO A N 1
ATOM 2581 C CA . PRO A 1 325 ? 18.760 -4.526 -20.466 1.00 95.94 325 PRO A CA 1
ATOM 2582 C C . PRO A 1 325 ? 18.420 -3.748 -21.741 1.00 95.94 325 PRO A C 1
ATOM 2584 O O . PRO A 1 325 ? 18.955 -2.667 -21.971 1.00 95.94 325 PRO A O 1
ATOM 2587 N N . GLU A 1 326 ? 17.494 -4.272 -22.540 1.00 95.31 326 GLU A N 1
ATOM 2588 C CA . GLU A 1 326 ? 16.864 -3.531 -23.640 1.00 95.31 326 GLU A CA 1
ATOM 2589 C C . GLU A 1 326 ? 15.863 -2.528 -23.086 1.00 95.31 326 GLU A C 1
ATOM 2591 O O . GLU A 1 326 ? 15.728 -1.424 -23.602 1.00 95.31 326 GLU A O 1
ATOM 2596 N N . ILE A 1 327 ? 15.165 -2.902 -22.015 1.00 95.31 327 ILE A N 1
ATOM 2597 C CA . ILE A 1 327 ? 14.164 -2.058 -21.383 1.00 95.31 327 ILE A CA 1
ATOM 2598 C C . ILE A 1 327 ? 14.262 -2.126 -19.864 1.00 95.31 327 ILE A C 1
ATOM 2600 O O . ILE A 1 327 ? 14.451 -3.193 -19.277 1.00 95.31 327 ILE A O 1
ATOM 2604 N N . VAL A 1 328 ? 14.085 -0.972 -19.224 1.00 95.00 328 VAL A N 1
ATOM 2605 C CA . VAL A 1 328 ? 13.993 -0.856 -17.770 1.00 95.00 328 VAL A CA 1
ATOM 2606 C C . VAL A 1 328 ? 12.609 -0.363 -17.363 1.00 95.00 328 VAL A C 1
ATOM 2608 O O . VAL A 1 328 ? 12.183 0.737 -17.724 1.00 95.00 328 VAL A O 1
ATOM 2611 N N . ILE A 1 329 ? 11.912 -1.174 -16.571 1.00 93.38 329 ILE A N 1
ATOM 2612 C CA . ILE A 1 329 ? 10.671 -0.801 -15.895 1.00 93.38 329 ILE A CA 1
ATOM 2613 C C . ILE A 1 329 ? 11.044 -0.038 -14.621 1.00 93.38 329 ILE A C 1
ATOM 2615 O O . ILE A 1 329 ? 11.655 -0.589 -13.711 1.00 93.38 329 ILE A O 1
ATOM 2619 N N . CYS A 1 330 ? 10.670 1.230 -14.536 1.00 90.44 330 CYS A N 1
ATOM 2620 C CA . CYS A 1 330 ? 10.916 2.102 -13.397 1.00 90.44 330 CYS A CA 1
ATOM 2621 C C . CYS A 1 330 ? 9.692 2.093 -12.473 1.00 90.44 330 CYS A C 1
ATOM 2623 O O . CYS A 1 330 ? 8.701 2.764 -12.749 1.00 90.44 330 CYS A O 1
ATOM 2625 N N . ALA A 1 331 ? 9.751 1.351 -11.367 1.00 86.25 331 ALA A N 1
ATOM 2626 C CA . ALA A 1 331 ? 8.699 1.313 -10.349 1.00 86.25 331 ALA A CA 1
ATOM 2627 C C . ALA A 1 331 ? 9.132 2.132 -9.129 1.00 86.25 331 ALA A C 1
ATOM 2629 O O . ALA A 1 331 ? 10.216 1.917 -8.600 1.00 86.25 331 ALA A O 1
ATOM 2630 N N . ASN A 1 332 ? 8.345 3.110 -8.673 1.00 78.31 332 ASN A N 1
ATOM 2631 C CA . ASN A 1 332 ? 8.711 3.973 -7.529 1.00 78.31 332 ASN A CA 1
ATOM 2632 C C . ASN A 1 332 ? 10.093 4.672 -7.643 1.00 78.31 332 ASN A C 1
ATOM 2634 O O . ASN A 1 332 ? 10.599 5.236 -6.674 1.00 78.31 332 ASN A O 1
ATOM 2638 N N . THR A 1 333 ? 10.699 4.654 -8.831 1.00 80.75 333 THR A N 1
ATOM 2639 C CA . THR A 1 333 ? 11.965 5.293 -9.197 1.00 80.75 333 THR A CA 1
ATOM 2640 C C . THR A 1 333 ? 11.668 6.184 -10.384 1.00 80.75 333 THR A C 1
ATOM 2642 O O . THR A 1 333 ? 10.902 5.791 -11.260 1.00 80.75 333 THR A O 1
ATOM 2645 N N . ARG A 1 334 ? 12.260 7.377 -10.431 1.00 82.62 334 ARG A N 1
ATOM 2646 C CA . ARG A 1 334 ? 12.048 8.294 -11.554 1.00 82.62 334 ARG A CA 1
ATOM 2647 C C . ARG A 1 334 ? 12.802 7.810 -12.777 1.00 82.62 334 ARG A C 1
ATOM 2649 O O . ARG A 1 334 ? 14.030 7.747 -12.746 1.00 82.62 334 ARG A O 1
ATOM 2656 N N . GLN A 1 335 ? 12.083 7.610 -13.871 1.00 87.56 335 GLN A N 1
ATOM 2657 C CA . GLN A 1 335 ? 12.632 7.272 -15.179 1.00 87.56 335 GLN A CA 1
ATOM 2658 C C . GLN A 1 335 ? 13.777 8.200 -15.597 1.00 87.56 335 GLN A C 1
ATOM 2660 O O . GLN A 1 335 ? 14.752 7.737 -16.171 1.00 87.56 335 GLN A O 1
ATOM 2665 N N . GLN A 1 336 ? 13.692 9.496 -15.288 1.00 88.19 336 GLN A N 1
ATOM 2666 C CA . GLN A 1 336 ? 14.725 10.482 -15.629 1.00 88.19 336 GLN A CA 1
ATOM 2667 C C . GLN A 1 336 ? 16.069 10.195 -14.947 1.00 88.19 336 GLN A C 1
ATOM 2669 O O . GLN A 1 336 ? 17.107 10.344 -15.584 1.00 88.19 336 GLN A O 1
ATOM 2674 N N . ILE A 1 337 ? 16.046 9.759 -13.681 1.00 89.31 337 ILE A N 1
ATOM 2675 C CA . ILE A 1 337 ? 17.258 9.415 -12.923 1.00 89.31 337 ILE A CA 1
ATOM 2676 C C . ILE A 1 337 ? 17.890 8.166 -13.532 1.00 89.31 337 ILE A C 1
ATOM 2678 O O . ILE A 1 337 ? 19.063 8.181 -13.886 1.00 89.31 337 ILE A O 1
ATOM 2682 N N . VAL A 1 338 ? 17.084 7.120 -13.741 1.00 91.81 338 VAL A N 1
ATOM 2683 C CA . VAL A 1 338 ? 17.554 5.867 -14.349 1.00 91.81 338 VAL A CA 1
ATOM 2684 C C . VAL A 1 338 ? 18.120 6.120 -15.746 1.00 91.81 338 VAL A C 1
ATOM 2686 O O . VAL A 1 338 ? 19.203 5.649 -16.080 1.00 91.81 338 VAL A O 1
ATOM 2689 N N . ARG A 1 339 ? 17.427 6.938 -16.546 1.00 92.50 339 ARG A N 1
ATOM 2690 C CA . ARG A 1 339 ? 17.875 7.340 -17.879 1.00 92.50 339 ARG A CA 1
ATOM 2691 C C . ARG A 1 339 ? 19.218 8.056 -17.824 1.00 92.50 339 ARG A C 1
ATOM 2693 O O . ARG A 1 339 ? 20.089 7.716 -18.610 1.00 92.50 339 ARG A O 1
ATOM 2700 N N . GLN A 1 340 ? 19.388 9.025 -16.924 1.00 92.81 340 GLN A N 1
ATOM 2701 C CA . GLN A 1 340 ? 20.641 9.766 -16.772 1.00 92.81 340 GLN A CA 1
ATOM 2702 C C . GLN A 1 340 ? 21.809 8.842 -16.407 1.00 92.81 340 GLN A C 1
ATOM 2704 O O . GLN A 1 340 ? 22.868 8.930 -17.024 1.00 92.81 340 GLN A O 1
ATOM 2709 N N . ASP A 1 341 ? 21.612 7.935 -15.452 1.00 92.94 341 ASP A N 1
ATOM 2710 C CA . ASP A 1 341 ? 22.658 7.004 -15.018 1.00 92.94 341 ASP A CA 1
ATOM 2711 C C . ASP A 1 341 ? 23.026 5.998 -16.126 1.00 92.94 341 ASP A C 1
ATOM 2713 O O . ASP A 1 341 ? 24.193 5.638 -16.285 1.00 92.94 341 ASP A O 1
ATOM 2717 N N . MET A 1 342 ? 22.049 5.599 -16.948 1.00 92.94 342 MET A N 1
ATOM 2718 C CA . MET A 1 342 ? 22.238 4.664 -18.061 1.00 92.94 342 MET A CA 1
ATOM 2719 C C . MET A 1 342 ? 22.639 5.322 -19.391 1.00 92.94 342 MET A C 1
ATOM 2721 O O . MET A 1 342 ? 22.875 4.608 -20.360 1.00 92.94 342 MET A O 1
ATOM 2725 N N . GLN A 1 343 ? 22.806 6.650 -19.469 1.00 88.25 343 GLN A N 1
ATOM 2726 C CA . GLN A 1 343 ? 23.288 7.334 -20.690 1.00 88.25 343 GLN A CA 1
ATOM 2727 C C . GLN A 1 343 ? 24.667 6.850 -21.162 1.00 88.25 343 GLN A C 1
ATOM 2729 O O . GLN A 1 343 ? 25.041 7.069 -22.310 1.00 88.25 343 GLN A O 1
ATOM 2734 N N . ARG A 1 344 ? 25.439 6.223 -20.269 1.00 83.25 344 ARG A N 1
ATOM 2735 C CA . ARG A 1 344 ? 26.767 5.670 -20.563 1.00 83.25 344 ARG A CA 1
ATOM 2736 C C . ARG A 1 344 ? 26.714 4.279 -21.198 1.00 83.25 344 ARG A C 1
ATOM 2738 O O . ARG A 1 344 ? 27.746 3.801 -21.661 1.00 83.25 344 ARG A O 1
ATOM 2745 N N . CYS A 1 345 ? 25.549 3.628 -21.206 1.00 85.25 345 CYS A N 1
ATOM 2746 C CA . CYS A 1 345 ? 25.348 2.378 -21.928 1.00 85.25 345 CYS A CA 1
ATOM 2747 C C . CYS A 1 345 ? 25.579 2.622 -23.426 1.00 85.25 345 CYS A C 1
ATOM 2749 O O . CYS A 1 345 ? 25.022 3.547 -24.012 1.00 85.25 345 CYS A O 1
ATOM 2751 N N . THR A 1 346 ? 26.391 1.777 -24.059 1.00 79.50 346 THR A N 1
ATOM 2752 C CA . THR A 1 346 ? 26.657 1.855 -25.505 1.00 79.50 346 THR A CA 1
ATOM 2753 C C . THR A 1 346 ? 25.467 1.401 -26.350 1.00 79.50 346 THR A C 1
ATOM 2755 O O . THR A 1 346 ? 25.379 1.753 -27.524 1.00 79.50 346 THR A O 1
ATOM 2758 N N . GLN A 1 347 ? 24.557 0.621 -25.762 1.00 84.75 347 GLN A N 1
ATOM 2759 C CA . GLN A 1 347 ? 23.337 0.135 -26.398 1.00 84.75 347 GLN A CA 1
ATOM 2760 C C . GLN A 1 347 ? 22.149 1.050 -26.083 1.00 84.75 347 GLN A C 1
ATOM 2762 O O . GLN A 1 347 ? 22.088 1.666 -25.019 1.00 84.75 347 GLN A O 1
ATOM 2767 N N . GLN A 1 348 ? 21.190 1.120 -27.009 1.00 88.88 348 GLN A N 1
ATOM 2768 C CA . GLN A 1 348 ? 19.935 1.835 -26.795 1.00 88.88 348 GLN A CA 1
ATOM 2769 C C . GLN A 1 348 ? 19.097 1.109 -25.736 1.00 88.88 348 GLN A C 1
ATOM 2771 O O . GLN A 1 348 ? 18.821 -0.081 -25.871 1.00 88.88 348 GLN A O 1
ATOM 2776 N N . VAL A 1 349 ? 18.684 1.846 -24.703 1.00 92.31 349 VAL A N 1
ATOM 2777 C CA . VAL A 1 349 ? 17.854 1.342 -23.603 1.00 92.31 349 VAL A CA 1
ATOM 2778 C C . VAL A 1 349 ? 16.537 2.112 -23.578 1.00 92.31 349 VAL A C 1
ATOM 2780 O O . VAL A 1 349 ? 16.519 3.346 -23.562 1.00 92.31 349 VAL A O 1
ATOM 2783 N N . TYR A 1 350 ? 15.430 1.379 -23.569 1.00 92.94 350 TYR A N 1
ATOM 2784 C CA . TYR A 1 350 ? 14.079 1.907 -23.428 1.00 92.94 350 TYR A CA 1
ATOM 2785 C C . TYR A 1 350 ? 13.712 1.996 -21.945 1.00 92.94 350 TYR A C 1
ATOM 2787 O O . TYR A 1 350 ? 14.209 1.236 -21.113 1.00 92.94 350 TYR A O 1
ATOM 2795 N N . PHE A 1 351 ? 12.815 2.913 -21.583 1.00 91.50 351 PHE A N 1
ATOM 2796 C CA . PHE A 1 351 ? 12.422 3.066 -20.183 1.00 91.50 351 PHE A CA 1
ATOM 2797 C C . PHE A 1 351 ? 10.917 3.236 -20.054 1.00 91.50 351 PHE A C 1
ATOM 2799 O O . PHE A 1 351 ? 10.342 4.100 -20.711 1.00 91.50 351 PHE A O 1
ATOM 2806 N N . TYR A 1 352 ? 10.303 2.488 -19.143 1.00 89.81 352 TYR A N 1
ATOM 2807 C CA . TYR A 1 352 ? 8.869 2.546 -18.877 1.00 89.81 352 TYR A CA 1
ATOM 2808 C C . TYR A 1 352 ? 8.603 2.943 -17.423 1.00 89.81 352 TYR A C 1
ATOM 2810 O O . TYR A 1 352 ? 9.067 2.265 -16.512 1.00 89.81 352 TYR A O 1
ATOM 2818 N N . GLN A 1 353 ? 7.871 4.034 -17.185 1.00 87.62 353 GLN A N 1
ATOM 2819 C CA . GLN A 1 353 ? 7.517 4.476 -15.834 1.00 87.62 353 GLN A CA 1
ATOM 2820 C C . GLN A 1 353 ? 6.224 3.799 -15.363 1.00 87.62 353 GLN A C 1
ATOM 2822 O O . GLN A 1 353 ? 5.153 4.002 -15.930 1.00 87.62 353 GLN A O 1
ATOM 2827 N N . LEU A 1 354 ? 6.319 3.030 -14.278 1.00 83.19 354 LEU A N 1
ATOM 2828 C CA . LEU A 1 354 ? 5.162 2.509 -13.558 1.00 83.19 354 LEU A CA 1
ATOM 2829 C C . LEU A 1 354 ? 4.533 3.653 -12.738 1.00 83.19 354 LEU A C 1
ATOM 2831 O O . LEU A 1 354 ? 5.258 4.356 -12.026 1.00 83.19 354 LEU A O 1
ATOM 2835 N N . GLY A 1 355 ? 3.204 3.799 -12.775 1.00 71.50 355 GLY A N 1
ATOM 2836 C CA . GLY A 1 355 ? 2.467 4.613 -11.794 1.00 71.50 355 GLY A CA 1
ATOM 2837 C C . GLY A 1 355 ? 2.218 6.072 -12.127 1.00 71.50 355 GLY A C 1
ATOM 2838 O O . GLY A 1 355 ? 2.036 6.862 -11.207 1.00 71.50 355 GLY A O 1
ATOM 2839 N N . GLU A 1 356 ? 2.191 6.457 -13.400 1.00 67.56 356 GLU A N 1
ATOM 2840 C CA . GLU A 1 356 ? 1.808 7.827 -13.778 1.00 67.56 356 GLU A CA 1
ATOM 2841 C C . GLU A 1 356 ? 0.289 8.023 -13.927 1.00 67.56 356 GLU A C 1
ATOM 2843 O O . GLU A 1 356 ? -0.161 9.112 -14.278 1.00 67.56 356 GLU A O 1
ATOM 2848 N N . ASP A 1 357 ? -0.526 7.000 -13.649 1.00 80.62 357 ASP A N 1
ATOM 2849 C CA . ASP A 1 357 ? -1.979 7.119 -13.757 1.00 80.62 357 ASP A CA 1
ATOM 2850 C C . ASP A 1 357 ? -2.570 7.861 -12.547 1.00 80.62 357 ASP A C 1
ATOM 2852 O O . ASP A 1 357 ? -2.920 7.285 -11.513 1.00 80.62 357 ASP A O 1
ATOM 2856 N N . THR A 1 358 ? -2.720 9.175 -12.700 1.00 83.12 358 THR A N 1
ATOM 2857 C CA . THR A 1 358 ? -3.392 10.047 -11.732 1.00 83.12 358 THR A CA 1
ATOM 2858 C C . THR A 1 358 ? -4.775 9.524 -11.327 1.00 83.12 358 THR A C 1
ATOM 2860 O O . THR A 1 358 ? -5.155 9.627 -10.157 1.00 83.12 358 THR A O 1
ATOM 2863 N N . GLN A 1 359 ? -5.532 8.930 -12.253 1.00 87.25 359 GLN A N 1
ATOM 2864 C CA . GLN A 1 359 ? -6.867 8.412 -11.966 1.00 87.25 359 GLN A CA 1
ATOM 2865 C C . GLN A 1 359 ? -6.808 7.169 -11.069 1.00 87.25 359 GLN A C 1
ATOM 2867 O O . GLN A 1 359 ? -7.661 7.007 -10.190 1.00 87.25 359 GLN A O 1
ATOM 2872 N N . ALA A 1 360 ? -5.788 6.325 -11.231 1.00 87.44 360 ALA A N 1
ATOM 2873 C CA . ALA A 1 360 ? -5.552 5.178 -10.358 1.00 87.44 360 ALA A CA 1
ATOM 2874 C C . ALA A 1 360 ? -5.287 5.624 -8.906 1.00 87.44 360 ALA A C 1
ATOM 2876 O O . ALA A 1 360 ? -5.887 5.084 -7.974 1.00 87.44 360 ALA A O 1
ATOM 2877 N N . TYR A 1 361 ? -4.495 6.682 -8.703 1.00 88.06 361 TYR A N 1
ATOM 2878 C CA . TYR A 1 361 ? -4.262 7.264 -7.373 1.00 88.06 361 TYR A CA 1
ATOM 2879 C C . TYR A 1 361 ? -5.512 7.917 -6.769 1.00 88.06 361 TYR A C 1
ATOM 2881 O O . TYR A 1 361 ? -5.763 7.773 -5.571 1.00 88.06 361 TYR A O 1
ATOM 2889 N N . ILE A 1 362 ? -6.344 8.579 -7.577 1.00 91.19 362 ILE A N 1
ATOM 2890 C CA . ILE A 1 362 ? -7.657 9.075 -7.129 1.00 91.19 362 ILE A CA 1
ATOM 2891 C C . ILE A 1 362 ? -8.526 7.908 -6.638 1.00 91.19 362 ILE A C 1
ATOM 2893 O O . ILE A 1 362 ? -9.160 7.997 -5.584 1.00 91.19 362 ILE A O 1
ATOM 2897 N N . ASN A 1 363 ? -8.532 6.791 -7.368 1.00 92.69 363 ASN A N 1
ATOM 2898 C CA . ASN A 1 363 ? -9.279 5.594 -6.983 1.00 92.69 363 ASN A CA 1
ATOM 2899 C C . ASN A 1 363 ? -8.714 4.946 -5.707 1.00 92.69 363 ASN A C 1
ATOM 2901 O O . ASN A 1 363 ? -9.494 4.453 -4.885 1.00 92.69 363 ASN A O 1
ATOM 2905 N N . LEU A 1 364 ? -7.392 4.993 -5.500 1.00 93.12 364 LEU A N 1
ATOM 2906 C CA . LEU A 1 364 ? -6.749 4.571 -4.252 1.00 93.12 364 LEU A CA 1
ATOM 2907 C C . LEU A 1 364 ? -7.224 5.417 -3.074 1.00 93.12 364 LEU A C 1
ATOM 2909 O O . LEU A 1 364 ? -7.678 4.865 -2.074 1.00 93.12 364 LEU A O 1
ATOM 2913 N N . ALA A 1 365 ? -7.183 6.744 -3.208 1.00 95.50 365 ALA A N 1
ATOM 2914 C CA . ALA A 1 365 ? -7.626 7.677 -2.174 1.00 95.50 365 ALA A CA 1
ATOM 2915 C C . ALA A 1 365 ? -9.094 7.440 -1.783 1.00 95.50 365 ALA A C 1
ATOM 2917 O O . ALA A 1 365 ? -9.409 7.290 -0.601 1.00 95.50 365 ALA A O 1
ATOM 2918 N N . LYS A 1 366 ? -9.982 7.314 -2.778 1.00 96.69 366 LYS A N 1
ATOM 2919 C CA . LYS A 1 366 ? -11.399 6.967 -2.577 1.00 96.69 366 LYS A CA 1
ATOM 2920 C C . LYS A 1 366 ? -11.553 5.646 -1.838 1.00 96.69 366 LYS A C 1
ATOM 2922 O O . LYS A 1 366 ? -12.250 5.552 -0.827 1.00 96.69 366 LYS A O 1
ATOM 2927 N N . THR A 1 367 ? -10.871 4.609 -2.317 1.00 96.81 367 THR A N 1
ATOM 2928 C CA . THR A 1 367 ? -10.986 3.274 -1.730 1.00 96.81 367 THR A CA 1
ATOM 2929 C C . THR A 1 367 ? -10.470 3.245 -0.296 1.00 96.81 367 THR A C 1
ATOM 2931 O O . THR A 1 367 ? -11.094 2.602 0.550 1.00 96.81 367 THR A O 1
ATOM 2934 N N . LEU A 1 368 ? -9.395 3.973 0.008 1.00 97.12 368 LEU A N 1
ATOM 2935 C CA . LEU A 1 368 ? -8.889 4.145 1.366 1.00 97.12 368 LEU A CA 1
ATOM 2936 C C . LEU A 1 368 ? -9.926 4.790 2.286 1.00 97.12 368 LEU A C 1
ATOM 2938 O O . LEU A 1 368 ? -10.207 4.230 3.346 1.00 97.12 368 LEU A O 1
ATOM 2942 N N . ALA A 1 369 ? -10.540 5.903 1.871 1.00 97.62 369 ALA A N 1
ATOM 2943 C CA . ALA A 1 369 ? -11.566 6.592 2.656 1.00 97.62 369 ALA A CA 1
ATOM 2944 C C . ALA A 1 369 ? -12.765 5.680 2.965 1.00 97.62 369 ALA A C 1
ATOM 2946 O O . ALA A 1 369 ? -13.157 5.520 4.123 1.00 97.62 369 ALA A O 1
ATOM 2947 N N . HIS A 1 370 ? -13.310 5.011 1.945 1.00 96.44 370 HIS A N 1
ATOM 2948 C CA . HIS A 1 370 ? -14.455 4.113 2.110 1.00 96.44 370 HIS A CA 1
ATOM 2949 C C . HIS A 1 370 ? -14.132 2.880 2.951 1.00 96.44 370 HIS A C 1
ATOM 2951 O O . HIS A 1 370 ? -14.951 2.454 3.767 1.00 96.44 370 HIS A O 1
ATOM 2957 N N . THR A 1 371 ? -12.946 2.297 2.764 1.00 96.25 371 THR A N 1
ATOM 2958 C CA . THR A 1 371 ? -12.516 1.159 3.582 1.00 96.25 371 THR A CA 1
ATOM 2959 C C . THR A 1 371 ? -12.358 1.618 5.029 1.00 96.25 371 THR A C 1
ATOM 2961 O O . THR A 1 371 ? -12.818 0.923 5.930 1.00 96.25 371 THR A O 1
ATOM 2964 N N . PHE A 1 372 ? -11.812 2.819 5.264 1.00 96.06 372 PHE A N 1
ATOM 2965 C CA . PHE A 1 372 ? -11.645 3.364 6.610 1.00 96.06 372 PHE A CA 1
ATOM 2966 C C . PHE A 1 372 ? -12.998 3.550 7.286 1.00 96.06 372 PHE A C 1
ATOM 2968 O O . PHE A 1 372 ? -13.190 3.047 8.388 1.00 96.06 372 PHE A O 1
ATOM 2975 N N . ALA A 1 373 ? -13.961 4.173 6.606 1.00 94.25 373 ALA A N 1
ATOM 2976 C CA . ALA A 1 373 ? -15.315 4.337 7.124 1.00 94.25 373 ALA A CA 1
ATOM 2977 C C . ALA A 1 373 ? -15.991 2.990 7.442 1.00 94.25 373 ALA A C 1
ATOM 2979 O O . ALA A 1 373 ? -16.685 2.853 8.452 1.00 94.25 373 ALA A O 1
ATOM 2980 N N . ALA A 1 374 ? -15.768 1.965 6.614 1.00 91.25 374 ALA A N 1
ATOM 2981 C CA . ALA A 1 374 ? -16.295 0.626 6.852 1.00 91.25 374 ALA A CA 1
ATOM 2982 C C . ALA A 1 374 ? -15.663 -0.045 8.087 1.00 91.25 374 ALA A C 1
ATOM 2984 O O . ALA A 1 374 ? -16.383 -0.616 8.905 1.00 91.25 374 ALA A O 1
ATOM 2985 N N . VAL A 1 375 ? -14.343 0.068 8.258 1.00 91.25 375 VAL A N 1
ATOM 2986 C CA . VAL A 1 375 ? -13.635 -0.431 9.450 1.00 91.25 375 VAL A CA 1
ATOM 2987 C C . VAL A 1 375 ? -14.056 0.347 10.698 1.00 91.25 375 VAL A C 1
ATOM 2989 O O . VAL A 1 375 ? -14.309 -0.253 11.739 1.00 91.25 375 VAL A O 1
ATOM 2992 N N . TYR A 1 376 ? -14.180 1.671 10.592 1.00 91.00 376 TYR A N 1
ATOM 2993 C CA . TYR A 1 376 ? -14.593 2.560 11.678 1.00 91.00 376 TYR A CA 1
ATOM 2994 C C . TYR A 1 376 ? -16.002 2.241 12.191 1.00 91.00 376 TYR A C 1
ATOM 2996 O O . TYR A 1 376 ? -16.224 2.187 13.395 1.00 91.00 376 TYR A O 1
ATOM 3004 N N . SER A 1 377 ? -16.936 1.956 11.280 1.00 85.19 377 SER A N 1
ATOM 3005 C CA . SER A 1 377 ? -18.310 1.546 11.610 1.00 85.19 377 SER A CA 1
ATOM 3006 C C . SER A 1 377 ? -18.435 0.087 12.074 1.00 85.19 377 SER A C 1
ATOM 3008 O O . SER A 1 377 ? -19.542 -0.385 12.311 1.00 85.19 377 SER A O 1
ATOM 3010 N N . GLY A 1 378 ? -17.326 -0.651 12.200 1.00 83.31 378 GLY A N 1
ATOM 3011 C CA . GLY A 1 378 ? -17.342 -2.036 12.671 1.00 83.31 378 GLY A CA 1
ATOM 3012 C C . GLY A 1 378 ? -17.941 -3.035 11.675 1.00 83.31 378 GLY A C 1
ATOM 3013 O O . GLY A 1 378 ? -18.354 -4.124 12.079 1.00 83.31 378 GLY A O 1
ATOM 3014 N N . LYS A 1 379 ? -17.995 -2.713 10.372 1.00 79.62 379 LYS A N 1
ATOM 3015 C CA . LYS A 1 379 ? -18.500 -3.652 9.357 1.00 79.62 379 LYS A CA 1
ATOM 3016 C C . LYS A 1 379 ? -17.636 -4.914 9.330 1.00 79.62 379 LYS A C 1
ATOM 3018 O O . LYS A 1 379 ? -16.429 -4.857 9.114 1.00 79.62 379 LYS A O 1
ATOM 3023 N N . THR A 1 380 ? -18.265 -6.076 9.489 1.00 72.94 380 THR A N 1
ATOM 3024 C CA . THR A 1 380 ? -17.560 -7.363 9.629 1.00 72.94 380 THR A CA 1
ATOM 3025 C C . THR A 1 380 ? -17.079 -7.968 8.311 1.00 72.94 380 THR A C 1
ATOM 3027 O O . THR A 1 380 ? -16.228 -8.850 8.334 1.00 72.94 380 THR A O 1
ATOM 3030 N N . ASN A 1 381 ? -17.595 -7.499 7.171 1.00 83.19 381 ASN A N 1
ATOM 3031 C CA . ASN A 1 381 ? -17.315 -8.058 5.840 1.00 83.19 381 ASN A CA 1
ATOM 3032 C C . ASN A 1 381 ? -16.304 -7.228 5.033 1.00 83.19 381 ASN A C 1
ATOM 3034 O O . ASN A 1 381 ? -16.310 -7.261 3.803 1.00 83.19 381 ASN A O 1
ATOM 3038 N N . VAL A 1 382 ? -15.459 -6.443 5.703 1.00 88.25 382 VAL A N 1
ATOM 3039 C CA . VAL A 1 382 ? -14.391 -5.700 5.028 1.00 88.25 382 VAL A CA 1
ATOM 3040 C C . VAL A 1 382 ? -13.204 -6.646 4.825 1.00 88.25 382 VAL A C 1
ATOM 3042 O O . VAL A 1 382 ? -12.697 -7.182 5.814 1.00 88.25 382 VAL A O 1
ATOM 3045 N N . PRO A 1 383 ? -12.747 -6.890 3.583 1.00 91.88 383 PRO A N 1
ATOM 3046 C CA . PRO A 1 383 ? -11.546 -7.684 3.364 1.00 91.88 383 PRO A CA 1
ATOM 3047 C C . PRO A 1 383 ? -10.347 -6.966 3.986 1.00 91.88 383 PRO A C 1
ATOM 3049 O O . PRO A 1 383 ? -10.220 -5.747 3.867 1.00 91.88 383 PRO A O 1
ATOM 3052 N N . LYS A 1 384 ? -9.469 -7.722 4.654 1.00 89.75 384 LYS A N 1
ATOM 3053 C CA . LYS A 1 384 ? -8.244 -7.152 5.230 1.00 89.75 384 LYS A CA 1
ATOM 3054 C C . LYS A 1 384 ? -7.336 -6.580 4.157 1.00 89.75 384 LYS A C 1
ATOM 3056 O O . LYS A 1 384 ? -6.808 -5.497 4.343 1.00 89.75 384 LYS A O 1
ATOM 3061 N N . HIS A 1 385 ? -7.234 -7.265 3.028 1.00 91.88 385 HIS A N 1
ATOM 3062 C CA . HIS A 1 385 ? -6.445 -6.832 1.890 1.00 91.88 385 HIS A CA 1
ATOM 3063 C C . HIS A 1 385 ? -7.390 -6.507 0.757 1.00 91.88 385 HIS A C 1
ATOM 3065 O O . HIS A 1 385 ? -8.106 -7.377 0.256 1.00 91.88 385 HIS A O 1
ATOM 3071 N N . LYS A 1 386 ? -7.424 -5.235 0.380 1.00 93.50 386 LYS A N 1
ATOM 3072 C CA . LYS A 1 386 ? -8.213 -4.768 -0.748 1.00 93.50 386 LYS A CA 1
ATOM 3073 C C . LYS A 1 386 ? -7.282 -4.227 -1.814 1.00 93.50 386 LYS A C 1
ATOM 3075 O O . LYS A 1 386 ? -6.842 -3.084 -1.736 1.00 93.50 386 LYS A O 1
ATOM 3080 N N . PHE A 1 387 ? -7.030 -5.042 -2.826 1.00 90.94 387 PHE A N 1
ATOM 3081 C CA . PHE A 1 387 ? -6.320 -4.579 -4.004 1.00 90.94 387 PHE A CA 1
ATOM 3082 C C . PHE A 1 387 ? -7.286 -3.849 -4.931 1.00 90.94 387 PHE A C 1
ATOM 3084 O O . PHE A 1 387 ? -8.366 -4.354 -5.252 1.00 90.94 387 PHE A O 1
ATOM 3091 N N . ILE A 1 388 ? -6.930 -2.629 -5.307 1.00 87.19 388 ILE A N 1
ATOM 3092 C CA . ILE A 1 388 ? -7.616 -1.900 -6.365 1.00 87.19 388 ILE A CA 1
ATOM 3093 C C . ILE A 1 388 ? -6.921 -2.170 -7.694 1.00 87.19 388 ILE A C 1
ATOM 3095 O O . ILE A 1 388 ? -5.794 -2.660 -7.721 1.00 87.19 388 ILE A O 1
ATOM 3099 N N . GLY A 1 389 ? -7.639 -1.896 -8.786 1.00 72.19 389 GLY A N 1
ATOM 3100 C CA . GLY A 1 389 ? -7.198 -2.180 -10.149 1.00 72.19 389 GLY A CA 1
ATOM 3101 C C . GLY A 1 389 ? -5.835 -1.585 -10.529 1.00 72.19 389 GLY A C 1
ATOM 3102 O O . GLY A 1 389 ? -5.118 -0.997 -9.731 1.00 72.19 389 GLY A O 1
ATOM 3103 N N . ARG A 1 390 ? -5.487 -1.768 -11.798 1.00 68.31 390 ARG A N 1
ATOM 3104 C CA . ARG A 1 390 ? -4.131 -1.652 -12.350 1.00 68.31 390 ARG A CA 1
ATOM 3105 C C . ARG A 1 390 ? -3.377 -0.377 -11.955 1.00 68.31 390 ARG A C 1
ATOM 3107 O O . ARG A 1 390 ? -3.902 0.725 -12.074 1.00 68.31 390 ARG A O 1
ATOM 3114 N N . TYR A 1 391 ? -2.103 -0.558 -11.613 1.00 63.72 391 TYR A N 1
ATOM 3115 C CA . TYR A 1 391 ? -1.139 0.521 -11.375 1.00 63.72 391 TYR A CA 1
ATOM 3116 C C . TYR A 1 391 ? -0.745 1.264 -12.668 1.00 63.72 391 TYR A C 1
ATOM 3118 O O . TYR A 1 391 ? -0.334 2.422 -12.626 1.00 63.72 391 TYR A O 1
ATOM 3126 N N . ALA A 1 392 ? -0.863 0.608 -13.830 1.00 59.94 392 ALA A N 1
ATOM 3127 C CA . ALA A 1 392 ? -0.662 1.219 -15.141 1.00 59.94 392 ALA A CA 1
ATOM 3128 C C . ALA A 1 392 ? -1.246 0.345 -16.266 1.00 59.94 392 ALA A C 1
ATOM 3130 O O . ALA A 1 392 ? -1.324 -0.878 -16.142 1.00 59.94 392 ALA A O 1
ATOM 3131 N N . LYS A 1 393 ? -1.607 0.971 -17.390 1.00 65.38 393 LYS A N 1
ATOM 3132 C CA . LYS A 1 393 ? -1.757 0.308 -18.692 1.00 65.38 393 LYS A CA 1
ATOM 3133 C C . LYS A 1 393 ? -0.598 0.789 -19.565 1.00 65.38 393 LYS A C 1
ATOM 3135 O O . LYS A 1 393 ? -0.374 1.995 -19.656 1.00 65.38 393 LYS A O 1
ATOM 3140 N N . LEU A 1 394 ? 0.157 -0.126 -20.172 1.00 69.38 394 LEU A N 1
ATOM 3141 C CA . LEU A 1 394 ? 1.115 0.249 -21.210 1.00 69.38 394 LEU A CA 1
ATOM 3142 C C . LEU A 1 394 ? 0.293 0.749 -22.403 1.00 69.38 394 LEU A C 1
ATOM 3144 O O . LEU A 1 394 ? -0.454 -0.005 -23.022 1.00 69.38 394 LEU A O 1
ATOM 3148 N N . ASP A 1 395 ? 0.373 2.045 -22.677 1.00 73.12 395 ASP A N 1
ATOM 3149 C CA . ASP A 1 395 ? -0.082 2.588 -23.949 1.00 73.12 395 ASP A CA 1
ATOM 3150 C C . ASP A 1 395 ? 1.005 2.263 -24.974 1.00 73.12 395 ASP A C 1
ATOM 3152 O O . ASP A 1 395 ? 2.008 2.967 -25.074 1.00 73.12 395 ASP A O 1
ATOM 3156 N N . THR A 1 396 ? 0.856 1.123 -25.648 1.00 67.69 396 THR A N 1
ATOM 3157 C CA . THR A 1 396 ? 1.848 0.595 -26.591 1.00 67.69 396 THR A CA 1
ATOM 3158 C C . THR A 1 396 ? 2.104 1.543 -27.755 1.00 67.69 396 THR A C 1
ATOM 3160 O O . THR A 1 396 ? 3.249 1.677 -28.171 1.00 67.69 396 THR A O 1
ATOM 3163 N N . GLU A 1 397 ? 1.078 2.244 -28.247 1.00 68.50 397 GLU A N 1
ATOM 3164 C CA . GLU A 1 397 ? 1.232 3.206 -29.344 1.00 68.50 397 GLU A CA 1
ATOM 3165 C C . GLU A 1 397 ? 2.052 4.411 -28.886 1.00 68.50 397 GLU A C 1
ATOM 3167 O O . GLU A 1 397 ? 3.032 4.790 -29.530 1.00 68.50 397 GLU A O 1
ATOM 3172 N N . LYS A 1 398 ? 1.722 4.963 -27.713 1.00 73.81 398 LYS A N 1
ATOM 3173 C CA . LYS A 1 398 ? 2.491 6.063 -27.133 1.00 73.81 398 LYS A CA 1
ATOM 3174 C C . LYS A 1 398 ? 3.919 5.637 -26.794 1.00 73.81 398 LYS A C 1
ATOM 3176 O O . LYS A 1 398 ? 4.853 6.383 -27.074 1.00 73.81 398 LYS A O 1
ATOM 3181 N N . PHE A 1 399 ? 4.100 4.446 -26.226 1.00 76.44 399 PHE A N 1
ATOM 3182 C CA . PHE A 1 399 ? 5.405 3.920 -25.830 1.00 76.44 399 PHE A CA 1
ATOM 3183 C C . PHE A 1 399 ? 6.345 3.745 -27.028 1.00 76.44 399 PHE A C 1
ATOM 3185 O O . PHE A 1 399 ? 7.476 4.222 -26.974 1.00 76.44 399 PHE A O 1
ATOM 3192 N N . LEU A 1 400 ? 5.861 3.140 -28.117 1.00 73.00 400 LEU A N 1
ATOM 3193 C CA . LEU A 1 400 ? 6.642 2.950 -29.342 1.00 73.00 400 LEU A CA 1
ATOM 3194 C C . LEU A 1 400 ? 6.861 4.256 -30.117 1.00 73.00 400 LEU A C 1
ATOM 3196 O O . LEU A 1 400 ? 7.824 4.356 -30.857 1.00 73.00 400 LEU A O 1
ATOM 3200 N N . SER A 1 401 ? 5.999 5.266 -29.963 1.00 69.31 401 SER A N 1
ATOM 3201 C CA . SER A 1 401 ? 6.188 6.562 -30.639 1.00 69.31 401 SER A CA 1
ATOM 3202 C C . SER A 1 401 ? 7.218 7.480 -29.964 1.00 69.31 401 SER A C 1
ATOM 3204 O O . SER A 1 401 ? 7.673 8.451 -30.568 1.00 69.31 401 SER A O 1
ATOM 3206 N N . LEU A 1 402 ? 7.550 7.216 -28.695 1.00 61.22 402 LEU A N 1
ATOM 3207 C CA . LEU A 1 402 ? 8.450 8.036 -27.874 1.00 61.22 402 LEU A CA 1
ATOM 3208 C C . LEU A 1 402 ? 9.921 7.605 -27.939 1.00 61.22 402 LEU A C 1
ATOM 3210 O O . LEU A 1 402 ? 10.771 8.263 -27.327 1.00 61.22 402 LEU A O 1
ATOM 3214 N N . HIS A 1 403 ? 10.213 6.511 -28.635 1.00 61.66 403 HIS A N 1
ATOM 3215 C CA . HIS A 1 403 ? 11.529 5.898 -28.722 1.00 61.66 403 HIS A CA 1
ATOM 3216 C C . HIS A 1 403 ? 11.798 5.401 -30.137 1.00 61.66 403 HIS A C 1
ATOM 3218 O O . HIS A 1 403 ? 12.994 5.410 -30.510 1.00 61.66 403 HIS A O 1
#

Radius of gyration: 29.65 Å; chains: 1; bounding box: 74×77×69 Å

Foldseek 3Di:
DPPVVVVVVVVVVVPDDPVVVVVVVVVVVVVVVVVDDPDPVVVVVVVVVVVVVVVVVVVVVVVVVVCVVVVVVVVVLVVLLVVLLVVVVVCLVVPVDPFADPALVVSCVVSVHDSVSSVVSLLVCLLLVQWDQDPVHITGDDLVDPPVQAWEEEEEEEDDDPVPVPLVCLLVVLLQVLLVVVRYHYDYDYDYLVLQPDPVNLLPDDTQEYEYEPLRVQSHPPCCPSHSNHFYEYADDDDVVVVAAYEYAPVLVQVLQVVVVCVVVVFQQEAEAEADPPHPVLVVVVVSVVVSCVVSVHDDLQPDSVSSHDDLVSLVVLLPDPDHGQEYEYENHDQVVSCVSNVSRPDHYAYHYFAPPSVQSSVSSNVSSVLRSCSSSSPPPRDRYHHDYHSDDPPVVVRVVVD

Sequence (403 aa):
MQSSKASFFNDFAVAAGSELRTVFLAVLAGKFLVNGCKCPAFLCGFAGLIIRIHLDFYSKLRIIYDATTTDKEQIMFAIRYKEIFAILRQRIVDGTYVQRLPSLRSLCSEFMVCKSTMSKVLNKLAYAGLVRITHRGTIIMDSETTDLQPGIVAIITRKLDVSAKHGDEQFIGTLKSELAQLGFGSAKLELDSADWSKPGFWQRLNFDGYIFIYSSFYLLPGERASFSTKPRIIGNYLPDEIGEYCVDFDDATGLQEIIQQLIAQDFSRIALAITIKGTRCGEAYFDTWCKLMRNFKLHNYNNSIDDFSYSPQLAERWCTMSEPPEIVICANTRQQIVRQDMQRCTQQVYFYQLGEDTQAYINLAKTLAHTFAAVYSGKTNVPKHKFIGRYAKLDTEKFLSLH

pLDDT: mean 79.0, std 17.05, range [33.66, 98.12]

Secondary structure (DSSP, 8-state):
--HHHHHHHHHHHHHS-HHHHHHHHHHHHHHHHTTT---HHHHHHHHHHHHHHHHHHHHHHHHHHHHHHHHHHHHHHHHHHHHHHHHHHHHHHTTSS-SBPPPHHHHHHHHT--HHHHHHHHHHHHHTTSEEEETTEEEEPPTT-------EEEEEEEPPPGGGHHHHHHHHHHHHHHHHHTT-EEEEEEE-HHHHT-HHHHTT---SEEEEETTGGGGS-S-GGGGTTS-EEEES---GGG-SEEEEE-HHHHHHHHHHHHHTTT---EEEEE--TTSTHHHHHHHHHHHHHHHHT---S--SSTTTB--HHHHHHHHHSSS--SEEEEESS-HHHHHHHHTT-SS--EEEETT--HHHHHHHHHHHHHHHHHHHTT-TT--SEEEES-S----HHHHHHT-